Protein AF-A0A9P4UCK2-F1 (afdb_monomer)

Organism: NCBI:txid1392251

Radius of gyration: 29.32 Å; Cα contacts (8 Å, |Δi|>4): 766; chains: 1; bounding box: 72×64×96 Å

Foldseek 3Di:
DDPVVVVVVVLVVVVVVDDPVVNQVVVVCPDPLNVDPLVVNLVVLLVVLAQPQFWEQDLAVRFTFRPDPDDDPPDPRHRDCPQLVPDVVSVVSNPLSNQQNGEYEFEWDFNHPFQPDDDLLDRGLQLLLQQLVVLLLVLLVLLVLLCLLVVLADPVLLVVLCVVQVLVSVVVVVLSVLNPPPPPVPLCSLVLQPDAQLCVCVLCLLVVSVVVSVSSVSSLVVSCVPPVPSSVVSLCCLAPDPDDRPNNPPQQADDDRQFHNVCSVVSVPDPDPDLLERDDPVVSVVSSVRGDDFDDPVRRCVRRVDDCDPLCVRPHSGDDSCVLQSFWDATRFSLSSVLVSVVPDPPPSLQSRAHYEGEHQAAHHRQVLQSVLSCQVSCVVHVRAAYEYEYACLHYLPQVDCPLLSHPDPPVLVPPQQWLSRLLSSCLSNLVNQQCSVVSRHDPRRAAYEYNPPPPPLLQVSLVLLLVLLLLLVLVVVLVVVVPDDPPDPPCVVVSVPSSHSPLASPSRDPCSSVSSVCQLVVNGSYHYPPYDDDDRDSPVVNVVCNPPDPVRRSVVVCCSGGVPRRSDDSVSSVVSNVVIGHD

Sequence (584 aa):
MSLDSQERVHADAAAQMMQPTQYYQYYQRQSRLFGLPRELRDQIYQHYVSEPNGYVFDSSTEKLKLNTPSSSAAGNDGICQSLRLTCKLAAEETRGLALKENTMVFRTGLSGDVDGDGYRGLTSLAGRLRCVLDYYDLNNLIILSYATELDLLSPKVFRKMRERFPTVGGRFEHMYADISDDREPTVVAWDTELPWAGSLTSWLCHYSLETFSDVARFVLQQLQVENPAGYRVGTVCAFETERLPPFSIIAGSPWRHYFDSGSREEILSIQILEYWSIPQELWLRKMEMHLTSPSTEHEMRLYSGRVIDPLNRWHSNDVDFHQHSEHTRWYFSAASMSINFLQKLPQGHLQYVRNMVLHEDRKAVARPACHLRGFIPYCQENTQLRIMRRIGYSENMLPLDWNGIDQPGRESWDKYEMDGHTYLCAFVQWMEEAVDLSNHGMPLPSCQVILGTNDGDITQKAWELVMQVAVVQDAFTQWYKMSGLSLTHLDERRYLKYTRSVFPMPDYLPKDFSRNVHDIAQGRSILKVHEVTNERWDVAEFVKERQSWTLEQWQDDWVHLMFSQESVIDKDLWKGWAEKYHIS

Secondary structure (DSSP, 8-state):
--THHHHHHHHHHHHTTS-HHHHHHHHHTTSTTTTS-HHHHHHHHHHHH--TT-EEEETTTTEEEE---S--TTS--B---TTTTT-HHHHHHTTTHHHHHSEEEEE-B-S-SS--S-BTTB--HHHHHHHHHHHHHHHHHHHHHHHHHTT---HHHHHHHHHH-HHHHHHHHHHHHHHHT-S---THHHHTTS--TTTHHHHTTTTTHHHHHHHHHHHHHHHHHH-HHHHHHHHHHHHH--SPPTT--STT-----SB-GGGHHHHHH-----TTPPPPHHHHHHHHHTBPPPPPHHHHHHHH-S---TT-GGG-S---HHHHHTTB---B-HHHHHHHHHHTSPTT-GGG--EEEEEE-S--SS-GGGGGGGGHHHHHH-TT-EEEEEE-IIIIISSSSSTTTT-TT-GGGGG----HHHHHHHHHHHHHHHHTTTTTT--TTSEEEEE-TT-HHHHHHHHHHHHHHHHHHHHHHHHHHHHT--STT--GGGTTTSTT-S-SSGGGS-TTHHHHHHHHHTT-SSEEETT-------HHHHHHHTTT--HHHHHHHHHHHHH-SPPS--HHHHHHHHHHHB--

pLDDT: mean 76.49, std 17.64, range [30.3, 98.06]

Solvent-accessible surface area (backbone atoms only — not comparable to full-atom values): 32818 Å² total; per-residue (Å²): 137,63,74,68,60,60,56,51,56,56,52,56,59,52,54,77,74,42,58,72,72,55,46,57,53,54,58,54,53,69,37,73,71,62,65,45,58,69,70,60,44,49,52,52,51,49,63,71,50,53,44,98,65,17,28,28,54,36,48,65,78,74,40,57,29,58,47,62,90,82,85,63,104,85,60,85,49,48,78,85,50,69,66,45,71,71,40,70,65,48,34,61,76,52,58,53,43,52,43,46,71,18,43,38,36,30,44,42,31,50,98,34,85,68,43,65,82,58,56,75,71,26,39,41,56,38,42,50,50,40,36,53,51,52,52,51,42,52,48,44,50,47,21,50,41,42,25,54,78,68,69,50,71,50,76,67,50,52,49,54,40,29,73,74,35,62,62,58,30,57,58,54,51,49,60,50,50,67,66,71,66,74,53,77,80,52,67,56,68,50,61,73,73,55,50,54,76,62,25,44,61,64,56,34,50,46,42,51,57,66,60,56,42,47,52,41,53,50,50,49,55,46,32,44,70,77,33,50,67,46,40,50,52,14,47,46,46,47,37,70,46,90,68,73,58,82,88,53,78,58,88,43,46,46,76,74,49,64,42,41,59,88,38,49,70,57,65,72,64,53,73,74,70,59,57,35,60,80,79,55,71,70,59,52,52,56,58,58,71,32,44,49,80,72,75,49,73,66,56,45,40,71,39,52,79,48,86,79,45,90,91,51,71,50,76,42,58,56,79,54,57,43,68,47,41,43,49,40,65,48,19,38,28,9,53,22,55,46,47,55,51,60,72,67,48,58,90,83,47,64,74,26,44,25,38,38,37,26,33,29,69,38,54,42,42,58,60,56,58,54,23,68,61,72,46,30,66,57,35,67,78,22,74,68,26,32,38,40,38,37,31,16,42,75,36,33,44,42,58,69,57,60,74,68,71,41,46,87,82,63,87,56,66,90,70,67,67,48,32,46,48,55,53,49,49,34,49,48,55,44,46,55,40,56,72,45,35,54,83,76,59,35,57,83,84,28,52,37,38,35,36,22,50,94,34,64,70,55,33,40,55,53,46,53,50,54,53,51,50,28,40,48,29,52,25,49,55,52,51,45,65,73,68,70,66,70,88,78,69,80,61,60,83,77,46,64,87,56,66,76,46,77,54,72,46,60,84,46,44,65,94,58,46,43,60,51,53,51,30,29,76,71,67,72,40,57,44,38,69,51,93,58,85,82,77,88,86,57,45,68,61,57,32,64,79,50,66,87,58,53,72,66,56,54,40,53,52,48,50,41,62,29,62,65,46,75,55,79,58,57,74,66,56,59,52,52,47,48,69,71,29,44,61,130

Mean predicted aligned error: 11.32 Å

Structure (mmCIF, N/CA/C/O backbone):
data_AF-A0A9P4UCK2-F1
#
_entry.id   AF-A0A9P4UCK2-F1
#
loop_
_atom_site.group_PDB
_atom_site.id
_atom_site.type_symbol
_atom_site.label_atom_id
_atom_site.label_alt_id
_atom_site.label_comp_id
_atom_site.label_asym_id
_atom_site.label_entity_id
_atom_site.label_seq_id
_atom_site.pdbx_PDB_ins_code
_atom_site.Cartn_x
_atom_site.Cartn_y
_atom_site.Cartn_z
_atom_site.occupancy
_atom_site.B_iso_or_equiv
_atom_site.auth_seq_id
_atom_site.auth_comp_id
_atom_site.auth_asym_id
_atom_site.auth_atom_id
_atom_site.pdbx_PDB_model_num
ATOM 1 N N . MET A 1 1 ? -41.940 -12.453 64.305 1.00 45.59 1 MET A N 1
ATOM 2 C CA . MET A 1 1 ? -40.862 -11.442 64.268 1.00 45.59 1 MET A CA 1
ATOM 3 C C . MET A 1 1 ? -39.660 -12.105 63.630 1.00 45.59 1 MET A C 1
ATOM 5 O O . MET A 1 1 ? -39.176 -13.092 64.159 1.00 45.59 1 MET A O 1
ATOM 9 N N . SER A 1 2 ? -39.365 -11.668 62.408 1.00 41.75 2 SER A N 1
ATOM 10 C CA . SER A 1 2 ? -38.579 -12.365 61.385 1.00 41.75 2 SER A CA 1
ATOM 11 C C . SER A 1 2 ? -37.076 -12.385 61.694 1.00 41.75 2 SER A C 1
ATOM 13 O O . SER A 1 2 ? -36.544 -11.401 62.216 1.00 41.75 2 SER A O 1
ATOM 15 N N . LEU A 1 3 ? -36.412 -13.479 61.298 1.00 38.28 3 LEU A N 1
ATOM 16 C CA . LEU A 1 3 ? -34.953 -13.646 61.191 1.00 38.28 3 LEU A CA 1
ATOM 17 C C . LEU A 1 3 ? -34.261 -12.465 60.465 1.00 38.28 3 LEU A C 1
ATOM 19 O O . LEU A 1 3 ? -33.107 -12.171 60.766 1.00 38.28 3 LEU A O 1
ATOM 23 N N . ASP A 1 4 ? -34.996 -11.700 59.643 1.00 47.59 4 ASP A N 1
ATOM 24 C CA . ASP A 1 4 ? -34.564 -10.428 59.024 1.00 47.59 4 ASP A CA 1
ATOM 25 C C . ASP A 1 4 ? -34.012 -9.395 60.017 1.00 47.59 4 ASP A C 1
ATOM 27 O O . ASP A 1 4 ? -33.175 -8.560 59.674 1.00 47.59 4 ASP A O 1
ATOM 31 N N . SER A 1 5 ? -34.532 -9.388 61.246 1.00 46.50 5 SER A N 1
ATOM 32 C CA . SER A 1 5 ? -34.187 -8.361 62.233 1.00 46.50 5 SER A CA 1
ATOM 33 C C . SER A 1 5 ? -32.821 -8.599 62.879 1.00 46.50 5 SER A C 1
ATOM 35 O O . SER A 1 5 ? -32.134 -7.635 63.205 1.00 46.50 5 SER A O 1
ATOM 37 N N . GLN A 1 6 ? -32.389 -9.858 63.004 1.00 44.91 6 GLN A N 1
ATOM 38 C CA . GLN A 1 6 ? -31.072 -10.203 63.548 1.00 44.91 6 GLN A CA 1
ATOM 39 C C . GLN A 1 6 ? -29.958 -10.112 62.497 1.00 44.91 6 GLN A C 1
ATOM 41 O O . GLN A 1 6 ? -28.860 -9.669 62.833 1.00 44.91 6 GLN A O 1
ATOM 46 N N . GLU A 1 7 ? -30.234 -10.430 61.227 1.00 48.91 7 GLU A N 1
ATOM 47 C CA . GLU A 1 7 ? -29.257 -10.232 60.143 1.00 48.91 7 GLU A CA 1
ATOM 48 C C . GLU A 1 7 ? -28.956 -8.747 59.894 1.00 48.91 7 GLU A C 1
ATOM 50 O O . GLU A 1 7 ? -27.794 -8.384 59.713 1.00 48.91 7 GLU A O 1
ATOM 55 N N . ARG A 1 8 ? -29.963 -7.863 59.980 1.00 48.09 8 ARG A N 1
ATOM 56 C CA . ARG A 1 8 ? -29.755 -6.407 59.844 1.00 48.09 8 ARG A CA 1
ATOM 57 C C . ARG A 1 8 ? -28.875 -5.817 60.946 1.00 48.09 8 ARG A C 1
ATOM 59 O O . ARG A 1 8 ? -28.001 -5.010 60.655 1.00 48.09 8 ARG A O 1
ATOM 66 N N . VAL A 1 9 ? -29.057 -6.252 62.193 1.00 51.62 9 VAL A N 1
ATOM 67 C CA . VAL A 1 9 ? -28.275 -5.742 63.336 1.00 51.62 9 VAL A CA 1
ATOM 68 C C . VAL A 1 9 ? -26.816 -6.214 63.276 1.00 51.62 9 VAL A C 1
ATOM 70 O O . VAL A 1 9 ? -25.908 -5.450 63.601 1.00 51.62 9 VAL A O 1
ATOM 73 N N . HIS A 1 10 ? -26.560 -7.438 62.800 1.00 52.28 10 HIS A N 1
ATOM 74 C CA . HIS A 1 10 ? -25.194 -7.918 62.569 1.00 52.28 10 HIS A CA 1
ATOM 75 C C . HIS A 1 10 ? -24.510 -7.233 61.374 1.00 52.28 10 HIS A C 1
ATOM 77 O O . HIS A 1 10 ? -23.307 -6.964 61.438 1.00 52.28 10 HIS A O 1
ATOM 83 N N . ALA A 1 11 ? -25.259 -6.904 60.316 1.00 50.81 11 ALA A N 1
ATOM 84 C CA . ALA A 1 11 ? -24.740 -6.166 59.165 1.00 50.81 11 ALA A CA 1
ATOM 85 C C . ALA A 1 11 ? -24.345 -4.716 59.518 1.00 50.81 11 ALA A C 1
ATOM 87 O O . ALA A 1 11 ? -23.309 -4.238 59.051 1.00 50.81 11 ALA A O 1
ATOM 88 N N . ASP A 1 12 ? -25.108 -4.045 60.389 1.00 52.12 12 ASP A N 1
ATOM 89 C CA . ASP A 1 12 ? -24.814 -2.678 60.849 1.00 52.12 12 ASP A CA 1
ATOM 90 C C . ASP A 1 12 ? -23.612 -2.604 61.809 1.00 52.12 12 ASP A C 1
ATOM 92 O O . ASP A 1 12 ? -22.851 -1.637 61.779 1.00 52.12 12 ASP A O 1
ATOM 96 N N . ALA A 1 13 ? -23.366 -3.642 62.615 1.00 54.62 13 ALA A N 1
ATOM 97 C CA . ALA A 1 13 ? -22.170 -3.715 63.461 1.00 54.62 13 ALA A CA 1
ATOM 98 C C . ALA A 1 13 ? -20.885 -3.957 62.640 1.00 54.62 13 ALA A C 1
ATOM 100 O O . ALA A 1 13 ? -19.841 -3.366 62.920 1.00 54.62 13 ALA A O 1
ATOM 101 N N . ALA A 1 14 ? -20.961 -4.776 61.583 1.00 53.22 14 ALA A N 1
ATOM 102 C CA . ALA A 1 14 ? -19.852 -4.983 60.646 1.00 53.22 14 ALA A CA 1
ATOM 103 C C . ALA A 1 14 ? -19.564 -3.731 59.789 1.00 53.22 14 ALA A C 1
ATOM 105 O O . ALA A 1 14 ? -18.410 -3.473 59.438 1.00 53.22 14 ALA A O 1
ATOM 106 N N . ALA A 1 15 ? -20.593 -2.918 59.511 1.00 52.19 15 ALA A N 1
ATOM 107 C CA . ALA A 1 15 ? -20.489 -1.644 58.796 1.00 52.19 15 ALA A CA 1
ATOM 108 C C . ALA A 1 15 ? -19.553 -0.635 59.469 1.00 52.19 15 ALA A C 1
ATOM 110 O O . ALA A 1 15 ? -18.849 0.108 58.789 1.00 52.19 15 ALA A O 1
ATOM 111 N N . GLN A 1 16 ? -19.538 -0.619 60.804 1.00 54.91 16 GLN A N 1
ATOM 112 C CA . GLN A 1 16 ? -18.758 0.332 61.599 1.00 54.91 16 GLN A CA 1
ATOM 113 C C . GLN A 1 16 ? -17.271 -0.043 61.722 1.00 54.91 16 GLN A C 1
ATOM 115 O O . GLN A 1 16 ? -16.468 0.794 62.127 1.00 54.91 16 GLN A O 1
ATOM 120 N N . MET A 1 17 ? -16.890 -1.276 61.361 1.00 56.53 17 MET A N 1
ATOM 121 C CA . MET A 1 17 ? -15.510 -1.782 61.460 1.00 56.53 17 MET A CA 1
ATOM 122 C C . MET A 1 17 ? -14.795 -1.933 60.110 1.00 56.53 17 MET A C 1
ATOM 124 O O . MET A 1 17 ? -13.578 -2.116 60.080 1.00 56.53 17 MET A O 1
ATOM 128 N N . MET A 1 18 ? -15.517 -1.863 58.990 1.00 56.72 18 MET A N 1
ATOM 129 C CA . MET A 1 18 ? -14.945 -1.984 57.649 1.00 56.72 18 MET A CA 1
ATOM 130 C C . MET A 1 18 ? -14.560 -0.621 57.071 1.00 56.72 18 MET A C 1
ATOM 132 O O . MET A 1 18 ? -15.309 0.350 57.162 1.00 56.72 18 MET A O 1
ATOM 136 N N . GLN A 1 19 ? -13.410 -0.559 56.394 1.00 62.03 19 GLN A N 1
ATOM 137 C CA . GLN A 1 19 ? -13.078 0.589 55.546 1.00 62.03 19 GLN A CA 1
ATOM 138 C C . GLN A 1 19 ? -14.201 0.777 54.504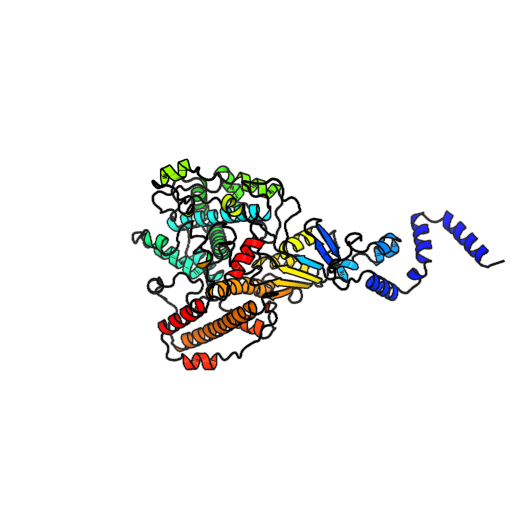 1.00 62.03 19 GLN A C 1
ATOM 140 O O . GLN A 1 19 ? -14.696 -0.227 53.982 1.00 62.03 19 GLN A O 1
ATOM 145 N N . PRO A 1 20 ? -14.592 2.012 54.130 1.00 58.75 20 PRO A N 1
ATOM 146 C CA . PRO A 1 20 ? -15.715 2.257 53.215 1.00 58.75 20 PRO A CA 1
ATOM 147 C C . PRO A 1 20 ? -15.654 1.416 51.930 1.00 58.75 20 PRO A C 1
ATOM 149 O O . PRO A 1 20 ? -16.660 0.896 51.456 1.00 58.75 20 PRO A O 1
ATOM 152 N N . THR A 1 21 ? -14.453 1.191 51.396 1.00 57.12 21 THR A N 1
ATOM 153 C CA . THR A 1 21 ? -14.210 0.353 50.214 1.00 57.12 21 THR A CA 1
ATOM 154 C C . THR A 1 21 ? -14.578 -1.121 50.426 1.00 57.12 21 THR A C 1
ATOM 156 O O . THR A 1 21 ? -15.129 -1.743 49.521 1.00 57.12 21 THR A O 1
ATOM 159 N N . GLN A 1 22 ? -14.308 -1.669 51.614 1.00 58.25 22 GLN A N 1
ATOM 160 C CA . GLN A 1 22 ? -14.639 -3.049 51.991 1.00 58.25 22 GLN A CA 1
ATOM 161 C C . GLN A 1 22 ? -16.148 -3.214 52.212 1.00 58.25 22 GLN A C 1
ATOM 163 O O . GLN A 1 22 ? -16.724 -4.225 51.812 1.00 58.25 22 GLN A O 1
ATOM 168 N N . TYR A 1 23 ? -16.800 -2.182 52.753 1.00 62.88 23 TYR A N 1
ATOM 169 C CA . TYR A 1 23 ? -18.246 -2.149 52.958 1.00 62.88 23 TYR A CA 1
ATOM 170 C C . TYR A 1 23 ? -19.029 -2.225 51.635 1.00 62.88 23 TYR A C 1
ATOM 172 O O . TYR A 1 23 ? -19.899 -3.080 51.468 1.00 62.88 23 TYR A O 1
ATOM 180 N N . TYR A 1 24 ? -18.669 -1.407 50.638 1.00 61.09 24 TYR A N 1
ATOM 181 C CA . TYR A 1 24 ? -19.313 -1.450 49.316 1.00 61.09 24 TYR A CA 1
ATOM 182 C C . TYR A 1 24 ? -19.075 -2.774 48.570 1.00 61.09 24 TYR A C 1
ATOM 184 O O . TYR A 1 24 ? -19.962 -3.250 47.862 1.00 61.09 24 TYR A O 1
ATOM 192 N N . GLN A 1 25 ? -17.899 -3.389 48.729 1.00 61.78 25 GLN A N 1
ATOM 193 C CA . GLN A 1 25 ? -17.594 -4.693 48.127 1.00 61.78 25 GLN A CA 1
ATOM 194 C C . GLN A 1 25 ? -18.408 -5.833 48.756 1.00 61.78 25 GLN A C 1
ATOM 196 O O . GLN A 1 25 ? -18.831 -6.743 48.041 1.00 61.78 25 GLN A O 1
ATOM 201 N N . TYR A 1 26 ? -18.659 -5.777 50.067 1.00 65.44 26 TYR A N 1
ATOM 202 C CA . TYR A 1 26 ? -19.471 -6.766 50.777 1.00 65.44 26 TYR A CA 1
ATOM 203 C C . TYR A 1 26 ? -20.920 -6.791 50.265 1.00 65.44 26 TYR A C 1
ATOM 205 O O . TYR A 1 26 ? -21.414 -7.850 49.884 1.00 65.44 26 TYR A O 1
ATOM 213 N N . TYR A 1 27 ? -21.569 -5.627 50.148 1.00 63.50 27 TYR A N 1
ATOM 214 C CA . TYR A 1 27 ? -22.945 -5.540 49.638 1.00 63.50 27 TYR A CA 1
ATOM 215 C C . TYR A 1 27 ? -23.071 -5.888 48.154 1.00 63.50 27 TYR A C 1
ATOM 217 O O . TYR A 1 27 ? -24.049 -6.517 47.756 1.00 63.50 27 TYR A O 1
ATOM 225 N N . GLN A 1 28 ? -22.074 -5.546 47.329 1.00 63.88 28 GLN A N 1
ATOM 226 C CA . GLN A 1 28 ? -22.062 -5.977 45.927 1.00 63.88 28 GLN A CA 1
ATOM 227 C C . GLN A 1 28 ? -22.120 -7.505 45.833 1.00 63.88 28 GLN A C 1
ATOM 229 O O . GLN A 1 28 ? -22.943 -8.035 45.096 1.00 63.88 28 GLN A O 1
ATOM 234 N N . ARG A 1 29 ? -21.349 -8.231 46.650 1.00 65.00 29 ARG A N 1
ATOM 235 C CA . ARG A 1 29 ? -21.340 -9.705 46.650 1.00 65.00 29 ARG A CA 1
ATOM 236 C C . ARG A 1 29 ? -22.652 -10.359 47.099 1.00 65.00 29 ARG A C 1
ATOM 238 O O . ARG A 1 29 ? -22.824 -11.546 46.853 1.00 65.00 29 ARG A O 1
ATOM 245 N N . GLN A 1 30 ? -23.576 -9.614 47.707 1.00 69.69 30 GLN A N 1
ATOM 246 C CA . GLN A 1 30 ? -24.900 -10.122 48.087 1.00 69.69 30 GLN A CA 1
ATOM 247 C C . GLN A 1 30 ? -25.938 -10.065 46.949 1.00 69.69 30 GLN A C 1
ATOM 249 O O . GLN A 1 30 ? -27.046 -10.581 47.100 1.00 69.69 30 GLN A O 1
ATOM 254 N N . SER A 1 31 ? -25.613 -9.469 45.794 1.00 75.94 31 SER A N 1
ATOM 255 C CA . SER A 1 31 ? -26.492 -9.537 44.619 1.00 75.94 31 SER A CA 1
ATOM 256 C C . SER A 1 31 ? -26.664 -10.981 44.149 1.00 75.94 31 SER A C 1
ATOM 258 O O . SER A 1 31 ? -25.692 -11.729 44.042 1.00 75.94 31 SER A O 1
ATOM 260 N N . ARG A 1 32 ? -27.886 -11.346 43.743 1.00 82.50 32 ARG A N 1
ATOM 261 C CA . ARG A 1 32 ? -28.173 -12.666 43.155 1.00 82.50 32 ARG A CA 1
ATOM 262 C C . ARG A 1 32 ? -27.325 -12.960 41.916 1.00 82.50 32 ARG A C 1
ATOM 264 O O . ARG A 1 32 ? -26.978 -14.112 41.700 1.00 82.50 32 ARG A O 1
ATOM 271 N N . LEU A 1 33 ? -26.956 -11.929 41.148 1.00 84.25 33 LEU A N 1
ATOM 272 C CA . LEU A 1 33 ? -26.054 -12.072 40.003 1.00 84.25 33 LEU A CA 1
ATOM 273 C C . LEU A 1 33 ? -24.665 -12.550 40.447 1.00 84.25 33 LEU A C 1
ATOM 275 O O . LEU A 1 33 ? -24.123 -13.478 39.862 1.00 84.25 33 LEU A O 1
ATOM 279 N N . PHE A 1 34 ? -24.111 -11.958 41.509 1.00 86.88 34 PHE A N 1
ATOM 280 C CA . PHE A 1 34 ? -22.783 -12.302 42.030 1.00 86.88 34 PHE A CA 1
ATOM 281 C C . PHE A 1 34 ? -22.770 -13.572 42.893 1.00 86.88 34 PHE A C 1
ATOM 283 O O . PHE A 1 34 ? -21.696 -14.105 43.161 1.00 86.88 34 PHE A O 1
ATOM 290 N N . GLY A 1 35 ? -23.947 -14.092 43.256 1.00 84.69 35 GLY A N 1
ATOM 291 C CA . GLY A 1 35 ? -24.115 -15.431 43.822 1.00 84.69 35 GLY A CA 1
ATOM 292 C C . GLY A 1 35 ? -24.038 -16.570 42.794 1.00 84.69 35 GLY A C 1
ATOM 293 O O . GLY A 1 35 ? -23.874 -17.722 43.188 1.00 84.69 35 GLY A O 1
ATOM 294 N N . LEU A 1 36 ? -24.139 -16.280 41.489 1.00 89.69 36 LEU A N 1
ATOM 295 C CA . LEU A 1 36 ? -23.933 -17.282 40.435 1.00 89.69 36 LEU A CA 1
ATOM 296 C C . LEU A 1 36 ? -22.447 -17.665 40.329 1.00 89.69 36 LEU A C 1
ATOM 298 O O . LEU A 1 36 ? -21.602 -16.810 40.582 1.00 89.69 36 LEU A O 1
ATOM 302 N N . PRO A 1 37 ? -22.095 -18.885 39.887 1.00 92.75 37 PRO A N 1
ATOM 303 C CA . PRO A 1 37 ? -20.732 -19.231 39.478 1.00 92.75 37 PRO A CA 1
ATOM 304 C C . PRO A 1 37 ? -20.176 -18.281 38.408 1.00 92.75 37 PRO A C 1
ATOM 306 O O . PRO A 1 37 ? -20.936 -17.708 37.620 1.00 92.75 37 PRO A O 1
ATOM 309 N N . ARG A 1 38 ? -18.847 -18.109 38.371 1.00 91.19 38 ARG A N 1
ATOM 310 C CA . ARG A 1 38 ? -18.183 -17.157 37.462 1.00 91.19 38 ARG A CA 1
ATOM 311 C C . ARG A 1 38 ? -18.504 -17.457 35.999 1.00 91.19 38 ARG A C 1
ATOM 313 O O . ARG A 1 38 ? -18.755 -16.533 35.238 1.00 91.19 38 ARG A O 1
ATOM 320 N N . GLU A 1 39 ? -18.578 -18.731 35.649 1.00 93.12 39 GLU A N 1
ATOM 321 C CA . GLU A 1 39 ? -18.842 -19.229 34.304 1.00 93.12 39 GLU A CA 1
ATOM 322 C C . GLU A 1 39 ? -20.219 -18.784 33.797 1.00 93.12 39 GLU A C 1
ATOM 324 O O . GLU A 1 39 ? -20.353 -18.357 32.653 1.00 93.12 39 GLU A O 1
ATOM 329 N N . LEU A 1 40 ? -21.244 -18.823 34.658 1.00 93.00 40 LEU A N 1
ATOM 330 C CA . LEU A 1 40 ? -22.585 -18.350 34.302 1.00 93.00 40 LEU A CA 1
ATOM 331 C C . LEU A 1 40 ? -22.631 -16.827 34.194 1.00 93.00 40 LEU A C 1
ATOM 333 O O . LEU A 1 40 ? -23.310 -16.300 33.316 1.00 93.00 40 LEU A O 1
ATOM 337 N N . ARG A 1 41 ? -21.894 -16.109 35.052 1.00 92.62 41 ARG A N 1
ATOM 338 C CA . ARG A 1 41 ? -21.774 -14.649 34.926 1.00 92.62 41 ARG A CA 1
ATOM 339 C C . ARG A 1 41 ? -21.094 -14.264 33.621 1.00 92.62 41 ARG A C 1
ATOM 341 O O . ARG A 1 41 ? -21.590 -13.374 32.946 1.00 92.62 41 ARG A O 1
ATOM 348 N N . ASP A 1 42 ? -20.029 -14.963 33.238 1.00 92.00 42 ASP A N 1
ATOM 349 C CA . ASP A 1 42 ? -19.341 -14.738 31.967 1.00 92.00 42 ASP A CA 1
ATOM 350 C C . ASP A 1 42 ? -20.269 -14.969 30.776 1.00 92.00 42 ASP A C 1
ATOM 352 O O . ASP A 1 42 ? -20.321 -14.114 29.899 1.00 92.00 42 ASP A O 1
ATOM 356 N N . GLN A 1 43 ? -21.083 -16.030 30.779 1.00 92.25 43 GLN A N 1
ATOM 357 C CA . GLN A 1 43 ? -22.094 -16.243 29.734 1.00 92.25 43 GLN A CA 1
ATOM 358 C C . GLN A 1 43 ? -23.130 -15.110 29.678 1.00 92.25 43 GLN A C 1
ATOM 360 O O . GLN A 1 43 ? -23.490 -14.653 28.594 1.00 92.25 43 GLN A O 1
ATOM 365 N N . ILE A 1 44 ? -23.589 -14.619 30.836 1.00 91.00 44 ILE A N 1
ATOM 366 C CA . ILE A 1 44 ? -24.510 -13.475 30.910 1.00 91.00 44 ILE A CA 1
ATOM 367 C C . ILE A 1 44 ? -23.843 -12.214 30.353 1.00 91.00 44 ILE A C 1
ATOM 369 O O . ILE A 1 44 ? -24.446 -11.499 29.555 1.00 91.00 44 ILE A O 1
ATOM 373 N N . TYR A 1 45 ? -22.602 -11.935 30.753 1.00 91.38 45 TYR A N 1
ATOM 374 C CA . TYR A 1 45 ? -21.863 -10.768 30.283 1.00 91.38 45 TYR A CA 1
ATOM 375 C C . TYR A 1 45 ? -21.586 -10.844 28.788 1.00 91.38 45 TYR A C 1
ATOM 377 O O . TYR A 1 45 ? -21.766 -9.842 28.103 1.00 91.38 45 TYR A O 1
ATOM 385 N N . GLN A 1 46 ? -21.201 -12.016 28.280 1.00 90.69 46 GLN A N 1
ATOM 386 C CA . GLN A 1 46 ? -21.000 -12.260 26.855 1.00 90.69 46 GLN A CA 1
ATOM 387 C C . GLN A 1 46 ? -22.283 -11.990 26.086 1.00 90.69 46 GLN A C 1
ATOM 389 O O . GLN A 1 46 ? -22.261 -11.192 25.156 1.00 90.69 46 GLN A O 1
ATOM 394 N N . HIS A 1 47 ? -23.410 -12.564 26.513 1.00 88.62 47 HIS A N 1
ATOM 395 C CA . HIS A 1 47 ? -24.703 -12.305 25.884 1.00 88.62 47 HIS A CA 1
ATOM 396 C C . HIS A 1 47 ? -25.068 -10.814 25.896 1.00 88.62 47 HIS A C 1
ATOM 398 O O . HIS A 1 47 ? -25.597 -10.308 24.915 1.00 88.62 47 HIS A O 1
ATOM 404 N N . TYR A 1 48 ? -24.748 -10.102 26.980 1.00 86.62 48 TYR A N 1
ATOM 405 C CA . TYR A 1 48 ? -25.049 -8.679 27.121 1.00 86.62 48 TYR A CA 1
ATOM 406 C C . TYR A 1 48 ? -24.207 -7.775 26.211 1.00 86.62 48 TYR A C 1
ATOM 408 O O . TYR A 1 48 ? -24.706 -6.755 25.745 1.00 86.62 48 TYR A O 1
ATOM 416 N N . VAL A 1 49 ? -22.925 -8.097 26.006 1.00 87.38 49 VAL A N 1
ATOM 417 C CA . VAL A 1 49 ? -22.021 -7.263 25.192 1.00 87.38 49 VAL A CA 1
ATOM 418 C C . VAL A 1 49 ? -21.926 -7.710 23.738 1.00 87.38 49 VAL A C 1
ATOM 420 O O . VAL A 1 49 ? -21.278 -7.019 22.958 1.00 87.38 49 VAL A O 1
ATOM 423 N N . SER A 1 50 ? -22.483 -8.869 23.384 1.00 88.69 50 SER A N 1
ATOM 424 C CA . SER A 1 50 ? -22.427 -9.403 22.023 1.00 88.69 50 SER A CA 1
ATOM 425 C C . SER A 1 50 ? -23.370 -8.636 21.108 1.00 88.69 50 SER A C 1
ATOM 427 O O . SER A 1 50 ? -24.580 -8.621 21.312 1.00 88.69 50 SER A O 1
ATOM 429 N N . GLU A 1 51 ? -22.803 -8.067 20.056 1.00 89.81 51 GLU A N 1
ATOM 430 C CA . GLU A 1 51 ? -23.490 -7.319 19.018 1.00 89.81 51 GLU A CA 1
ATOM 431 C C . GLU A 1 51 ? -23.417 -8.123 17.713 1.00 89.81 51 GLU A C 1
ATOM 433 O O . GLU A 1 51 ? -22.316 -8.354 17.206 1.00 89.81 51 GLU A O 1
ATOM 438 N N . PRO A 1 52 ? -24.555 -8.544 17.124 1.00 86.38 52 PRO A N 1
ATOM 439 C CA . PRO A 1 52 ? -24.565 -9.433 15.957 1.00 86.38 52 PRO A CA 1
ATOM 440 C C . PRO A 1 52 ? -23.729 -8.939 14.769 1.00 86.38 52 PRO A C 1
ATOM 442 O O . PRO A 1 52 ? -23.104 -9.736 14.075 1.00 86.38 52 PRO A O 1
ATOM 445 N N . ASN A 1 53 ? -23.689 -7.622 14.561 1.00 86.75 53 ASN A N 1
ATOM 446 C CA . ASN A 1 53 ? -22.951 -6.986 13.467 1.00 86.75 53 ASN A CA 1
ATOM 447 C C . ASN A 1 53 ? -21.615 -6.370 13.919 1.00 86.75 53 ASN A C 1
ATOM 449 O O . ASN A 1 53 ? -20.894 -5.785 13.103 1.00 86.75 53 ASN A O 1
ATOM 453 N N . GLY A 1 54 ? -21.299 -6.470 15.212 1.00 91.06 54 GLY A N 1
ATOM 454 C CA . GLY A 1 54 ? -20.134 -5.853 15.829 1.00 91.06 54 GLY A CA 1
ATOM 455 C C . GLY A 1 54 ? -20.159 -4.322 15.822 1.00 91.06 54 GLY A C 1
ATOM 456 O O . GLY A 1 54 ? -21.214 -3.680 15.839 1.00 91.06 54 GLY A O 1
ATOM 457 N N . TYR A 1 55 ? -18.963 -3.738 15.799 1.00 92.62 55 TYR A N 1
ATOM 458 C CA . TYR A 1 55 ? -18.749 -2.294 15.825 1.00 92.62 55 TYR A CA 1
ATOM 459 C C . TYR A 1 55 ? -18.106 -1.803 14.532 1.00 92.62 55 TYR A C 1
ATOM 461 O O . TYR A 1 55 ? -17.272 -2.489 13.951 1.00 92.62 55 TYR A O 1
ATOM 469 N N . VAL A 1 56 ? -18.437 -0.586 14.118 1.00 92.50 56 VAL A N 1
ATOM 470 C CA . VAL A 1 56 ? -17.759 0.158 13.057 1.00 92.50 56 VAL A CA 1
ATOM 471 C C . VAL A 1 56 ? -16.975 1.315 13.668 1.00 92.50 56 VAL A C 1
ATOM 473 O O . VAL A 1 56 ? -17.473 2.023 14.544 1.00 92.50 56 VAL A O 1
ATOM 476 N N . PHE A 1 57 ? -15.733 1.496 13.235 1.00 91.81 57 PHE A N 1
ATOM 477 C CA . PHE A 1 57 ? -14.938 2.656 13.607 1.00 91.81 57 PHE A CA 1
ATOM 478 C C . PHE A 1 57 ? -15.376 3.872 12.798 1.00 91.81 57 PHE A C 1
ATOM 480 O O . PHE A 1 57 ? -15.388 3.846 11.568 1.00 91.81 57 PHE A O 1
ATOM 487 N N . ASP A 1 58 ? -15.730 4.933 13.509 1.00 88.25 58 ASP A N 1
ATOM 488 C CA . ASP A 1 58 ? -16.054 6.222 12.931 1.00 88.25 58 ASP A CA 1
ATOM 489 C C . ASP A 1 58 ? -14.836 7.144 13.012 1.00 88.25 58 ASP A C 1
ATOM 491 O O . ASP A 1 58 ? -14.422 7.553 14.100 1.00 88.25 58 ASP A O 1
ATOM 495 N N . SER A 1 59 ? -14.279 7.471 11.847 1.00 82.00 59 SER A N 1
ATOM 496 C CA . SER A 1 59 ? -13.088 8.308 11.721 1.00 82.00 59 SER A CA 1
ATOM 497 C C . SER A 1 59 ? -13.311 9.754 12.160 1.00 82.00 59 SER A C 1
ATOM 499 O O . SER A 1 59 ? -12.369 10.380 12.630 1.00 82.00 59 SER A O 1
ATOM 501 N N . SER A 1 60 ? -14.541 10.270 12.059 1.00 79.25 60 SER A N 1
ATOM 502 C CA . SER A 1 60 ? -14.879 11.644 12.461 1.00 79.25 60 SER A CA 1
ATOM 503 C C . SER A 1 60 ? -14.802 11.835 13.976 1.00 79.25 60 SER A C 1
ATOM 505 O O . SER A 1 60 ? -14.225 12.794 14.485 1.00 79.25 60 SER A O 1
ATOM 507 N N . THR A 1 61 ? -15.355 10.872 14.717 1.00 83.56 61 THR A N 1
ATOM 508 C CA . THR A 1 61 ? -15.447 10.918 16.182 1.00 83.56 61 THR A CA 1
ATOM 509 C C . THR A 1 61 ? -14.339 10.144 16.893 1.00 83.56 61 THR A C 1
ATOM 511 O O . THR A 1 61 ? -14.289 10.165 18.126 1.00 83.56 61 THR A O 1
ATOM 514 N N . GLU A 1 62 ? -13.487 9.447 16.136 1.00 85.31 62 GLU A N 1
ATOM 515 C CA . GLU A 1 62 ? -12.476 8.489 16.599 1.00 85.31 62 GLU A CA 1
ATOM 516 C C . GLU A 1 62 ? -13.032 7.430 17.571 1.00 85.31 62 GLU A C 1
ATOM 518 O O . GLU A 1 62 ? -12.373 7.017 18.532 1.00 85.31 62 GLU A O 1
ATOM 523 N N . LYS A 1 63 ? -14.279 6.995 17.358 1.00 86.94 63 LYS A N 1
ATOM 524 C CA . LYS A 1 63 ? -14.996 6.088 18.268 1.00 86.94 63 LYS A CA 1
ATOM 525 C C . LYS A 1 63 ? -15.594 4.897 17.539 1.00 86.94 63 LYS A C 1
ATOM 527 O O . LYS A 1 63 ? -15.980 4.970 16.379 1.00 86.94 63 LYS A O 1
ATOM 532 N N . LEU A 1 64 ? -15.721 3.795 18.272 1.00 88.81 64 LEU A N 1
ATOM 533 C CA . LEU A 1 64 ? -16.480 2.628 17.837 1.00 88.81 64 LEU A CA 1
ATOM 534 C C . LEU A 1 64 ? -17.976 2.875 18.048 1.00 88.81 64 LEU A C 1
ATOM 536 O O . LEU A 1 64 ? -18.404 3.197 19.162 1.00 88.81 64 LEU A O 1
ATOM 540 N N . LYS A 1 65 ? -18.748 2.691 16.979 1.00 89.62 65 LYS A N 1
ATOM 541 C CA . LYS A 1 65 ? -20.210 2.754 16.956 1.00 89.62 65 LYS A CA 1
ATOM 542 C C . LYS A 1 65 ? -20.796 1.392 16.601 1.00 89.62 65 LYS A C 1
ATOM 544 O O . LYS A 1 65 ? -20.133 0.584 15.959 1.00 89.62 65 LYS A O 1
ATOM 549 N N . LEU A 1 66 ? -22.026 1.115 17.014 1.00 87.25 66 LEU A N 1
ATOM 550 C CA . LEU A 1 66 ? -22.751 -0.093 16.637 1.00 87.25 66 LEU A CA 1
ATOM 551 C C . LEU A 1 66 ? -22.911 -0.149 15.118 1.00 87.25 66 LEU A C 1
ATOM 553 O O . LEU A 1 66 ? -23.353 0.812 14.490 1.00 87.25 66 LEU A O 1
ATOM 557 N N . ASN A 1 67 ? -22.580 -1.294 14.528 1.00 83.75 67 ASN A N 1
ATOM 558 C CA . ASN A 1 67 ? -22.729 -1.519 13.095 1.00 83.75 67 ASN A CA 1
ATOM 559 C C . ASN A 1 67 ? -24.185 -1.907 12.768 1.00 83.75 67 ASN A C 1
ATOM 561 O O . ASN A 1 67 ? -24.487 -3.047 12.412 1.00 83.75 67 ASN A O 1
ATOM 565 N N . THR A 1 68 ? -25.126 -0.984 12.973 1.00 74.25 68 THR A N 1
ATOM 566 C CA . THR A 1 68 ? -26.546 -1.219 12.673 1.00 74.25 68 THR A CA 1
ATOM 567 C C . THR A 1 68 ? -26.915 -0.665 11.296 1.00 74.25 68 THR A C 1
ATOM 569 O O . THR A 1 68 ? -26.460 0.419 10.926 1.00 74.25 68 THR A O 1
ATOM 572 N N . PRO A 1 69 ? -27.758 -1.368 10.520 1.00 58.22 69 PRO A N 1
ATOM 573 C CA . PRO A 1 69 ? -28.386 -0.795 9.336 1.00 58.22 69 PRO A CA 1
ATOM 574 C C . PRO A 1 69 ? -29.397 0.276 9.779 1.00 58.22 69 PRO A C 1
ATOM 576 O O . PRO A 1 69 ? -30.557 -0.014 10.039 1.00 58.22 69 PRO A O 1
ATOM 579 N N . SER A 1 70 ? -28.897 1.501 9.959 1.00 49.03 70 SER A N 1
ATOM 580 C CA . SER A 1 70 ? -29.600 2.785 10.103 1.00 49.03 70 SER A CA 1
ATOM 581 C C . SER A 1 70 ? -31.111 2.731 10.401 1.00 49.03 70 SER A C 1
ATOM 583 O O . SER A 1 70 ? -31.921 2.794 9.478 1.00 49.03 70 SER A O 1
ATOM 585 N N . SER A 1 71 ? -31.494 2.753 11.685 1.00 37.28 71 SER A N 1
ATOM 586 C CA . SER A 1 71 ? -32.779 3.321 12.133 1.00 37.28 71 SER A CA 1
ATOM 587 C C . SER A 1 71 ? -32.828 3.620 13.644 1.00 37.28 71 SER A C 1
ATOM 589 O O . SER A 1 71 ? -33.748 3.183 14.329 1.00 37.28 71 SER A O 1
ATOM 591 N N . SER A 1 72 ? -31.877 4.376 14.200 1.00 41.16 72 SER A N 1
ATOM 592 C CA . SER A 1 72 ? -32.122 5.097 15.466 1.00 41.16 72 SER A CA 1
ATOM 593 C C . SER A 1 72 ? -31.115 6.222 15.689 1.00 41.16 72 SER A C 1
ATOM 595 O O . SER A 1 72 ? -30.242 6.126 16.541 1.00 41.16 72 SER A O 1
ATOM 597 N N . ALA A 1 73 ? -31.288 7.341 14.983 1.00 39.97 73 ALA A N 1
ATOM 598 C CA . ALA A 1 73 ? -30.513 8.577 15.165 1.00 39.97 73 ALA A CA 1
ATOM 599 C C . ALA A 1 73 ? -30.732 9.282 16.534 1.00 39.97 73 ALA A C 1
ATOM 601 O O . ALA A 1 73 ? -30.558 10.491 16.653 1.00 39.97 73 ALA A O 1
ATOM 602 N N . ALA A 1 74 ? -31.148 8.549 17.570 1.00 37.91 74 ALA A N 1
ATOM 603 C CA . ALA A 1 74 ? -31.425 9.065 18.911 1.00 37.91 74 ALA A CA 1
ATOM 604 C C . ALA A 1 74 ? -30.962 8.120 20.043 1.00 37.91 74 ALA A C 1
ATOM 606 O O . ALA A 1 74 ? -31.255 8.380 21.210 1.00 37.91 74 ALA A O 1
ATOM 607 N N . GLY A 1 75 ? -30.262 7.024 19.720 1.00 52.44 75 GLY A N 1
ATOM 608 C CA . GLY A 1 75 ? -29.720 6.065 20.687 1.00 52.44 75 GLY A CA 1
ATOM 609 C C . GLY A 1 75 ? -28.235 6.293 20.983 1.00 52.44 75 GLY A C 1
ATOM 610 O O . GLY A 1 75 ? -27.510 6.895 20.198 1.00 52.44 75 GLY A O 1
ATOM 611 N N . ASN A 1 76 ? -27.763 5.824 22.141 1.00 57.06 76 ASN A N 1
ATOM 612 C CA . ASN A 1 76 ? -26.332 5.772 22.439 1.00 57.06 76 ASN A CA 1
ATOM 613 C C . ASN A 1 76 ? -25.699 4.624 21.636 1.00 57.06 76 ASN A C 1
ATOM 615 O O . ASN A 1 76 ? -25.620 3.504 22.132 1.00 57.06 76 ASN A O 1
ATOM 619 N N . ASP A 1 77 ? -25.256 4.914 20.412 1.00 69.88 77 ASP A N 1
ATOM 620 C CA . ASP A 1 77 ? -24.686 3.929 19.479 1.00 69.88 77 ASP A CA 1
ATOM 621 C C . ASP A 1 77 ? -23.261 3.476 19.854 1.00 69.88 77 ASP A C 1
ATOM 623 O O . ASP A 1 77 ? -22.592 2.822 19.063 1.00 69.88 77 ASP A O 1
ATOM 627 N N . GLY A 1 78 ? -22.741 3.846 21.027 1.00 72.00 78 GLY A N 1
ATOM 628 C CA . GLY A 1 78 ? -21.419 3.423 21.494 1.00 72.00 78 GLY A CA 1
ATOM 629 C C . GLY A 1 78 ? -21.412 2.027 22.128 1.00 72.00 78 GLY A C 1
ATOM 630 O O . GLY A 1 78 ? -22.446 1.397 22.329 1.00 72.00 78 GLY A O 1
ATOM 631 N N . ILE A 1 79 ? -20.224 1.556 22.526 1.00 75.44 79 ILE A N 1
ATOM 632 C CA . ILE A 1 79 ? -20.085 0.316 23.311 1.00 75.44 79 ILE A CA 1
ATOM 633 C C . ILE A 1 79 ? -20.961 0.401 24.567 1.00 75.44 79 ILE A C 1
ATOM 635 O O . ILE A 1 79 ? -20.746 1.282 25.407 1.00 75.44 79 ILE A O 1
ATOM 639 N N . CYS A 1 80 ? -21.890 -0.545 24.728 1.00 70.44 80 CYS A N 1
ATOM 640 C CA . CYS A 1 80 ? -22.835 -0.580 25.838 1.00 70.44 80 CYS A CA 1
ATOM 641 C C . CYS A 1 80 ? -22.113 -0.616 27.200 1.00 70.44 80 CYS A C 1
ATOM 643 O O . CYS A 1 80 ? -21.508 -1.615 27.589 1.00 70.44 80 CYS A O 1
ATOM 645 N N . GLN A 1 81 ? -22.171 0.494 27.947 1.00 76.56 81 GLN A N 1
ATOM 646 C CA . GLN A 1 81 ? -21.537 0.613 29.267 1.00 76.56 81 GLN A CA 1
ATOM 647 C C . GLN A 1 81 ? -22.496 0.325 30.428 1.00 76.56 81 GLN A C 1
ATOM 649 O O . GLN A 1 81 ? -22.058 0.353 31.576 1.00 76.56 81 GLN A O 1
ATOM 654 N N . SER A 1 82 ? -23.788 0.073 30.185 1.00 76.56 82 SER A N 1
ATOM 655 C CA . SER A 1 82 ? -24.804 0.125 31.250 1.00 76.56 82 SER A CA 1
ATOM 656 C C . SER A 1 82 ? -24.498 -0.842 32.391 1.00 76.56 82 SER A C 1
ATOM 658 O O . SER A 1 82 ? -24.536 -0.437 33.547 1.00 76.56 82 SER A O 1
ATOM 660 N N . LEU A 1 83 ? -24.089 -2.079 32.082 1.00 78.00 83 LEU A N 1
ATOM 661 C CA . LEU A 1 83 ? -23.708 -3.063 33.097 1.00 78.00 83 LEU A CA 1
ATOM 662 C C . LEU A 1 83 ? -22.413 -2.672 33.832 1.00 78.00 83 LEU A C 1
ATOM 664 O O . LEU A 1 83 ? -22.336 -2.769 35.057 1.00 78.00 83 LEU A O 1
ATOM 668 N N . ARG A 1 84 ? -21.427 -2.142 33.104 1.00 80.12 84 ARG A N 1
ATOM 669 C CA . ARG A 1 84 ? -20.159 -1.649 33.662 1.00 80.12 84 ARG A CA 1
ATOM 670 C C . ARG A 1 84 ? -20.350 -0.435 34.580 1.00 80.12 84 ARG A C 1
ATOM 672 O O . ARG A 1 84 ? -19.574 -0.249 35.510 1.00 80.12 84 ARG A O 1
ATOM 679 N N . LEU A 1 85 ? -21.386 0.371 34.360 1.00 82.56 85 LEU A N 1
ATOM 680 C CA . LEU A 1 85 ? -21.709 1.523 35.204 1.00 82.56 85 LEU A CA 1
ATOM 681 C C . LEU A 1 85 ? -22.508 1.151 36.465 1.00 82.56 85 LEU A C 1
ATOM 683 O O . LEU A 1 85 ? -22.645 1.992 37.349 1.00 82.56 85 LEU A O 1
ATOM 687 N N . THR A 1 86 ? -22.998 -0.090 36.593 1.00 82.69 86 THR A N 1
ATOM 688 C CA . THR A 1 86 ? -23.781 -0.501 37.775 1.00 82.69 86 THR A CA 1
ATOM 689 C C . THR A 1 86 ? -22.937 -0.638 39.041 1.00 82.69 86 THR A C 1
ATOM 691 O O . THR A 1 86 ? -23.358 -0.205 40.113 1.00 82.69 86 THR A O 1
ATOM 694 N N . CYS A 1 87 ? -21.755 -1.260 38.956 1.00 84.38 87 CYS A N 1
ATOM 695 C CA . CYS A 1 87 ? -20.879 -1.480 40.104 1.00 84.38 87 CYS A CA 1
ATOM 696 C C . CYS A 1 87 ? -19.438 -1.826 39.694 1.00 84.38 87 CYS A C 1
ATOM 698 O O . CYS A 1 87 ? -19.175 -2.254 38.571 1.00 84.38 87 CYS A O 1
ATOM 700 N N . LYS A 1 88 ? -18.498 -1.678 40.641 1.00 84.75 88 LYS A N 1
ATOM 701 C CA . LYS A 1 88 ? -17.062 -1.929 40.419 1.00 84.75 88 LYS A CA 1
ATOM 702 C C . LYS A 1 88 ? -16.771 -3.372 40.024 1.00 84.75 88 LYS A C 1
ATOM 704 O O . LYS A 1 88 ? -15.982 -3.587 39.115 1.00 84.75 88 LYS A O 1
ATOM 709 N N . LEU A 1 89 ? -17.428 -4.335 40.677 1.00 86.94 89 LEU A N 1
ATOM 710 C CA . LEU A 1 89 ? -17.222 -5.744 40.369 1.00 86.94 89 LEU A CA 1
ATOM 711 C C . LEU A 1 89 ? -17.627 -6.038 38.920 1.00 86.94 89 LEU A C 1
ATOM 713 O O . LEU A 1 89 ? -16.779 -6.469 38.155 1.00 86.94 89 LEU A O 1
ATOM 717 N N . ALA A 1 90 ? -18.848 -5.692 38.494 1.00 86.69 90 ALA A N 1
ATOM 718 C CA . ALA A 1 90 ? -19.252 -5.842 37.090 1.00 86.69 90 ALA A CA 1
ATOM 719 C C . ALA A 1 90 ? -18.274 -5.138 36.133 1.00 86.69 90 ALA A C 1
ATOM 721 O O . ALA A 1 90 ? -17.856 -5.733 35.148 1.00 86.69 90 ALA A O 1
ATOM 722 N N . ALA A 1 91 ? -17.839 -3.913 36.453 1.00 86.50 91 ALA A N 1
ATOM 723 C CA . ALA A 1 91 ? -16.878 -3.173 35.635 1.00 86.50 91 ALA A CA 1
ATOM 724 C C . ALA A 1 91 ? -15.528 -3.887 35.453 1.00 86.50 91 ALA A C 1
ATOM 726 O O . ALA A 1 91 ? -14.917 -3.802 34.386 1.00 86.50 91 ALA A O 1
ATOM 727 N N . GLU A 1 92 ? -15.041 -4.551 36.500 1.00 88.31 92 GLU A N 1
ATOM 728 C CA . GLU A 1 92 ? -13.832 -5.371 36.461 1.00 88.31 92 GLU A CA 1
ATOM 729 C C . GLU A 1 92 ? -14.075 -6.670 35.693 1.00 88.31 92 GLU A C 1
ATOM 731 O O . GLU A 1 92 ? -13.274 -7.028 34.831 1.00 88.31 92 GLU A O 1
ATOM 736 N N . GLU A 1 93 ? -15.196 -7.343 35.962 1.00 91.12 93 GLU A N 1
ATOM 737 C CA . GLU A 1 93 ? -15.538 -8.627 35.357 1.00 91.12 93 GLU A CA 1
ATOM 738 C C . GLU A 1 93 ? -15.816 -8.533 33.850 1.00 91.12 93 GLU A C 1
ATOM 740 O O . GLU A 1 93 ? -15.511 -9.490 33.140 1.00 91.12 93 GLU A O 1
ATOM 745 N N . THR A 1 94 ? -16.331 -7.398 33.360 1.00 89.88 94 THR A N 1
ATOM 746 C CA . THR A 1 94 ? -16.617 -7.150 31.934 1.00 89.88 94 THR A CA 1
ATOM 747 C C . THR A 1 94 ? -15.529 -6.357 31.212 1.00 89.88 94 THR A C 1
ATOM 749 O O . THR A 1 94 ? -15.735 -5.904 30.080 1.00 89.88 94 THR A O 1
ATOM 752 N N . ARG A 1 95 ? -14.377 -6.113 31.848 1.00 89.19 95 ARG A N 1
ATOM 753 C CA . ARG A 1 95 ? -13.300 -5.307 31.258 1.00 89.19 95 ARG A CA 1
ATOM 754 C C . ARG A 1 95 ? -12.822 -5.929 29.945 1.00 89.19 95 ARG A C 1
ATOM 756 O O . ARG A 1 95 ? -12.414 -7.082 29.909 1.00 89.19 95 ARG A O 1
ATOM 763 N N . GLY A 1 96 ? -12.873 -5.148 28.867 1.00 88.75 96 GLY A N 1
ATOM 764 C CA . GLY A 1 96 ? -12.424 -5.579 27.541 1.00 88.75 96 GLY A CA 1
ATOM 765 C C . GLY A 1 96 ? -13.325 -6.602 26.842 1.00 88.75 96 GLY A C 1
ATOM 766 O O . GLY A 1 96 ? -13.088 -6.897 25.675 1.00 88.75 96 GLY A O 1
ATOM 767 N N . LEU A 1 97 ? -14.383 -7.101 27.494 1.00 91.25 97 LEU A N 1
ATOM 768 C CA . LEU A 1 97 ? -15.230 -8.160 26.940 1.00 91.25 97 LEU A CA 1
ATOM 769 C C . LEU A 1 97 ? -15.890 -7.739 25.619 1.00 91.25 97 LEU A C 1
ATOM 771 O O . LEU A 1 97 ? -15.913 -8.517 24.676 1.00 91.25 97 LEU A O 1
ATOM 775 N N . ALA A 1 98 ? -16.311 -6.476 25.503 1.00 89.88 98 ALA A N 1
ATOM 776 C CA . ALA A 1 98 ? -16.879 -5.950 24.263 1.00 89.88 98 ALA A CA 1
ATOM 777 C C . ALA A 1 98 ? -15.908 -6.023 23.069 1.00 89.88 98 ALA A C 1
ATOM 779 O O . ALA A 1 98 ? -16.344 -6.309 21.964 1.00 89.88 98 ALA A O 1
ATOM 780 N N . LEU A 1 99 ? -14.602 -5.812 23.274 1.00 92.31 99 LEU A N 1
ATOM 781 C CA . LEU A 1 99 ? -13.597 -5.918 22.201 1.00 92.31 99 LEU A CA 1
ATOM 782 C C . LEU A 1 99 ? -13.236 -7.377 21.881 1.00 92.31 99 LEU A C 1
ATOM 784 O O . LEU A 1 99 ? -12.754 -7.673 20.788 1.00 92.31 99 LEU A O 1
ATOM 788 N N . LYS A 1 100 ? -13.442 -8.269 22.856 1.00 94.00 100 LYS A N 1
ATOM 789 C CA . LYS A 1 100 ? -13.131 -9.695 22.758 1.00 94.00 100 LYS A CA 1
ATOM 790 C C . LYS A 1 100 ? -14.202 -10.469 22.007 1.00 94.00 100 LYS A C 1
ATOM 792 O O . LYS A 1 100 ? -13.859 -11.330 21.205 1.00 94.00 100 LYS A O 1
ATOM 797 N N . GLU A 1 101 ? -15.466 -10.168 22.280 1.00 93.19 101 GLU A N 1
ATOM 798 C CA . GLU A 1 101 ? -16.602 -10.890 21.701 1.00 93.19 101 GLU A CA 1
ATOM 799 C C . GLU A 1 101 ? -17.011 -10.334 20.330 1.00 93.19 101 GLU A C 1
ATOM 801 O O . GLU A 1 101 ? -17.530 -11.071 19.497 1.00 93.19 101 GLU A O 1
ATOM 806 N N . ASN A 1 102 ? -16.744 -9.052 20.057 1.00 94.00 102 ASN A N 1
ATOM 807 C CA . ASN A 1 102 ? -17.240 -8.395 18.851 1.00 94.00 102 ASN A CA 1
ATOM 808 C C . ASN A 1 102 ? -16.172 -8.199 17.783 1.00 94.00 102 ASN A C 1
ATOM 810 O O . ASN A 1 102 ? -15.002 -7.935 18.059 1.00 94.00 102 ASN A O 1
ATOM 814 N N . THR A 1 103 ? -16.626 -8.252 16.535 1.00 95.75 103 THR A N 1
ATOM 815 C CA . THR A 1 103 ? -15.826 -7.843 15.383 1.00 95.75 103 THR A CA 1
ATOM 816 C C . THR A 1 103 ? -15.810 -6.324 15.277 1.00 95.75 103 THR A C 1
ATOM 818 O O . THR A 1 103 ? -16.851 -5.679 15.402 1.00 95.75 103 THR A O 1
ATOM 821 N N . MET A 1 104 ? -14.635 -5.752 15.029 1.00 95.94 104 MET A N 1
ATOM 822 C CA . MET A 1 104 ? -14.487 -4.332 14.721 1.00 95.94 104 MET A CA 1
ATOM 823 C C . MET A 1 104 ? -14.239 -4.146 13.230 1.00 95.94 104 MET A C 1
ATOM 825 O O . MET A 1 104 ? -13.367 -4.791 12.653 1.00 95.94 104 MET A O 1
ATOM 829 N N . VAL A 1 105 ? -14.998 -3.252 12.618 1.00 96.56 105 VAL A N 1
ATOM 830 C CA . VAL A 1 105 ? -14.967 -2.961 11.192 1.00 96.56 105 VAL A CA 1
ATOM 831 C C . VAL A 1 105 ? -14.357 -1.585 10.980 1.00 96.56 105 VAL A C 1
ATOM 833 O O . VAL A 1 105 ? -14.820 -0.598 11.548 1.00 96.56 105 VAL A O 1
ATOM 836 N N . PHE A 1 106 ? -13.343 -1.517 10.131 1.00 96.25 106 PHE A N 1
ATOM 837 C CA . PHE A 1 106 ? -12.680 -0.287 9.727 1.00 96.25 106 PHE A CA 1
ATOM 838 C C . PHE A 1 106 ? -12.852 -0.101 8.228 1.00 96.25 106 PHE A C 1
ATOM 840 O O . PHE A 1 106 ? -12.854 -1.069 7.466 1.00 96.25 106 PHE A O 1
ATOM 847 N N . ARG A 1 107 ? -13.004 1.152 7.820 1.00 93.88 107 ARG A N 1
ATOM 848 C CA . ARG A 1 107 ? -13.100 1.574 6.424 1.00 93.88 107 ARG A CA 1
ATOM 849 C C . ARG A 1 107 ? -12.007 2.578 6.125 1.00 93.88 107 ARG A C 1
ATOM 851 O O . ARG A 1 107 ? -11.384 3.110 7.050 1.00 93.88 107 ARG A O 1
ATOM 858 N N . THR A 1 108 ? -11.786 2.828 4.845 1.00 92.75 108 THR A N 1
ATOM 859 C CA . THR A 1 108 ? -10.946 3.950 4.435 1.00 92.75 108 THR A CA 1
ATOM 860 C C . THR A 1 108 ? -11.551 5.247 4.955 1.00 92.75 108 THR A C 1
ATOM 862 O O . THR A 1 108 ? -12.774 5.411 5.010 1.00 92.75 108 THR A O 1
ATOM 865 N N . GLY A 1 109 ? -10.697 6.146 5.428 1.00 87.25 109 GLY A N 1
ATOM 866 C CA . GLY A 1 109 ?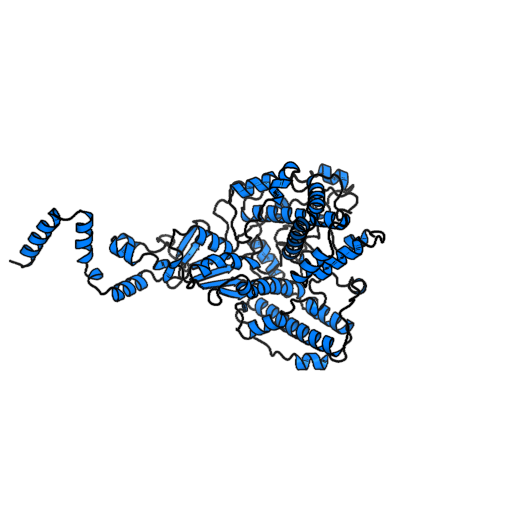 -11.141 7.261 6.253 1.00 87.25 109 GLY A CA 1
ATOM 867 C C . GLY A 1 109 ? -10.349 8.529 6.010 1.00 87.25 109 GLY A C 1
ATOM 868 O O . GLY A 1 109 ? -9.197 8.497 5.578 1.00 87.25 109 GLY A O 1
ATOM 869 N N . LEU A 1 110 ? -10.996 9.650 6.312 1.00 78.38 110 LEU A N 1
ATOM 870 C CA . LEU A 1 110 ? -10.324 10.925 6.542 1.00 78.38 110 LEU A CA 1
ATOM 871 C C . LEU A 1 110 ? -9.726 10.904 7.954 1.00 78.38 110 LEU A C 1
ATOM 873 O O . LEU A 1 110 ? -10.254 10.224 8.837 1.00 78.38 110 LEU A O 1
ATOM 877 N N . SER A 1 111 ? -8.651 11.649 8.192 1.00 59.03 111 SER A N 1
ATOM 878 C CA . SER A 1 111 ? -8.040 11.756 9.527 1.00 59.03 111 SER A CA 1
ATOM 879 C C . SER A 1 111 ? -8.850 12.591 10.533 1.00 59.03 111 SER A C 1
ATOM 881 O O . SER A 1 111 ? -8.435 12.697 11.684 1.00 59.03 111 SER A O 1
ATOM 883 N N . GLY A 1 112 ? -10.007 13.137 10.146 1.00 55.97 112 GLY A N 1
ATOM 884 C CA . GLY A 1 112 ? -10.966 13.817 11.021 1.00 55.97 112 GLY A CA 1
ATOM 885 C C . GLY A 1 112 ? -12.010 14.614 10.226 1.00 55.97 112 GLY A C 1
ATOM 886 O O . GLY A 1 112 ? -11.974 14.631 8.999 1.00 55.97 112 GLY A O 1
ATOM 887 N N . ASP A 1 113 ? -12.936 15.287 10.923 1.00 48.28 113 ASP A N 1
ATOM 888 C CA . ASP A 1 113 ? -13.947 16.181 10.312 1.00 48.28 113 ASP A CA 1
ATOM 889 C C . ASP A 1 113 ? -13.368 17.529 9.834 1.00 48.28 113 ASP A C 1
ATOM 891 O O . ASP A 1 113 ? -14.006 18.251 9.069 1.00 48.28 113 ASP A O 1
ATOM 895 N N . VAL A 1 114 ? -12.166 17.888 10.300 1.00 51.75 114 VAL A N 1
ATOM 896 C CA . VAL A 1 114 ? -11.469 19.143 9.988 1.00 51.75 114 VAL A CA 1
ATOM 897 C C . VAL A 1 114 ? -9.985 18.810 9.839 1.00 51.75 114 VAL A C 1
ATOM 899 O O . VAL A 1 114 ? -9.273 18.713 10.835 1.00 51.75 114 VAL A O 1
ATOM 902 N N . ASP A 1 115 ? -9.516 18.576 8.615 1.00 56.94 115 ASP A N 1
ATOM 903 C CA . ASP A 1 115 ? -8.136 18.144 8.317 1.00 56.94 115 ASP A CA 1
ATOM 904 C C . ASP A 1 115 ? -7.071 19.278 8.495 1.00 56.94 115 ASP A C 1
ATOM 906 O O . ASP A 1 115 ? -6.129 19.430 7.723 1.00 56.94 115 ASP A O 1
ATOM 910 N N . GLY A 1 116 ? -7.157 20.068 9.570 1.00 59.75 116 GLY A N 1
ATOM 911 C CA . GLY A 1 116 ? -6.168 21.101 9.909 1.00 59.75 116 GLY A CA 1
ATOM 912 C C . GLY A 1 116 ? -6.224 22.353 9.021 1.00 59.75 116 GLY A C 1
ATOM 913 O O . GLY A 1 116 ? -7.167 22.553 8.254 1.00 59.75 116 GLY A O 1
ATOM 914 N N . ASP A 1 117 ? -5.232 23.244 9.161 1.00 66.38 117 ASP A N 1
ATOM 915 C CA . ASP A 1 117 ? -5.110 24.388 8.245 1.00 66.38 117 ASP A CA 1
ATOM 916 C C . ASP A 1 117 ? -4.670 23.871 6.875 1.00 66.38 117 ASP A C 1
ATOM 918 O O . ASP A 1 117 ? -3.753 23.054 6.777 1.00 66.38 117 ASP A O 1
ATOM 922 N N . GLY A 1 118 ? -5.301 24.367 5.813 1.00 78.38 118 GLY A N 1
ATOM 923 C CA . GLY A 1 118 ? -4.906 23.992 4.463 1.00 78.38 118 GLY A CA 1
ATOM 924 C C . GLY A 1 118 ? -3.505 24.493 4.105 1.00 78.38 118 GLY A C 1
ATOM 925 O O . GLY A 1 118 ? -3.090 25.575 4.525 1.00 78.38 118 GLY A O 1
ATOM 926 N N . TYR A 1 119 ? -2.799 23.732 3.273 1.00 84.31 119 TYR A N 1
ATOM 927 C CA . TYR A 1 119 ? -1.528 24.129 2.674 1.00 84.31 119 TYR A CA 1
ATOM 928 C C . TYR A 1 119 ? -1.664 24.111 1.150 1.00 84.31 119 TYR A C 1
ATOM 930 O O . TYR A 1 119 ? -2.001 23.089 0.558 1.00 84.31 119 TYR A O 1
ATOM 938 N N . ARG A 1 120 ? -1.445 25.274 0.518 1.00 84.50 120 ARG A N 1
ATOM 939 C CA . ARG A 1 120 ? -1.556 25.471 -0.943 1.00 84.50 120 ARG A CA 1
ATOM 940 C C . ARG A 1 120 ? -2.841 24.879 -1.553 1.00 84.50 120 ARG A C 1
ATOM 942 O O . ARG A 1 120 ? -2.788 24.137 -2.521 1.00 84.50 120 ARG A O 1
ATOM 949 N N . GLY A 1 121 ? -3.993 25.191 -0.957 1.00 79.50 121 GLY A N 1
ATOM 950 C CA . GLY A 1 121 ? -5.309 24.751 -1.448 1.00 79.50 121 GLY A CA 1
ATOM 951 C C . GLY A 1 121 ? -5.747 23.366 -0.963 1.00 79.50 121 GLY A C 1
ATOM 952 O O . GLY A 1 121 ? -6.944 23.096 -0.916 1.00 79.50 121 GLY A O 1
ATOM 953 N N . LEU A 1 122 ? -4.822 22.524 -0.493 1.00 83.88 122 LEU A N 1
ATOM 954 C CA . LEU A 1 122 ? -5.155 21.230 0.093 1.00 83.88 122 LEU A CA 1
ATOM 955 C C . LEU A 1 122 ? -5.478 21.353 1.576 1.00 83.88 122 LEU A C 1
ATOM 957 O O . LEU A 1 122 ? -4.617 21.704 2.380 1.00 83.88 122 LEU A O 1
ATOM 961 N N . THR A 1 123 ? -6.701 20.990 1.948 1.00 80.12 123 THR A N 1
ATOM 962 C CA . THR A 1 123 ? -7.099 20.876 3.353 1.00 80.12 123 THR A CA 1
ATOM 963 C C . THR A 1 123 ? -6.930 19.476 3.900 1.00 80.12 123 THR A C 1
ATOM 965 O O . THR A 1 123 ? -6.840 19.362 5.102 1.00 80.12 123 THR A O 1
ATOM 968 N N . SER A 1 124 ? -6.857 18.420 3.082 1.00 85.06 124 SER A N 1
ATOM 969 C CA . SER A 1 124 ? -6.753 17.059 3.616 1.00 85.06 124 SER A CA 1
ATOM 970 C C . SER A 1 124 ? -5.336 16.689 4.054 1.00 85.06 124 SER A C 1
ATOM 972 O O . SER A 1 124 ? -4.399 16.816 3.266 1.00 85.06 124 SER A O 1
ATOM 974 N N . LEU A 1 125 ? -5.183 16.124 5.257 1.00 89.44 125 LEU A N 1
ATOM 975 C CA . LEU A 1 125 ? -3.905 15.598 5.754 1.00 89.44 125 LEU A CA 1
ATOM 976 C C . LEU A 1 125 ? -3.366 14.486 4.842 1.00 89.44 125 LEU A C 1
ATOM 978 O O . LEU A 1 125 ? -2.167 14.428 4.583 1.00 89.44 125 LEU A O 1
ATOM 982 N N . ALA A 1 126 ? -4.247 13.619 4.329 1.00 89.62 126 ALA A N 1
ATOM 983 C CA . ALA A 1 126 ? -3.869 12.554 3.404 1.00 89.62 126 ALA A CA 1
ATOM 984 C C . ALA A 1 126 ? -3.334 13.129 2.084 1.00 89.62 126 ALA A C 1
ATOM 986 O O . ALA A 1 126 ? -2.298 12.681 1.597 1.00 89.62 126 ALA A O 1
ATOM 987 N N . GLY A 1 127 ? -4.001 14.150 1.535 1.00 88.06 127 GLY A N 1
ATOM 988 C CA . GLY A 1 127 ? -3.576 14.813 0.298 1.00 88.06 127 GLY A CA 1
ATOM 989 C C . GLY A 1 127 ? -2.255 15.555 0.465 1.00 88.06 127 GLY A C 1
ATOM 990 O O . GLY A 1 127 ? -1.336 15.387 -0.330 1.00 88.06 127 GLY A O 1
ATOM 991 N N . ARG A 1 128 ? -2.113 16.299 1.563 1.00 90.12 128 ARG A N 1
ATOM 992 C CA . ARG A 1 128 ? -0.864 16.979 1.929 1.00 90.12 128 ARG A CA 1
ATOM 993 C C . ARG A 1 128 ? 0.291 15.986 2.104 1.00 90.12 128 ARG A C 1
ATOM 995 O O . ARG A 1 128 ? 1.368 16.184 1.543 1.00 90.12 128 ARG A O 1
ATOM 1002 N N . LEU A 1 129 ? 0.055 14.867 2.800 1.00 90.25 129 LEU A N 1
ATOM 1003 C CA . LEU A 1 129 ? 1.034 13.783 2.923 1.00 90.25 129 LEU A CA 1
ATOM 1004 C C . LEU A 1 129 ? 1.411 13.210 1.556 1.00 90.25 129 LEU A C 1
ATOM 1006 O O . LEU A 1 129 ? 2.595 13.010 1.294 1.00 90.25 129 LEU A O 1
ATOM 1010 N N . ARG A 1 130 ? 0.427 12.957 0.686 1.00 86.94 130 ARG A N 1
ATOM 1011 C CA . ARG A 1 130 ? 0.673 12.462 -0.670 1.00 86.94 130 ARG A CA 1
ATOM 1012 C C . ARG A 1 130 ? 1.621 13.388 -1.427 1.00 86.94 130 ARG A C 1
ATOM 1014 O O . ARG A 1 130 ? 2.620 12.903 -1.946 1.00 86.94 130 ARG A O 1
ATOM 1021 N N . CYS A 1 131 ? 1.359 14.695 -1.433 1.00 86.56 131 CYS A N 1
ATOM 1022 C CA . CYS A 1 131 ? 2.215 15.657 -2.125 1.00 86.56 131 CYS A CA 1
ATOM 1023 C C . CYS A 1 131 ? 3.641 15.672 -1.565 1.00 86.56 131 CYS A C 1
ATOM 1025 O O . CYS A 1 131 ? 4.597 15.674 -2.337 1.00 86.56 131 CYS A O 1
ATOM 1027 N N . VAL A 1 132 ? 3.804 15.654 -0.237 1.00 89.38 132 VAL A N 1
ATOM 1028 C CA . VAL A 1 132 ? 5.134 15.600 0.395 1.00 89.38 132 VAL A CA 1
ATOM 1029 C C . VAL A 1 132 ? 5.889 14.330 -0.009 1.00 89.38 132 VAL A C 1
ATOM 1031 O O . VAL A 1 132 ? 7.071 14.414 -0.341 1.00 89.38 132 VAL A O 1
ATOM 1034 N N . LEU A 1 133 ? 5.221 13.172 -0.021 1.00 86.06 133 LEU A N 1
ATOM 1035 C CA . LEU A 1 133 ? 5.827 11.909 -0.454 1.00 86.06 133 LEU A CA 1
ATOM 1036 C C . LEU A 1 133 ? 6.211 11.934 -1.939 1.00 86.06 133 LEU A C 1
ATOM 1038 O O . LEU A 1 133 ? 7.300 11.479 -2.277 1.00 86.06 133 LEU A O 1
ATOM 1042 N N . ASP A 1 134 ? 5.376 12.511 -2.805 1.00 81.31 134 ASP A N 1
ATOM 1043 C CA . ASP A 1 134 ? 5.674 12.629 -4.237 1.00 81.31 134 ASP A CA 1
ATOM 1044 C C . ASP A 1 134 ? 6.878 13.550 -4.496 1.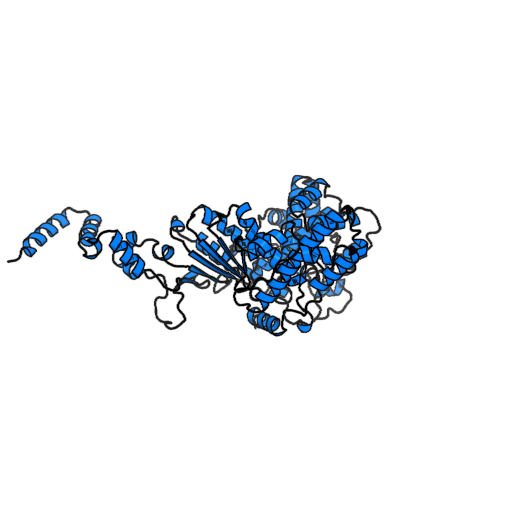00 81.31 134 ASP A C 1
ATOM 1046 O O . ASP A 1 134 ? 7.778 13.195 -5.260 1.00 81.31 134 ASP A O 1
ATOM 1050 N N . TYR A 1 135 ? 6.965 14.696 -3.809 1.00 85.25 135 TYR A N 1
ATOM 1051 C CA . TYR A 1 135 ? 8.152 15.559 -3.871 1.00 85.25 135 TYR A CA 1
ATOM 1052 C C . TYR A 1 135 ? 9.407 14.856 -3.350 1.00 85.25 135 TYR A C 1
ATOM 1054 O O . TYR A 1 135 ? 10.479 14.975 -3.946 1.00 85.25 135 TYR A O 1
ATOM 1062 N N . TYR A 1 136 ? 9.284 14.120 -2.245 1.00 86.81 136 TYR A N 1
ATOM 1063 C CA . TYR A 1 136 ? 10.390 13.369 -1.658 1.00 86.81 136 TYR A CA 1
ATOM 1064 C C . TYR A 1 136 ? 10.904 12.280 -2.608 1.00 86.81 136 TYR A C 1
ATOM 1066 O O . TYR A 1 136 ? 12.113 12.138 -2.808 1.00 86.81 136 TYR A O 1
ATOM 1074 N N . ASP A 1 137 ? 9.995 11.542 -3.238 1.00 80.25 137 ASP A N 1
ATOM 1075 C CA . ASP A 1 137 ? 10.336 10.500 -4.197 1.00 80.25 137 ASP A CA 1
ATOM 1076 C C . ASP A 1 137 ? 10.978 11.079 -5.455 1.00 80.25 137 ASP A C 1
ATOM 1078 O O . ASP A 1 137 ? 12.053 10.614 -5.839 1.00 80.25 137 ASP A O 1
ATOM 1082 N N . LEU A 1 138 ? 10.422 12.155 -6.025 1.00 79.06 138 LEU A N 1
ATOM 1083 C CA . LEU A 1 138 ? 11.064 12.865 -7.134 1.00 79.06 138 LEU A CA 1
ATOM 1084 C C . LEU A 1 138 ? 12.473 13.343 -6.774 1.00 79.06 138 LEU A C 1
ATOM 1086 O O . LEU A 1 138 ? 13.395 13.207 -7.578 1.00 79.06 138 LEU A O 1
ATOM 1090 N N . ASN A 1 139 ? 12.669 13.869 -5.567 1.00 84.56 139 ASN A N 1
ATOM 1091 C CA . ASN A 1 139 ? 13.984 14.311 -5.121 1.00 84.56 139 ASN A CA 1
ATOM 1092 C C . ASN A 1 139 ? 14.988 13.149 -5.037 1.00 84.56 139 ASN A C 1
ATOM 1094 O O . ASN A 1 139 ? 16.136 13.299 -5.453 1.00 84.56 139 ASN A O 1
ATOM 1098 N N . ASN A 1 140 ? 14.565 11.966 -4.585 1.00 85.00 140 ASN A N 1
ATOM 1099 C CA . ASN A 1 140 ? 15.416 10.771 -4.614 1.00 85.00 140 ASN A CA 1
ATOM 1100 C C . ASN A 1 140 ? 15.773 10.345 -6.038 1.00 85.00 140 ASN A C 1
ATOM 1102 O O . ASN A 1 140 ? 16.914 9.955 -6.288 1.00 85.00 140 ASN A O 1
ATOM 1106 N N . LEU A 1 141 ? 14.837 10.456 -6.981 1.00 77.75 141 LEU A N 1
ATOM 1107 C CA . LEU A 1 141 ? 15.132 10.193 -8.389 1.00 77.75 141 LEU A CA 1
ATOM 1108 C C . LEU A 1 141 ? 16.152 11.194 -8.943 1.00 77.75 141 LEU A C 1
ATOM 1110 O O . LEU A 1 141 ? 17.087 10.782 -9.630 1.00 77.75 141 LEU A O 1
ATOM 1114 N N . ILE A 1 142 ? 16.047 12.478 -8.579 1.00 79.31 142 ILE A N 1
ATOM 1115 C CA . ILE A 1 142 ? 17.053 13.497 -8.923 1.00 79.31 142 ILE A CA 1
ATOM 1116 C C . ILE A 1 142 ? 18.429 13.101 -8.375 1.00 79.31 142 ILE A C 1
ATOM 1118 O O . ILE A 1 142 ? 19.387 13.043 -9.147 1.00 79.31 142 ILE A O 1
ATOM 1122 N N . ILE A 1 143 ? 18.541 12.772 -7.083 1.00 85.44 143 ILE A N 1
ATOM 1123 C CA . ILE A 1 143 ? 19.818 12.354 -6.474 1.00 85.44 143 ILE A CA 1
ATOM 1124 C C . ILE A 1 143 ? 20.395 11.142 -7.217 1.00 85.44 143 ILE A C 1
ATOM 1126 O O . ILE A 1 143 ? 21.583 11.117 -7.542 1.00 85.44 143 ILE A O 1
ATOM 1130 N N . LEU A 1 144 ? 19.556 10.145 -7.504 1.00 81.06 144 LEU A N 1
ATOM 1131 C CA . LEU A 1 144 ? 19.957 8.924 -8.197 1.00 81.06 144 LEU A CA 1
ATOM 1132 C C . LEU A 1 144 ? 20.459 9.193 -9.617 1.00 81.06 144 LEU A C 1
ATOM 1134 O O . LEU A 1 144 ? 21.411 8.556 -10.067 1.00 81.06 144 LEU A O 1
ATOM 1138 N N . SER A 1 145 ? 19.856 10.150 -10.316 1.00 75.75 145 SER A N 1
ATOM 1139 C CA . SER A 1 145 ? 20.302 10.517 -11.658 1.00 75.75 145 SER A CA 1
ATOM 1140 C C . SER A 1 145 ? 21.658 11.204 -11.664 1.00 75.75 145 SER A C 1
ATOM 1142 O O . SER A 1 145 ? 22.496 10.853 -12.486 1.00 75.75 145 SER A O 1
ATOM 1144 N N . TYR A 1 146 ? 21.931 12.086 -10.699 1.00 80.69 146 TYR A N 1
ATOM 1145 C CA . TYR A 1 146 ? 23.266 12.654 -10.531 1.00 80.69 146 TYR A CA 1
ATOM 1146 C C . TYR A 1 146 ? 24.278 11.585 -10.137 1.00 80.69 146 TYR A C 1
ATOM 1148 O O . TYR A 1 146 ? 25.391 11.575 -10.650 1.00 80.69 146 TYR A O 1
ATOM 1156 N N . ALA A 1 147 ? 23.891 10.651 -9.263 1.00 82.62 147 ALA A N 1
ATOM 1157 C CA . ALA A 1 147 ? 24.730 9.506 -8.931 1.00 82.62 147 ALA A CA 1
ATOM 1158 C C . ALA A 1 147 ? 25.054 8.643 -10.158 1.00 82.62 147 ALA A C 1
ATOM 1160 O O . ALA A 1 147 ? 26.142 8.081 -10.238 1.00 82.62 147 ALA A O 1
ATOM 1161 N N . THR A 1 148 ? 24.125 8.562 -11.105 1.00 76.50 148 THR A N 1
ATOM 1162 C CA . THR A 1 148 ? 24.300 7.820 -12.350 1.00 76.50 148 THR A CA 1
ATOM 1163 C C . THR A 1 148 ? 25.202 8.559 -13.336 1.00 76.50 148 THR A C 1
ATOM 1165 O O . THR A 1 148 ? 26.205 8.008 -13.771 1.00 76.50 148 THR A O 1
ATOM 1168 N N . GLU A 1 149 ? 24.897 9.821 -13.642 1.00 75.19 149 GLU A N 1
ATOM 1169 C CA . GLU A 1 149 ? 25.667 10.651 -14.581 1.00 75.19 149 GLU A CA 1
ATOM 1170 C C . GLU A 1 149 ? 27.118 10.866 -14.132 1.00 75.19 149 GLU A C 1
ATOM 1172 O O . GLU A 1 149 ? 28.025 10.951 -14.954 1.00 75.19 149 GLU A O 1
ATOM 1177 N N . LEU A 1 150 ? 27.349 10.955 -12.821 1.00 79.31 150 LEU A N 1
ATOM 1178 C CA . LEU A 1 150 ? 28.680 11.144 -12.245 1.00 79.31 150 LEU A CA 1
ATOM 1179 C C . LEU A 1 150 ? 29.419 9.817 -11.982 1.00 79.31 150 LEU A C 1
ATOM 1181 O O . LEU A 1 150 ? 30.434 9.837 -11.284 1.00 79.31 150 LEU A O 1
ATOM 1185 N N . ASP A 1 151 ? 28.907 8.688 -12.490 1.00 79.94 151 ASP A N 1
ATOM 1186 C CA . ASP A 1 151 ? 29.483 7.340 -12.344 1.00 79.94 151 ASP A CA 1
ATOM 1187 C C . ASP A 1 151 ? 29.796 6.978 -10.873 1.00 79.94 151 ASP A C 1
ATOM 1189 O O . ASP A 1 151 ? 30.849 6.450 -10.515 1.00 79.94 151 ASP A O 1
ATOM 1193 N N . LEU A 1 152 ? 28.877 7.322 -9.961 1.00 83.31 152 LEU A N 1
ATOM 1194 C CA . LEU A 1 152 ? 29.053 7.131 -8.515 1.00 83.31 152 LEU A CA 1
ATOM 1195 C C . LEU A 1 152 ? 28.570 5.755 -8.028 1.00 83.31 152 LEU A C 1
ATOM 1197 O O . LEU A 1 152 ? 28.850 5.385 -6.879 1.00 83.31 152 LEU A O 1
ATOM 1201 N N . LEU A 1 153 ? 27.844 5.005 -8.864 1.00 84.25 153 LEU A N 1
ATOM 1202 C CA . LEU A 1 153 ? 27.278 3.696 -8.539 1.00 84.25 153 LEU A CA 1
ATOM 1203 C C . LEU A 1 153 ? 28.273 2.574 -8.866 1.00 84.25 153 LEU A C 1
ATOM 1205 O O . LEU A 1 153 ? 28.751 2.433 -9.982 1.00 84.25 153 LEU A O 1
ATOM 1209 N N . SER A 1 154 ? 28.565 1.711 -7.891 1.00 85.50 154 SER A N 1
ATOM 1210 C CA . SER A 1 154 ? 29.474 0.579 -8.118 1.00 85.50 154 SER A CA 1
ATOM 1211 C C . SER A 1 154 ? 28.733 -0.675 -8.607 1.00 85.50 154 SER A C 1
ATOM 1213 O O . SER A 1 154 ? 27.585 -0.901 -8.209 1.00 85.50 154 SER A O 1
ATOM 1215 N N . PRO A 1 155 ? 29.406 -1.607 -9.314 1.00 83.38 155 PRO A N 1
ATOM 1216 C CA . PRO A 1 155 ? 28.842 -2.921 -9.663 1.00 83.38 155 PRO A CA 1
ATOM 1217 C C . PRO A 1 155 ? 28.294 -3.714 -8.463 1.00 83.38 155 PRO A C 1
ATOM 1219 O O . PRO A 1 155 ? 27.422 -4.572 -8.599 1.00 83.38 155 PRO A O 1
ATOM 1222 N N . LYS A 1 156 ? 28.801 -3.443 -7.254 1.00 87.38 156 LYS A N 1
ATOM 1223 C CA . LYS A 1 156 ? 28.315 -4.057 -6.012 1.00 87.38 156 LYS A CA 1
ATOM 1224 C C . LYS A 1 156 ? 26.923 -3.548 -5.627 1.00 87.38 156 LYS A C 1
ATOM 1226 O O . LYS A 1 156 ? 26.122 -4.341 -5.137 1.00 87.38 156 LYS A O 1
ATOM 1231 N N . VAL A 1 157 ? 26.634 -2.264 -5.855 1.00 86.38 157 VAL A N 1
ATOM 1232 C CA . VAL A 1 157 ? 25.304 -1.675 -5.631 1.00 86.38 157 VAL A CA 1
ATOM 1233 C C . VAL A 1 157 ? 24.292 -2.309 -6.585 1.00 86.38 157 VAL A C 1
ATOM 1235 O O . VAL A 1 157 ? 23.259 -2.789 -6.121 1.00 86.38 157 VAL A O 1
ATOM 1238 N N . PHE A 1 158 ? 24.632 -2.434 -7.873 1.00 81.00 158 PHE A N 1
ATOM 1239 C CA . PHE A 1 158 ? 23.781 -3.104 -8.866 1.00 81.00 158 PHE A CA 1
ATOM 1240 C C . PHE A 1 158 ? 23.493 -4.561 -8.514 1.00 81.00 158 PHE A C 1
ATOM 1242 O O . PHE A 1 158 ? 22.344 -4.997 -8.558 1.00 81.00 158 PHE A O 1
ATOM 1249 N N . ARG A 1 159 ? 24.506 -5.307 -8.059 1.00 82.75 159 ARG A N 1
ATOM 1250 C CA . ARG A 1 159 ? 24.313 -6.694 -7.616 1.00 82.75 159 ARG A CA 1
ATOM 1251 C C . ARG A 1 159 ? 23.317 -6.799 -6.462 1.00 82.75 159 ARG A C 1
ATOM 1253 O O . ARG A 1 159 ? 22.377 -7.580 -6.550 1.00 82.75 159 ARG A O 1
ATOM 1260 N N . LYS A 1 160 ? 23.488 -5.984 -5.414 1.00 87.69 160 LYS A N 1
ATOM 1261 C CA . LYS A 1 160 ? 22.567 -5.949 -4.266 1.00 87.69 160 LYS A CA 1
ATOM 1262 C C . LYS A 1 160 ? 21.153 -5.542 -4.679 1.00 87.69 160 LYS A C 1
ATOM 1264 O O . LYS A 1 160 ? 20.179 -6.080 -4.163 1.00 87.69 160 LYS A O 1
ATOM 1269 N N . MET A 1 161 ? 21.036 -4.599 -5.612 1.00 83.25 161 MET A N 1
ATOM 1270 C CA . MET A 1 161 ? 19.750 -4.189 -6.170 1.00 83.25 161 MET A CA 1
ATOM 1271 C C . MET A 1 161 ? 19.090 -5.344 -6.921 1.00 83.25 161 MET A C 1
ATOM 1273 O O . MET A 1 161 ? 17.920 -5.604 -6.684 1.00 83.25 161 MET A O 1
ATOM 1277 N N . ARG A 1 162 ? 19.825 -6.083 -7.757 1.00 75.56 162 ARG A N 1
ATOM 1278 C CA . ARG A 1 162 ? 19.307 -7.255 -8.481 1.00 75.56 162 ARG A CA 1
ATOM 1279 C C . ARG A 1 162 ? 18.906 -8.393 -7.540 1.00 75.56 162 A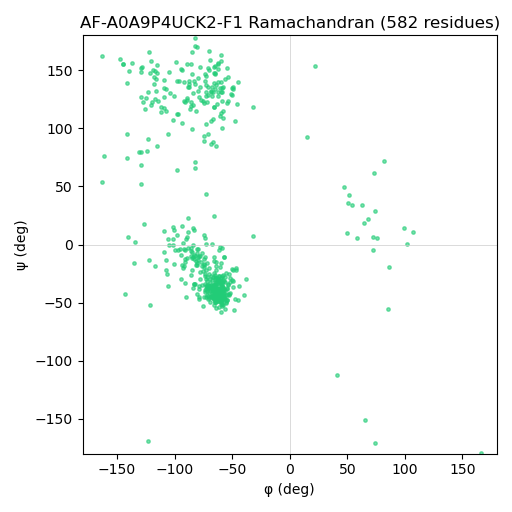RG A C 1
ATOM 1281 O O . ARG A 1 162 ? 17.925 -9.079 -7.791 1.00 75.56 162 ARG A O 1
ATOM 1288 N N . GLU A 1 163 ? 19.642 -8.584 -6.448 1.00 77.62 163 GLU A N 1
ATOM 1289 C CA . GLU A 1 163 ? 19.286 -9.549 -5.402 1.00 77.62 163 GLU A CA 1
ATOM 1290 C C . GLU A 1 163 ? 17.975 -9.168 -4.699 1.00 77.62 163 GLU A C 1
ATOM 1292 O O . GLU A 1 163 ? 17.166 -10.045 -4.398 1.00 77.62 163 GLU A O 1
ATOM 1297 N N . ARG A 1 164 ? 17.748 -7.870 -4.448 1.00 78.19 164 ARG A N 1
ATOM 1298 C CA . ARG A 1 164 ? 16.552 -7.377 -3.749 1.00 78.19 164 ARG A CA 1
ATOM 1299 C C . ARG A 1 164 ? 15.337 -7.196 -4.663 1.00 78.19 164 ARG A C 1
ATOM 1301 O O . ARG A 1 164 ? 14.223 -7.469 -4.232 1.00 78.19 164 ARG A O 1
ATOM 1308 N N . PHE A 1 165 ? 15.557 -6.740 -5.890 1.00 73.56 165 PHE A N 1
ATOM 1309 C CA . PHE A 1 165 ? 14.545 -6.405 -6.891 1.00 73.56 165 PHE A CA 1
ATOM 1310 C C . PHE A 1 165 ? 14.876 -7.112 -8.213 1.00 73.56 165 PHE A C 1
ATOM 1312 O O . PHE A 1 165 ? 15.258 -6.456 -9.183 1.00 73.56 165 PHE A O 1
ATOM 1319 N N . PRO A 1 166 ? 14.769 -8.449 -8.284 1.00 63.84 166 PRO A N 1
ATOM 1320 C CA . PRO A 1 166 ? 15.203 -9.216 -9.453 1.00 63.84 166 PRO A CA 1
ATOM 1321 C C . PRO A 1 166 ? 14.489 -8.811 -10.750 1.00 63.84 166 PRO A C 1
ATOM 1323 O O . PRO A 1 166 ? 15.114 -8.814 -11.806 1.00 63.84 166 PRO A O 1
ATOM 1326 N N . THR A 1 167 ? 13.222 -8.396 -10.666 1.00 59.31 167 THR A N 1
ATOM 1327 C CA . THR A 1 167 ? 12.417 -7.959 -11.816 1.00 59.31 167 THR A CA 1
ATOM 1328 C C . THR A 1 167 ? 12.809 -6.572 -12.339 1.00 59.31 167 THR A C 1
ATOM 1330 O O . THR A 1 167 ? 12.941 -6.377 -13.543 1.00 59.31 167 THR A O 1
ATOM 1333 N N . VAL A 1 168 ? 13.009 -5.594 -11.449 1.00 62.12 168 VAL A N 1
ATOM 1334 C CA . VAL A 1 168 ? 13.231 -4.184 -11.838 1.00 62.12 168 VAL A CA 1
ATOM 1335 C C . VAL A 1 168 ? 14.720 -3.842 -11.934 1.00 62.12 168 VAL A C 1
ATOM 1337 O O . VAL A 1 168 ? 15.127 -3.021 -12.754 1.00 62.12 168 VAL A O 1
ATOM 1340 N N . GLY A 1 169 ? 15.561 -4.511 -11.143 1.00 63.12 169 GLY A N 1
ATOM 1341 C CA . GLY A 1 169 ? 16.991 -4.238 -11.063 1.00 63.12 169 GLY A CA 1
ATOM 1342 C C . GLY A 1 169 ? 17.748 -4.508 -12.366 1.00 63.12 169 GLY A C 1
ATOM 1343 O O . GLY A 1 169 ? 18.684 -3.779 -12.676 1.00 63.12 169 GLY A O 1
ATOM 1344 N N . GLY A 1 170 ? 17.329 -5.503 -13.157 1.00 59.34 170 GLY A N 1
ATOM 1345 C CA . GLY A 1 170 ? 17.938 -5.783 -14.463 1.00 59.34 170 GLY A CA 1
ATOM 1346 C C . GLY A 1 170 ? 17.787 -4.622 -15.450 1.00 59.34 170 GLY A C 1
ATOM 1347 O O . GLY A 1 170 ? 18.774 -4.197 -16.045 1.00 59.34 170 GLY A O 1
ATOM 1348 N N . ARG A 1 171 ? 16.579 -4.050 -15.548 1.00 59.09 171 ARG A N 1
ATOM 1349 C CA . ARG A 1 171 ? 16.316 -2.884 -16.407 1.00 59.09 171 ARG A CA 1
ATOM 1350 C C . ARG A 1 171 ? 17.038 -1.633 -15.919 1.00 59.09 171 ARG A C 1
ATOM 1352 O O . ARG A 1 171 ? 17.574 -0.879 -16.720 1.00 59.09 171 ARG A O 1
ATOM 1359 N N . PHE A 1 172 ? 17.092 -1.427 -14.602 1.00 63.84 172 PHE A N 1
ATOM 1360 C CA . PHE A 1 172 ? 17.807 -0.287 -14.028 1.00 63.84 172 PHE A CA 1
ATOM 1361 C C . PHE A 1 172 ? 19.309 -0.310 -14.355 1.00 63.84 172 PHE A C 1
ATOM 1363 O O . PHE A 1 172 ? 19.893 0.716 -14.691 1.00 63.84 172 PHE A O 1
ATOM 1370 N N . GLU A 1 173 ? 19.939 -1.483 -14.297 1.00 60.81 173 GLU A N 1
ATOM 1371 C CA . GLU A 1 173 ? 21.352 -1.652 -14.657 1.00 60.81 173 GLU A CA 1
ATOM 1372 C C . GLU A 1 173 ? 21.608 -1.473 -16.160 1.00 60.81 173 GLU A C 1
ATOM 1374 O O . GLU A 1 173 ? 22.649 -0.941 -16.535 1.00 60.81 173 GLU A O 1
ATOM 1379 N N . HIS A 1 174 ? 20.658 -1.862 -17.016 1.00 56.88 174 HIS A N 1
ATOM 1380 C CA . HIS A 1 174 ? 20.739 -1.589 -18.451 1.00 56.88 174 HIS A CA 1
ATOM 1381 C C . HIS A 1 174 ? 20.682 -0.085 -18.743 1.00 56.88 174 HIS A C 1
ATOM 1383 O O . HIS A 1 174 ? 21.577 0.433 -19.411 1.00 56.88 174 HIS A O 1
ATOM 1389 N N . MET A 1 175 ? 19.703 0.624 -18.161 1.00 56.78 175 MET A N 1
ATOM 1390 C CA . MET A 1 175 ? 19.617 2.087 -18.260 1.00 56.78 175 MET A CA 1
ATOM 1391 C C . MET A 1 175 ? 20.938 2.743 -17.838 1.00 56.78 175 MET A C 1
ATOM 1393 O O . MET A 1 175 ? 21.429 3.628 -18.529 1.00 56.78 175 MET A O 1
ATOM 1397 N N . TYR A 1 176 ? 21.557 2.266 -16.750 1.00 60.31 176 TYR A N 1
ATOM 1398 C CA . TYR A 1 176 ? 22.877 2.729 -16.309 1.00 60.31 176 TYR A CA 1
ATOM 1399 C C . TYR A 1 176 ? 23.992 2.469 -17.332 1.00 60.31 176 TYR A C 1
ATOM 1401 O O . TYR A 1 176 ? 24.784 3.365 -17.627 1.00 60.31 176 TYR A O 1
ATOM 1409 N N . ALA A 1 177 ? 24.067 1.248 -17.869 1.00 59.88 177 ALA A N 1
ATOM 1410 C CA . ALA A 1 177 ? 25.112 0.852 -18.808 1.00 59.88 177 ALA A CA 1
ATOM 1411 C C . ALA A 1 177 ? 25.095 1.713 -20.080 1.00 59.88 177 ALA A C 1
ATOM 1413 O O . ALA A 1 177 ? 26.157 2.165 -20.511 1.00 59.88 177 ALA A O 1
ATOM 1414 N N . ASP A 1 178 ? 23.908 2.011 -20.620 1.00 53.81 178 ASP A N 1
ATOM 1415 C CA . ASP A 1 178 ? 23.745 2.872 -21.799 1.00 53.81 178 ASP A CA 1
ATOM 1416 C C . ASP A 1 178 ? 24.240 4.313 -21.567 1.00 53.81 178 ASP A C 1
ATOM 1418 O O . ASP A 1 178 ? 24.704 4.959 -22.506 1.00 53.81 178 ASP A O 1
ATOM 1422 N N . ILE A 1 179 ? 24.197 4.809 -20.326 1.00 54.19 179 ILE A N 1
ATOM 1423 C CA . ILE A 1 179 ? 24.685 6.149 -19.951 1.00 54.19 179 ILE A CA 1
ATOM 1424 C C . ILE A 1 179 ? 26.209 6.169 -19.815 1.00 54.19 179 ILE A C 1
ATOM 1426 O O . ILE A 1 179 ? 26.852 7.146 -20.189 1.00 54.19 179 ILE A O 1
ATOM 1430 N N . SER A 1 180 ? 26.785 5.095 -19.270 1.00 52.59 180 SER A N 1
ATOM 1431 C CA . SER A 1 180 ? 28.222 5.004 -18.980 1.00 52.59 180 SER A CA 1
ATOM 1432 C C . SER A 1 180 ? 29.110 4.794 -20.216 1.00 52.59 180 SER A C 1
ATOM 1434 O O . SER A 1 180 ? 30.308 5.055 -20.153 1.00 52.59 180 SER A O 1
ATOM 1436 N N . ASP A 1 181 ? 28.552 4.324 -21.338 1.00 52.25 181 ASP A N 1
ATOM 1437 C CA . ASP A 1 181 ? 29.322 3.824 -22.493 1.00 52.25 181 ASP A CA 1
ATOM 1438 C C . ASP A 1 181 ? 29.805 4.926 -23.469 1.00 52.25 181 ASP A C 1
ATOM 1440 O O . ASP A 1 181 ? 30.200 4.602 -24.588 1.00 52.25 181 ASP A O 1
ATOM 1444 N N . ASP A 1 182 ? 29.764 6.216 -23.086 1.00 44.50 182 ASP A N 1
ATOM 1445 C CA . ASP A 1 182 ? 30.293 7.399 -23.817 1.00 44.50 182 ASP A CA 1
ATOM 1446 C C . ASP A 1 182 ? 29.874 7.524 -25.303 1.00 44.50 182 ASP A C 1
ATOM 1448 O O . ASP A 1 182 ? 30.363 8.375 -26.055 1.00 44.50 182 ASP A O 1
ATOM 1452 N N . ARG A 1 183 ? 28.928 6.696 -25.761 1.00 43.12 183 ARG A N 1
ATOM 1453 C CA . ARG A 1 183 ? 28.150 6.967 -26.968 1.00 43.12 183 ARG A CA 1
ATOM 1454 C C . ARG A 1 183 ? 27.482 8.289 -26.678 1.00 43.12 183 ARG A C 1
ATOM 1456 O O . ARG A 1 183 ? 26.942 8.414 -25.581 1.00 43.12 183 ARG A O 1
ATOM 1463 N N . GLU A 1 184 ? 27.559 9.250 -27.613 1.00 39.72 184 GLU A N 1
ATOM 1464 C CA . GLU A 1 184 ? 26.801 10.504 -27.519 1.00 39.72 184 GLU A CA 1
ATOM 1465 C C . GLU A 1 184 ? 25.502 10.171 -26.799 1.00 39.72 184 GLU A C 1
ATOM 1467 O O . GLU A 1 184 ? 24.817 9.266 -27.298 1.00 39.72 184 GLU A O 1
ATOM 1472 N N . PRO A 1 185 ? 25.221 10.752 -25.614 1.00 39.62 185 PRO A N 1
ATOM 1473 C CA . PRO A 1 185 ? 23.952 10.538 -24.957 1.00 39.62 185 PRO A CA 1
ATOM 1474 C C . PRO A 1 185 ? 22.966 11.151 -25.929 1.00 39.62 185 PRO A C 1
ATOM 1476 O O . PRO A 1 185 ? 22.685 12.348 -25.894 1.00 39.62 185 PRO A O 1
ATOM 1479 N N . THR A 1 186 ? 22.548 10.366 -26.923 1.00 38.41 186 THR A N 1
ATOM 1480 C CA . THR A 1 186 ? 21.552 10.779 -27.872 1.00 38.41 186 THR A CA 1
ATOM 1481 C C . THR A 1 186 ? 20.415 11.031 -26.936 1.00 38.41 186 THR A C 1
ATOM 1483 O O . THR A 1 186 ? 19.985 10.117 -26.244 1.00 38.41 186 THR A O 1
ATOM 1486 N N . VAL A 1 187 ? 20.035 12.291 -26.839 1.00 37.34 187 VAL A N 1
ATOM 1487 C CA . VAL A 1 187 ? 18.948 12.831 -26.032 1.00 37.34 187 VAL A CA 1
ATOM 1488 C C . VAL A 1 187 ? 17.740 11.864 -26.041 1.00 37.34 187 VAL A C 1
ATOM 1490 O O . VAL A 1 187 ? 17.121 11.636 -25.014 1.00 37.34 187 VAL A O 1
ATOM 1493 N N . VAL A 1 188 ? 17.587 11.122 -27.146 1.00 34.38 188 VAL A N 1
ATOM 1494 C CA . VAL A 1 188 ? 16.849 9.868 -27.389 1.00 34.38 188 VAL A CA 1
ATOM 1495 C C . VAL A 1 188 ? 16.889 8.767 -26.299 1.00 34.38 188 VAL A C 1
ATOM 1497 O O . VAL A 1 188 ? 15.837 8.207 -26.047 1.00 34.38 188 VAL A O 1
ATOM 1500 N N . ALA A 1 189 ? 17.994 8.398 -25.642 1.00 37.34 189 ALA A N 1
ATOM 1501 C CA . ALA A 1 189 ? 18.028 7.273 -24.687 1.00 37.34 189 ALA A CA 1
ATOM 1502 C C . ALA A 1 189 ? 17.192 7.551 -23.426 1.00 37.34 189 ALA A C 1
ATOM 1504 O O . ALA A 1 189 ? 16.503 6.669 -22.930 1.00 37.34 189 ALA A O 1
ATOM 1505 N N . TRP A 1 190 ? 17.160 8.808 -22.975 1.00 37.19 190 TRP A N 1
ATOM 1506 C CA . TRP A 1 190 ? 16.234 9.248 -21.931 1.00 37.19 190 TRP A CA 1
ATOM 1507 C C . TRP A 1 190 ? 14.912 9.774 -22.521 1.00 37.19 190 TRP A C 1
ATOM 1509 O O . TRP A 1 190 ? 13.861 9.528 -21.941 1.00 37.19 190 TRP A O 1
ATOM 1519 N N . ASP A 1 191 ? 14.917 10.397 -23.709 1.00 33.38 191 ASP A N 1
ATOM 1520 C CA . ASP A 1 191 ? 13.701 10.907 -24.375 1.00 33.38 191 ASP A CA 1
ATOM 1521 C C . ASP A 1 191 ? 12.756 9.822 -24.909 1.00 33.38 191 ASP A C 1
ATOM 1523 O O . ASP A 1 191 ? 11.563 10.082 -25.077 1.00 33.38 191 ASP A O 1
ATOM 1527 N N . THR A 1 192 ? 13.260 8.623 -25.214 1.00 36.50 192 THR A N 1
ATOM 1528 C CA . THR A 1 192 ? 12.449 7.503 -25.721 1.00 36.50 192 THR A CA 1
ATOM 1529 C C . THR A 1 192 ? 12.104 6.464 -24.657 1.00 36.50 192 THR A C 1
ATOM 1531 O O . THR A 1 192 ? 11.131 5.740 -24.863 1.00 36.50 192 THR A O 1
ATOM 1534 N N . GLU A 1 193 ? 12.800 6.439 -23.511 1.00 38.31 193 GLU A N 1
ATOM 1535 C CA . GLU A 1 193 ? 12.550 5.465 -22.430 1.00 38.31 193 GLU A CA 1
ATOM 1536 C C . GLU A 1 193 ? 12.079 6.065 -21.092 1.00 38.31 193 GLU A C 1
ATOM 1538 O O . GLU A 1 193 ? 11.447 5.359 -20.308 1.00 38.31 193 GLU A O 1
ATOM 1543 N N . LEU A 1 194 ? 12.274 7.364 -20.834 1.00 40.03 194 LEU A N 1
ATOM 1544 C CA . LEU A 1 194 ? 11.724 8.061 -19.662 1.00 40.03 194 LEU A CA 1
ATOM 1545 C C . LEU A 1 194 ? 11.037 9.373 -20.070 1.00 40.03 194 LEU A C 1
ATOM 1547 O O . LEU A 1 194 ? 11.591 10.460 -19.904 1.00 40.03 194 LEU A O 1
ATOM 1551 N N . PRO A 1 195 ? 9.798 9.320 -20.586 1.00 30.30 195 PRO A N 1
ATOM 1552 C CA . PRO A 1 195 ? 9.087 10.535 -20.948 1.00 30.30 195 PRO A CA 1
ATOM 1553 C C . PRO A 1 195 ? 8.721 11.352 -19.700 1.00 30.30 195 PRO A C 1
ATOM 1555 O O . PRO A 1 195 ? 7.823 10.973 -18.957 1.00 30.30 195 PRO A O 1
ATOM 1558 N N . TRP A 1 196 ? 9.444 12.457 -19.502 1.00 36.28 196 TRP A N 1
ATOM 1559 C CA . TRP A 1 196 ? 9.131 13.799 -18.963 1.00 36.28 196 TRP A CA 1
ATOM 1560 C C . TRP A 1 196 ? 7.918 14.026 -18.056 1.00 36.28 196 TRP A C 1
ATOM 1562 O O . TRP A 1 196 ? 6.900 13.385 -18.185 1.00 36.28 196 TRP A O 1
ATOM 1572 N N . ALA A 1 197 ? 7.975 15.042 -17.194 1.00 32.94 197 ALA A N 1
ATOM 1573 C CA . ALA A 1 197 ? 7.062 15.361 -16.083 1.00 32.94 197 ALA A CA 1
ATOM 1574 C C . ALA A 1 197 ? 5.527 15.338 -16.316 1.00 32.94 197 ALA A C 1
ATOM 1576 O O . ALA A 1 197 ? 4.791 15.155 -15.350 1.00 32.94 197 ALA A O 1
ATOM 1577 N N . GLY A 1 198 ? 5.018 15.437 -17.551 1.00 31.88 198 GLY A N 1
ATOM 1578 C CA . GLY A 1 198 ? 3.600 15.161 -17.865 1.00 31.88 198 GLY A CA 1
ATOM 1579 C C . GLY A 1 198 ? 3.255 13.684 -18.102 1.00 31.88 198 GLY A C 1
ATOM 1580 O O . GLY A 1 198 ? 2.090 13.303 -18.190 1.00 31.88 198 GLY A O 1
ATOM 1581 N N . SER A 1 199 ? 4.291 12.864 -18.216 1.00 35.25 199 SER A N 1
ATOM 1582 C CA . SER A 1 199 ? 4.315 11.434 -18.491 1.00 35.25 199 SER A CA 1
ATOM 1583 C C . SER A 1 199 ? 5.260 10.639 -17.582 1.00 35.25 199 SER A C 1
ATOM 1585 O O . SER A 1 199 ? 5.267 9.419 -17.701 1.00 35.25 199 SER A O 1
ATOM 1587 N N . LEU A 1 200 ? 5.939 11.250 -16.600 1.00 37.38 200 LEU A N 1
ATOM 1588 C CA . LEU A 1 200 ? 6.420 10.510 -15.427 1.00 37.38 200 LEU A CA 1
ATOM 1589 C C . LEU A 1 200 ? 5.218 9.788 -14.818 1.00 37.38 200 LEU A C 1
ATOM 1591 O O . LEU A 1 200 ? 5.274 8.589 -14.621 1.00 37.38 200 LEU A O 1
ATOM 1595 N N . THR A 1 201 ? 4.068 10.457 -14.723 1.00 35.81 201 THR A N 1
ATOM 1596 C CA . THR A 1 201 ? 2.785 9.831 -14.383 1.00 35.81 201 THR A CA 1
ATOM 1597 C C . THR A 1 201 ? 2.273 8.835 -15.425 1.00 35.81 201 THR A C 1
ATOM 1599 O O . THR A 1 201 ? 1.539 7.955 -15.025 1.00 35.81 201 THR A O 1
ATOM 1602 N N . SER A 1 202 ? 2.633 8.929 -16.717 1.00 33.19 202 SER A N 1
ATOM 1603 C CA . SER A 1 202 ? 2.154 8.069 -17.827 1.00 33.19 202 SER A CA 1
ATOM 1604 C C . SER A 1 202 ? 3.045 6.859 -18.150 1.00 33.19 202 SER A C 1
ATOM 1606 O O . SER A 1 202 ? 2.573 5.945 -18.819 1.00 33.19 202 SER A O 1
ATOM 1608 N N . TRP A 1 203 ? 4.305 6.837 -17.716 1.00 34.41 203 TRP A N 1
ATOM 1609 C CA . TRP A 1 203 ? 5.221 5.689 -17.805 1.00 34.41 203 TRP A CA 1
ATOM 1610 C C . TRP A 1 203 ? 5.415 5.028 -16.437 1.00 34.41 203 TRP A C 1
ATOM 1612 O O . TRP A 1 203 ? 5.377 3.801 -16.345 1.00 34.41 203 TRP A O 1
ATOM 1622 N N . LEU A 1 204 ? 5.437 5.821 -15.357 1.00 37.62 204 LEU A N 1
ATOM 1623 C CA . LEU A 1 204 ? 5.124 5.340 -14.003 1.00 37.62 204 LEU A CA 1
ATOM 1624 C C . LEU A 1 204 ? 3.608 5.096 -13.825 1.00 37.62 204 LEU A C 1
ATOM 1626 O O . LEU A 1 204 ? 3.162 4.764 -12.741 1.00 37.62 204 LEU A O 1
ATOM 1630 N N . CYS A 1 205 ? 2.792 5.224 -14.882 1.00 34.06 205 CYS A N 1
ATOM 1631 C CA . CYS A 1 205 ? 1.461 4.599 -14.914 1.00 34.06 205 CYS A CA 1
ATOM 1632 C C . CYS A 1 205 ? 1.571 3.079 -14.926 1.00 34.06 205 CYS A C 1
ATOM 1634 O O . CYS A 1 205 ? 0.668 2.399 -14.453 1.00 34.06 205 CYS A O 1
ATOM 1636 N N . HIS A 1 206 ? 2.601 2.548 -15.590 1.00 37.72 206 HIS A N 1
ATOM 1637 C CA . HIS A 1 206 ? 2.718 1.116 -15.825 1.00 37.72 206 HIS A CA 1
ATOM 1638 C C . HIS A 1 206 ? 3.492 0.469 -14.682 1.00 37.72 206 HIS A C 1
ATOM 1640 O O . HIS A 1 206 ? 3.020 -0.512 -14.114 1.00 37.72 206 HIS A O 1
ATOM 1646 N N . TYR A 1 207 ? 4.608 1.074 -14.269 1.00 44.81 207 TYR A N 1
ATOM 1647 C CA . TYR A 1 207 ? 5.257 0.781 -12.992 1.00 44.81 207 TYR A CA 1
ATOM 1648 C C . TYR A 1 207 ? 4.629 1.643 -11.915 1.00 44.81 207 TYR A C 1
ATOM 1650 O O . TYR A 1 207 ? 4.839 2.843 -11.985 1.00 44.81 207 TYR A O 1
ATOM 1658 N N . SER A 1 208 ? 3.972 1.077 -10.895 1.00 46.66 208 SER A N 1
ATOM 1659 C CA . SER A 1 208 ? 3.574 1.875 -9.723 1.00 46.66 208 SER A CA 1
ATOM 1660 C C . SER A 1 208 ? 4.773 2.739 -9.308 1.00 46.66 208 SER A C 1
ATOM 1662 O O . SER A 1 208 ? 5.843 2.168 -9.039 1.00 46.66 208 SER A O 1
ATOM 1664 N N . LEU A 1 209 ? 4.628 4.068 -9.295 1.00 49.66 209 LEU A N 1
ATOM 1665 C CA . LEU A 1 209 ? 5.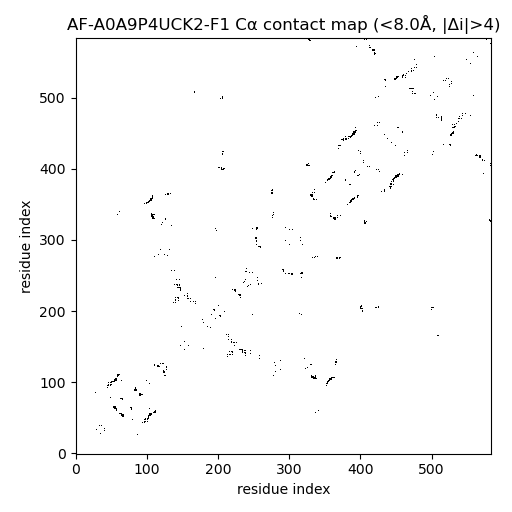689 5.036 -8.950 1.00 49.66 209 LEU A CA 1
ATOM 1666 C C . LEU A 1 209 ? 6.474 4.582 -7.702 1.00 49.66 209 LEU A C 1
ATOM 1668 O O . LEU A 1 209 ? 7.697 4.627 -7.626 1.00 49.66 209 LEU A O 1
ATOM 1672 N N . GLU A 1 210 ? 5.726 3.977 -6.792 1.00 56.81 210 GLU A N 1
ATOM 1673 C CA . GLU A 1 210 ? 6.118 3.241 -5.601 1.00 56.81 210 GLU A CA 1
ATOM 1674 C C . GLU A 1 210 ? 7.275 2.230 -5.742 1.00 56.81 210 GLU A C 1
ATOM 1676 O O . GLU A 1 210 ? 8.184 2.226 -4.912 1.00 56.81 210 GLU A O 1
ATOM 1681 N N . THR A 1 211 ? 7.262 1.370 -6.763 1.00 63.41 211 THR A N 1
ATOM 1682 C CA . THR A 1 211 ? 8.276 0.316 -6.955 1.00 63.41 211 THR A CA 1
ATOM 1683 C C . THR A 1 211 ? 9.603 0.919 -7.408 1.00 63.41 211 THR A C 1
ATOM 1685 O O . THR A 1 211 ? 10.670 0.511 -6.948 1.00 63.41 211 THR A O 1
ATOM 1688 N N . PHE A 1 212 ? 9.557 1.935 -8.272 1.00 66.69 212 PHE A N 1
ATOM 1689 C CA . PHE A 1 212 ? 10.762 2.636 -8.706 1.00 66.69 212 PHE A CA 1
ATOM 1690 C C . PHE A 1 212 ? 11.338 3.508 -7.586 1.00 66.69 212 PHE A C 1
ATOM 1692 O O . PHE A 1 212 ? 12.548 3.496 -7.360 1.00 66.69 212 PHE A O 1
ATOM 1699 N N . SER A 1 213 ? 10.479 4.177 -6.811 1.00 72.56 213 SER A N 1
ATOM 1700 C CA . SER A 1 213 ? 10.888 4.891 -5.600 1.00 72.56 213 SER A CA 1
ATOM 1701 C C . SER A 1 213 ? 11.575 3.968 -4.589 1.00 72.56 213 SER A C 1
ATOM 1703 O O . SER A 1 213 ? 12.548 4.371 -3.954 1.00 72.56 213 SER A O 1
ATOM 1705 N N . ASP A 1 214 ? 11.134 2.716 -4.443 1.00 75.81 214 ASP A N 1
ATOM 1706 C CA . ASP A 1 214 ? 11.802 1.740 -3.572 1.00 75.81 214 ASP A CA 1
ATOM 1707 C C . ASP A 1 214 ? 13.188 1.355 -4.057 1.00 75.81 214 ASP A C 1
ATOM 1709 O O . ASP A 1 214 ? 14.129 1.330 -3.259 1.00 75.81 214 ASP A O 1
ATOM 1713 N N . VAL A 1 215 ? 13.321 1.090 -5.356 1.00 76.56 215 VAL A N 1
ATOM 1714 C CA . VAL A 1 215 ? 14.621 0.824 -5.973 1.00 76.56 215 VAL A CA 1
ATOM 1715 C C . VAL A 1 215 ? 15.535 2.025 -5.768 1.00 76.56 215 VAL A C 1
ATOM 1717 O O . VAL A 1 215 ? 16.651 1.855 -5.282 1.00 76.56 215 VAL A O 1
ATOM 1720 N N . ALA A 1 216 ? 15.054 3.237 -6.042 1.00 80.00 216 ALA A N 1
ATOM 1721 C CA . ALA A 1 216 ? 15.829 4.456 -5.878 1.00 80.00 216 ALA A CA 1
ATOM 1722 C C . ALA A 1 216 ? 16.295 4.647 -4.435 1.00 80.00 216 ALA A C 1
ATOM 1724 O O . ALA A 1 216 ? 17.491 4.795 -4.186 1.00 80.00 216 ALA A O 1
ATOM 1725 N N . ARG A 1 217 ? 15.381 4.561 -3.464 1.00 85.25 217 ARG A N 1
ATOM 1726 C CA . ARG A 1 217 ? 15.725 4.685 -2.042 1.00 85.25 217 ARG A CA 1
ATOM 1727 C C . ARG A 1 217 ? 16.703 3.601 -1.601 1.00 85.25 217 ARG A C 1
ATOM 1729 O O . ARG A 1 217 ? 17.673 3.908 -0.911 1.00 85.25 217 ARG A O 1
ATOM 1736 N N . PHE A 1 218 ? 16.506 2.354 -2.025 1.00 87.50 218 PHE A N 1
ATOM 1737 C CA . PHE A 1 218 ? 17.434 1.266 -1.721 1.00 87.50 218 PHE A CA 1
ATOM 1738 C C . PHE A 1 218 ? 18.823 1.513 -2.320 1.00 87.50 218 PHE A C 1
ATOM 1740 O O . PHE A 1 218 ? 19.827 1.366 -1.623 1.00 87.50 218 PHE A O 1
ATOM 1747 N N . VAL A 1 219 ? 18.899 1.910 -3.591 1.00 87.19 219 VAL A N 1
ATOM 1748 C CA . VAL A 1 219 ? 20.163 2.210 -4.275 1.00 87.19 219 VAL A CA 1
ATOM 1749 C C . VAL A 1 219 ? 20.880 3.366 -3.586 1.00 87.19 219 VAL A C 1
ATOM 1751 O O . VAL A 1 219 ? 22.075 3.256 -3.321 1.00 87.19 219 VAL A O 1
ATOM 1754 N N . LEU A 1 220 ? 20.162 4.425 -3.210 1.00 89.50 220 LEU A N 1
ATOM 1755 C CA . LEU A 1 220 ? 20.713 5.554 -2.462 1.00 89.50 220 LEU A CA 1
ATOM 1756 C C . LEU A 1 220 ? 21.222 5.148 -1.074 1.00 89.50 220 LEU A C 1
ATOM 1758 O O . LEU A 1 220 ? 22.314 5.562 -0.689 1.00 89.50 220 LEU A O 1
ATOM 1762 N N . GLN A 1 221 ? 20.504 4.283 -0.352 1.00 91.12 221 GLN A N 1
ATOM 1763 C CA . GLN A 1 221 ? 20.982 3.716 0.916 1.00 91.12 221 GLN A CA 1
ATOM 1764 C C . GLN A 1 221 ? 22.264 2.896 0.720 1.00 91.12 221 GLN A C 1
ATOM 1766 O O . GLN A 1 221 ? 23.211 3.022 1.497 1.00 91.12 221 GLN A O 1
ATOM 1771 N N . GLN A 1 222 ? 22.334 2.071 -0.331 1.00 92.31 222 GLN A N 1
ATOM 1772 C CA . GLN A 1 222 ? 23.556 1.329 -0.644 1.00 92.31 222 GLN A CA 1
ATOM 1773 C C . GLN A 1 222 ? 24.698 2.267 -1.051 1.00 92.31 222 GLN A C 1
ATOM 1775 O O . GLN A 1 222 ? 25.832 2.054 -0.625 1.00 92.31 222 GLN A O 1
ATOM 1780 N N . LEU A 1 223 ? 24.415 3.323 -1.815 1.00 90.75 223 LEU A N 1
ATOM 1781 C CA . LEU A 1 223 ? 25.393 4.338 -2.194 1.00 90.75 223 LEU A CA 1
ATOM 1782 C C . LEU A 1 223 ? 25.931 5.079 -0.965 1.00 90.75 223 LEU A C 1
ATOM 1784 O O . LEU A 1 223 ? 27.140 5.252 -0.845 1.00 90.75 223 LEU A O 1
ATOM 1788 N N . GLN A 1 224 ? 25.064 5.451 -0.022 1.00 92.75 224 GLN A N 1
ATOM 1789 C CA . GLN A 1 224 ? 25.453 6.100 1.230 1.00 92.75 224 GLN A CA 1
ATOM 1790 C C . GLN A 1 224 ? 26.429 5.244 2.048 1.00 92.75 224 GLN A C 1
ATOM 1792 O O . GLN A 1 224 ? 27.339 5.790 2.668 1.00 92.75 224 GLN A O 1
ATOM 1797 N N . VAL A 1 225 ? 26.262 3.918 2.037 1.00 93.06 225 VAL A N 1
ATOM 1798 C CA . VAL A 1 225 ? 27.141 2.976 2.748 1.00 93.06 225 VAL A CA 1
ATOM 1799 C C . VAL A 1 225 ? 28.447 2.722 1.990 1.00 93.06 225 VAL A C 1
ATOM 1801 O O . VAL A 1 225 ? 29.517 2.737 2.593 1.00 93.06 225 VAL A O 1
ATOM 1804 N N . GLU A 1 226 ? 28.378 2.461 0.684 1.00 92.56 226 GLU A N 1
ATOM 1805 C CA . GLU A 1 226 ? 29.534 2.030 -0.120 1.00 92.56 226 GLU A CA 1
ATOM 1806 C C . GLU A 1 226 ? 30.407 3.207 -0.587 1.00 92.56 226 GLU A C 1
ATOM 1808 O O . GLU A 1 226 ? 31.626 3.073 -0.675 1.00 92.56 226 GLU A O 1
ATOM 1813 N N . ASN A 1 227 ? 29.802 4.363 -0.876 1.00 92.56 227 ASN A N 1
ATOM 1814 C CA . ASN A 1 227 ? 30.483 5.584 -1.307 1.00 92.56 227 ASN A CA 1
ATOM 1815 C C . ASN A 1 227 ? 29.833 6.836 -0.673 1.00 92.56 227 ASN A C 1
ATOM 1817 O O . ASN A 1 227 ? 29.158 7.614 -1.356 1.00 92.56 227 ASN A O 1
ATOM 1821 N N . PRO A 1 228 ? 30.071 7.091 0.630 1.00 93.69 228 PRO A N 1
ATOM 1822 C CA . PRO A 1 228 ? 29.481 8.233 1.331 1.00 93.69 228 PRO A CA 1
ATOM 1823 C C . PRO A 1 228 ? 29.857 9.591 0.719 1.00 93.69 228 PRO A C 1
ATOM 1825 O O . PRO A 1 228 ? 29.111 10.560 0.841 1.00 93.69 228 PRO A O 1
ATOM 1828 N N . ALA A 1 229 ? 31.032 9.689 0.087 1.00 93.06 229 ALA A N 1
ATOM 1829 C CA . ALA A 1 229 ? 31.465 10.906 -0.592 1.00 93.06 229 ALA A CA 1
ATOM 1830 C C . ALA A 1 229 ? 30.651 11.149 -1.869 1.00 93.06 229 ALA A C 1
ATOM 1832 O O . ALA A 1 229 ? 30.140 12.251 -2.042 1.00 93.06 229 ALA A O 1
ATOM 1833 N N . GLY A 1 230 ? 30.468 10.121 -2.703 1.00 89.75 230 GLY A N 1
ATOM 1834 C CA . GLY A 1 230 ? 29.604 10.179 -3.882 1.00 89.75 230 GLY A CA 1
ATOM 1835 C C . GLY A 1 230 ? 28.151 10.474 -3.519 1.00 89.75 230 GLY A C 1
ATOM 1836 O O . GLY A 1 230 ? 27.548 11.364 -4.108 1.00 89.75 230 GLY A O 1
ATOM 1837 N N . TYR A 1 231 ? 27.621 9.826 -2.477 1.00 92.00 231 TYR A N 1
ATOM 1838 C CA . TYR A 1 231 ? 26.285 10.139 -1.962 1.00 92.00 231 TYR A CA 1
ATOM 1839 C C . TYR A 1 231 ? 26.134 11.629 -1.625 1.00 92.00 231 TYR A C 1
ATOM 1841 O O . TYR A 1 231 ? 25.188 12.265 -2.077 1.00 92.00 231 TYR A O 1
ATOM 1849 N N . ARG A 1 232 ? 27.107 12.213 -0.906 1.00 91.75 232 ARG A N 1
ATOM 1850 C CA . ARG A 1 232 ? 27.114 13.655 -0.602 1.00 91.75 232 ARG A CA 1
ATOM 1851 C C . ARG A 1 232 ? 27.171 14.532 -1.849 1.00 91.75 232 ARG A C 1
ATOM 1853 O O . ARG A 1 232 ? 26.539 15.578 -1.868 1.00 91.75 232 ARG A O 1
ATOM 1860 N N . VAL A 1 233 ? 27.925 14.140 -2.875 1.00 90.88 233 VAL A N 1
ATOM 1861 C CA . VAL A 1 233 ? 27.972 14.892 -4.139 1.00 90.88 233 VAL A CA 1
ATOM 1862 C C . VAL A 1 233 ? 26.602 14.876 -4.816 1.00 90.88 233 VAL A C 1
ATOM 1864 O O . VAL A 1 233 ? 26.086 15.938 -5.152 1.00 90.88 233 VAL A O 1
ATOM 1867 N N . GLY A 1 234 ? 25.977 13.701 -4.946 1.00 88.19 234 GLY A N 1
ATOM 1868 C CA . GLY A 1 234 ? 24.645 13.576 -5.544 1.00 88.19 234 GLY A CA 1
ATOM 1869 C C . GLY A 1 234 ? 23.578 14.380 -4.796 1.00 88.19 234 GLY A C 1
ATOM 1870 O O . GLY A 1 234 ? 22.732 15.017 -5.423 1.00 88.19 234 GLY A O 1
ATOM 1871 N N . THR A 1 235 ? 23.637 14.415 -3.460 1.00 92.31 235 THR A N 1
ATOM 1872 C CA . THR A 1 235 ? 22.690 15.201 -2.657 1.00 92.31 235 THR A CA 1
ATOM 1873 C C . THR A 1 235 ? 22.952 16.702 -2.733 1.00 92.31 235 THR A C 1
ATOM 1875 O O . THR A 1 235 ? 21.999 17.461 -2.855 1.00 92.31 235 THR A O 1
ATOM 1878 N N . VAL A 1 236 ? 24.208 17.160 -2.743 1.00 92.00 236 VAL A N 1
ATOM 1879 C CA . VAL A 1 236 ? 24.528 18.576 -3.015 1.00 92.00 236 VAL A CA 1
ATOM 1880 C C . VAL A 1 236 ? 23.976 18.985 -4.380 1.00 92.00 236 VAL A C 1
ATOM 1882 O O . VAL A 1 236 ? 23.335 20.025 -4.495 1.00 92.00 236 VAL A O 1
ATOM 1885 N N . CYS A 1 237 ? 24.149 18.150 -5.407 1.00 88.25 237 CYS A N 1
ATOM 1886 C CA . CYS A 1 237 ? 23.579 18.425 -6.719 1.00 88.25 237 CYS A CA 1
ATOM 1887 C C . CYS A 1 237 ? 22.048 18.552 -6.659 1.00 88.25 237 CYS A C 1
ATOM 1889 O O . CYS A 1 237 ? 21.495 19.524 -7.152 1.00 88.25 237 CYS A O 1
ATOM 1891 N N . ALA A 1 238 ? 21.341 17.649 -5.986 1.00 87.12 238 ALA A N 1
ATOM 1892 C CA . ALA A 1 238 ? 19.880 17.728 -5.921 1.00 87.12 238 ALA A CA 1
ATOM 1893 C C . ALA A 1 238 ? 19.331 18.979 -5.197 1.00 87.12 238 ALA A C 1
ATOM 1895 O O . ALA A 1 238 ? 18.248 19.442 -5.552 1.00 87.12 238 ALA A O 1
ATOM 1896 N N . PHE A 1 239 ? 20.064 19.544 -4.229 1.00 91.25 239 PHE A N 1
ATOM 1897 C CA . PHE A 1 239 ? 19.578 20.637 -3.367 1.00 91.25 239 PHE A CA 1
ATOM 1898 C C . PHE A 1 239 ? 20.189 22.018 -3.652 1.00 91.25 239 PHE A C 1
ATOM 1900 O O . PHE A 1 239 ? 19.615 23.023 -3.239 1.00 91.25 239 PHE A O 1
ATOM 1907 N N . GLU A 1 240 ? 21.364 22.085 -4.285 1.00 88.44 240 GLU A N 1
ATOM 1908 C CA . GLU A 1 240 ? 22.166 23.320 -4.325 1.00 88.44 240 GLU A CA 1
ATOM 1909 C C . GLU A 1 240 ? 22.745 23.670 -5.701 1.00 88.44 240 GLU A C 1
ATOM 1911 O O . GLU A 1 240 ? 23.221 24.789 -5.884 1.00 88.44 240 GLU A O 1
ATOM 1916 N N . THR A 1 241 ? 22.782 22.743 -6.663 1.00 80.81 241 THR A N 1
ATOM 1917 C CA . THR A 1 241 ? 23.423 23.028 -7.954 1.00 80.81 241 THR A CA 1
ATOM 1918 C C . THR A 1 241 ? 22.507 23.771 -8.924 1.00 80.81 241 THR A C 1
ATOM 1920 O O . THR A 1 241 ? 21.347 23.424 -9.096 1.00 80.81 241 THR A O 1
ATOM 1923 N N . GLU A 1 242 ? 23.071 24.729 -9.660 1.00 73.69 242 GLU A N 1
ATOM 1924 C CA . GLU A 1 242 ? 22.411 25.335 -10.826 1.00 73.69 242 GLU A CA 1
ATOM 1925 C C . GLU A 1 242 ? 22.452 24.420 -12.063 1.00 73.69 242 GLU A C 1
ATOM 1927 O O . GLU A 1 242 ? 21.843 24.723 -13.091 1.00 73.69 242 GLU A O 1
ATOM 1932 N N . ARG A 1 243 ? 23.191 23.300 -11.992 1.00 71.19 243 ARG A N 1
ATOM 1933 C CA . ARG A 1 243 ? 23.189 22.289 -13.048 1.00 71.19 243 ARG A CA 1
ATOM 1934 C C . ARG A 1 243 ? 21.797 21.668 -13.1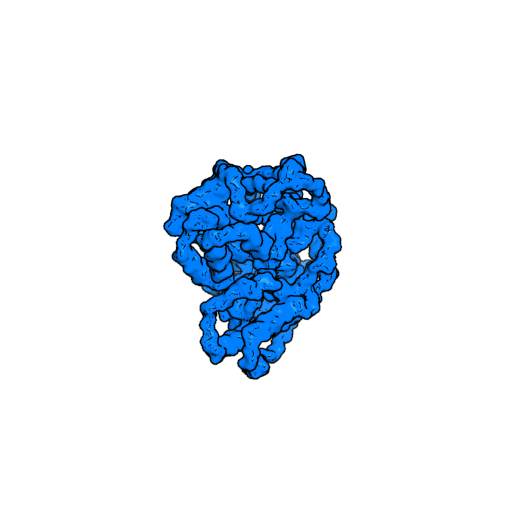32 1.00 71.19 243 ARG A C 1
ATOM 1936 O O . ARG A 1 243 ? 21.186 21.296 -12.141 1.00 71.19 243 ARG A O 1
ATOM 1943 N N . LEU A 1 244 ? 21.324 21.548 -14.358 1.00 68.56 244 LEU A N 1
ATOM 1944 C CA . LEU A 1 244 ? 20.103 20.843 -14.690 1.00 68.56 244 LEU A CA 1
ATOM 1945 C C . LEU A 1 244 ? 20.279 19.332 -14.431 1.00 68.56 244 LEU A C 1
ATOM 1947 O O . LEU A 1 244 ? 21.316 18.789 -14.825 1.00 68.56 244 LEU A O 1
ATOM 1951 N N . PRO A 1 245 ? 19.304 18.635 -13.809 1.00 64.75 245 PRO A N 1
ATOM 1952 C CA . PRO A 1 245 ? 19.368 17.185 -13.661 1.00 64.75 245 PRO A CA 1
ATOM 1953 C C . PRO A 1 245 ? 19.596 16.504 -15.015 1.00 64.75 245 PRO A C 1
ATOM 1955 O O . PRO A 1 245 ? 19.027 16.965 -16.009 1.00 64.75 245 PRO A O 1
ATOM 1958 N N . PRO A 1 246 ? 20.361 15.404 -15.089 1.00 56.72 246 PRO A N 1
ATOM 1959 C CA . PRO A 1 246 ? 20.666 14.731 -16.355 1.00 56.72 246 PRO A CA 1
ATOM 1960 C C . PRO A 1 246 ? 19.427 14.327 -17.171 1.00 56.72 246 PRO A C 1
ATOM 1962 O O . PRO A 1 246 ? 19.488 14.278 -18.392 1.00 56.72 246 PRO A O 1
ATOM 1965 N N . PHE A 1 247 ? 18.273 14.137 -16.527 1.00 52.97 247 PHE A N 1
ATOM 1966 C CA . PHE A 1 247 ? 16.985 13.880 -17.181 1.00 52.97 247 PHE A CA 1
ATOM 1967 C C . PHE A 1 247 ? 16.122 15.135 -17.428 1.00 52.97 247 PHE A C 1
ATOM 1969 O O . PHE A 1 247 ? 14.925 15.000 -17.641 1.00 52.97 247 PHE A O 1
ATOM 1976 N N . SER A 1 248 ? 16.665 16.361 -17.357 1.00 49.62 248 SER A N 1
ATOM 1977 C CA . SER A 1 248 ? 15.900 17.626 -17.500 1.00 49.62 248 SER A CA 1
ATOM 1978 C C . SER A 1 248 ? 16.003 18.328 -18.883 1.00 49.62 248 SER A C 1
ATOM 1980 O O . SER A 1 248 ? 15.399 19.375 -19.097 1.00 49.62 248 SER A O 1
ATOM 1982 N N . ILE A 1 249 ? 16.690 17.690 -19.837 1.00 41.12 249 ILE A N 1
ATOM 1983 C CA . ILE A 1 249 ? 16.778 17.839 -21.317 1.00 41.12 249 ILE A CA 1
ATOM 1984 C C . ILE A 1 249 ? 15.561 18.327 -22.170 1.00 41.12 249 ILE A C 1
ATOM 1986 O O . ILE A 1 249 ? 15.718 18.414 -23.388 1.00 41.12 249 ILE A O 1
ATOM 1990 N N . ILE A 1 250 ? 14.406 18.782 -21.654 1.00 41.62 250 ILE A N 1
ATOM 1991 C CA . ILE A 1 250 ? 13.602 19.709 -22.483 1.00 41.62 250 ILE A CA 1
ATOM 1992 C C . ILE A 1 250 ? 14.333 21.043 -22.432 1.00 41.62 250 ILE A C 1
ATOM 1994 O O . ILE A 1 250 ? 14.125 21.852 -21.525 1.00 41.62 250 ILE A O 1
ATOM 1998 N N . ALA A 1 251 ? 15.201 21.262 -23.418 1.00 39.19 251 ALA A N 1
ATOM 1999 C CA . ALA A 1 251 ? 15.816 22.551 -23.680 1.00 39.19 251 ALA A CA 1
ATOM 2000 C C . ALA A 1 251 ? 14.721 23.638 -23.673 1.00 39.19 251 ALA A C 1
ATOM 2002 O O . ALA A 1 251 ? 13.901 23.707 -24.588 1.00 39.19 251 ALA A O 1
ATOM 2003 N N . GLY A 1 252 ? 14.681 24.449 -22.607 1.00 48.50 252 GLY A N 1
ATOM 2004 C CA . GLY A 1 252 ? 13.698 25.525 -22.427 1.00 48.50 252 GLY A CA 1
ATOM 2005 C C . GLY A 1 252 ? 12.595 25.292 -21.385 1.00 48.50 252 GLY A C 1
ATOM 2006 O O . GLY A 1 252 ? 11.655 26.078 -21.341 1.00 48.50 252 GLY A O 1
ATOM 2007 N N . SER A 1 253 ? 12.664 24.266 -20.534 1.00 51.88 253 SER A N 1
ATOM 2008 C CA . SER A 1 253 ? 11.716 24.134 -19.414 1.00 51.88 253 SER A CA 1
ATOM 2009 C C . SER A 1 253 ? 12.290 24.657 -18.091 1.00 51.88 253 SER A C 1
ATOM 2011 O O . SER A 1 253 ? 13.462 24.410 -17.804 1.00 51.88 253 SER A O 1
ATOM 2013 N N . PRO A 1 254 ? 11.485 25.345 -17.260 1.00 57.88 254 PRO A N 1
ATOM 2014 C CA . PRO A 1 254 ? 11.912 25.770 -15.931 1.00 57.88 254 PRO A CA 1
ATOM 2015 C C . PRO A 1 254 ? 12.080 24.547 -15.022 1.00 57.88 254 PRO A C 1
ATOM 2017 O O . PRO A 1 254 ? 11.198 23.691 -14.958 1.00 57.88 254 PRO A O 1
ATOM 2020 N N . TRP A 1 255 ? 13.207 24.470 -14.320 1.00 70.81 255 TRP A N 1
ATOM 2021 C CA . TRP A 1 255 ? 13.459 23.500 -13.257 1.00 70.81 255 TRP A CA 1
ATOM 2022 C C . TRP A 1 255 ? 13.768 24.245 -11.959 1.00 70.81 255 TRP A C 1
ATOM 2024 O O . TRP A 1 255 ? 14.371 25.319 -11.985 1.00 70.81 255 TRP A O 1
ATOM 2034 N N . ARG A 1 256 ? 13.380 23.649 -10.829 1.00 79.44 256 ARG A N 1
ATOM 2035 C CA . ARG A 1 256 ? 13.723 24.116 -9.484 1.00 79.44 256 ARG A CA 1
ATOM 2036 C C . ARG A 1 256 ? 14.111 22.943 -8.593 1.00 79.44 256 ARG A C 1
ATOM 2038 O O . ARG A 1 256 ? 13.631 21.825 -8.777 1.00 79.44 256 ARG A O 1
ATOM 2045 N N . HIS A 1 257 ? 14.888 23.227 -7.555 1.00 85.88 257 HIS A N 1
ATOM 2046 C CA . HIS A 1 257 ? 15.006 22.326 -6.412 1.00 85.88 257 HIS A CA 1
ATOM 2047 C C . HIS A 1 257 ? 13.643 22.191 -5.738 1.00 85.88 257 HIS A C 1
ATOM 2049 O O . HIS A 1 257 ? 13.014 23.208 -5.460 1.00 85.88 257 HIS A O 1
ATOM 2055 N N . TYR A 1 258 ? 13.176 20.973 -5.455 1.00 86.81 258 TYR A N 1
ATOM 2056 C CA . TYR A 1 258 ? 11.879 20.779 -4.791 1.00 86.81 258 TYR A CA 1
ATOM 2057 C C . TYR A 1 258 ? 11.903 21.136 -3.304 1.00 86.81 258 TYR A C 1
ATOM 2059 O O . TYR A 1 258 ? 10.880 21.555 -2.762 1.00 86.81 258 TYR A O 1
ATOM 2067 N N . PHE A 1 259 ? 13.073 21.028 -2.680 1.00 91.94 259 PHE A N 1
ATOM 2068 C CA . PHE A 1 259 ? 13.317 21.379 -1.289 1.00 91.94 259 PHE A CA 1
ATOM 2069 C C . PHE A 1 259 ? 14.331 22.519 -1.188 1.00 91.94 259 PHE A C 1
ATOM 2071 O O . PHE A 1 259 ? 15.208 22.650 -2.044 1.00 91.94 259 PHE A O 1
ATOM 2078 N N . ASP A 1 260 ? 14.208 23.353 -0.158 1.00 92.44 260 ASP A N 1
ATOM 2079 C CA . ASP A 1 260 ? 15.165 24.426 0.097 1.00 92.44 260 ASP A CA 1
ATOM 2080 C C . ASP A 1 260 ? 16.550 23.856 0.449 1.00 92.44 260 ASP A C 1
ATOM 2082 O O . ASP A 1 260 ? 16.663 22.796 1.070 1.00 92.44 260 ASP A O 1
ATOM 2086 N N . SER A 1 261 ? 17.622 24.555 0.072 1.00 91.31 261 SER A N 1
ATOM 2087 C CA . SER A 1 261 ? 18.993 24.068 0.277 1.00 91.31 261 SER A CA 1
ATOM 2088 C C . SER A 1 261 ? 19.360 23.881 1.755 1.00 91.31 261 SER A C 1
ATOM 2090 O O . SER A 1 261 ? 20.132 22.983 2.095 1.00 91.31 261 SER A O 1
ATOM 2092 N N . GLY A 1 262 ? 18.777 24.680 2.655 1.00 91.25 262 GLY A N 1
ATOM 2093 C CA . GLY A 1 262 ? 18.988 24.584 4.101 1.00 91.25 262 GLY A CA 1
ATOM 2094 C C . GLY A 1 262 ? 18.358 23.339 4.732 1.00 91.25 262 GLY A C 1
ATOM 2095 O O . GLY A 1 262 ? 18.789 22.911 5.803 1.00 91.25 262 GLY A O 1
ATOM 2096 N N . SER A 1 263 ? 17.382 22.729 4.060 1.00 93.25 263 SER A N 1
ATOM 2097 C CA . SER A 1 263 ? 16.665 21.544 4.532 1.00 93.25 263 SER A CA 1
ATOM 2098 C C . SER A 1 263 ? 17.381 20.223 4.263 1.00 93.25 263 SER A C 1
ATOM 2100 O O . SER A 1 263 ? 16.956 19.199 4.789 1.00 93.25 263 SER A O 1
ATOM 2102 N N . ARG A 1 264 ? 18.472 20.214 3.482 1.00 92.69 264 ARG A N 1
ATOM 2103 C CA . ARG A 1 264 ? 19.120 18.988 2.982 1.00 92.69 264 ARG A CA 1
ATOM 2104 C C . ARG A 1 264 ? 19.363 17.937 4.064 1.00 92.69 264 ARG A C 1
ATOM 2106 O O . ARG A 1 264 ? 18.913 16.805 3.929 1.00 92.69 264 ARG A O 1
ATOM 2113 N N . GLU A 1 265 ? 20.071 18.292 5.135 1.00 89.69 265 GLU A N 1
ATOM 2114 C CA . GLU A 1 265 ? 20.379 17.334 6.209 1.00 89.69 265 GLU A CA 1
ATOM 2115 C C . GLU A 1 265 ? 19.108 16.829 6.893 1.00 89.69 265 GLU A C 1
ATOM 2117 O O . GLU A 1 265 ? 19.002 15.644 7.198 1.00 89.69 265 GLU A O 1
ATOM 2122 N N . GLU A 1 266 ? 18.125 17.709 7.086 1.00 90.19 266 GLU A N 1
ATOM 2123 C CA . GLU A 1 266 ? 16.848 17.328 7.665 1.00 90.19 266 GLU A CA 1
ATOM 2124 C C . GLU A 1 266 ? 16.112 16.343 6.749 1.00 90.19 266 GLU A C 1
ATOM 2126 O O . GLU A 1 266 ? 15.841 15.230 7.193 1.00 90.19 266 GLU A O 1
ATOM 2131 N N . ILE A 1 267 ? 15.894 16.686 5.475 1.00 88.94 267 ILE A N 1
ATOM 2132 C CA . ILE A 1 267 ? 15.181 15.849 4.500 1.00 88.94 267 ILE A CA 1
ATOM 2133 C C . ILE A 1 267 ? 15.841 14.476 4.330 1.00 88.94 267 ILE A C 1
ATOM 2135 O O . ILE A 1 267 ? 15.154 13.456 4.290 1.00 88.94 267 ILE A O 1
ATOM 2139 N N . LEU A 1 268 ? 17.174 14.423 4.278 1.00 86.81 268 LEU A N 1
ATOM 2140 C CA . LEU A 1 268 ? 17.914 13.163 4.155 1.00 86.81 268 LEU A CA 1
ATOM 2141 C C . LEU A 1 268 ? 17.920 12.340 5.451 1.00 86.81 268 LEU A C 1
ATOM 2143 O O . LEU A 1 268 ? 18.095 11.123 5.397 1.00 86.81 268 LEU A O 1
ATOM 2147 N N . SER A 1 269 ? 17.756 12.986 6.609 1.00 81.50 269 SER A N 1
ATOM 2148 C CA . SER A 1 269 ? 17.661 12.313 7.911 1.00 81.50 269 SER A CA 1
ATOM 2149 C C . SER A 1 269 ? 16.261 11.793 8.226 1.00 81.50 269 SER A C 1
ATOM 2151 O O . SER A 1 269 ? 16.106 11.016 9.173 1.00 81.50 269 SER A O 1
ATOM 2153 N N . ILE A 1 270 ? 15.246 12.198 7.451 1.00 74.12 270 ILE A N 1
ATOM 2154 C CA . ILE A 1 270 ? 13.883 11.703 7.613 1.00 74.12 270 ILE A CA 1
ATOM 2155 C C . ILE A 1 270 ? 13.903 10.194 7.401 1.00 74.12 270 ILE A C 1
ATOM 2157 O O . ILE A 1 270 ? 14.039 9.686 6.288 1.00 74.12 270 ILE A O 1
ATOM 2161 N N . GLN A 1 271 ? 13.683 9.467 8.489 1.00 67.94 271 GLN A N 1
ATOM 2162 C CA . GLN A 1 271 ? 13.046 8.172 8.370 1.00 67.94 271 GLN A CA 1
ATOM 2163 C C . GLN A 1 271 ? 11.630 8.459 7.902 1.00 67.94 271 GLN A C 1
ATOM 2165 O O . GLN A 1 271 ? 10.839 9.029 8.658 1.00 67.94 271 GLN A O 1
ATOM 2170 N N . ILE A 1 272 ? 11.341 8.146 6.635 1.00 64.50 272 ILE A N 1
ATOM 2171 C CA . ILE A 1 272 ? 9.972 8.240 6.129 1.00 64.50 272 ILE A CA 1
ATOM 2172 C C . ILE A 1 272 ? 9.120 7.472 7.126 1.00 64.50 272 ILE A C 1
ATOM 2174 O O . ILE A 1 272 ? 9.476 6.350 7.506 1.00 64.50 272 ILE A O 1
ATOM 2178 N N . LEU A 1 273 ? 8.048 8.117 7.585 1.00 66.25 273 LEU A N 1
ATOM 2179 C CA . LEU A 1 273 ? 7.049 7.464 8.413 1.00 66.25 273 LEU A CA 1
ATOM 2180 C C . LEU A 1 273 ? 6.738 6.106 7.800 1.00 66.25 273 LEU A C 1
ATOM 2182 O O . LEU A 1 273 ? 6.661 5.971 6.577 1.00 66.25 273 LEU A O 1
ATOM 2186 N N . GLU A 1 274 ? 6.571 5.097 8.645 1.00 81.81 274 GLU A N 1
ATOM 2187 C CA . GLU A 1 274 ? 6.096 3.816 8.150 1.00 81.81 274 GLU A CA 1
ATOM 2188 C C . GLU A 1 274 ? 4.840 4.075 7.309 1.00 81.81 274 GLU A C 1
ATOM 2190 O O . GLU A 1 274 ? 3.951 4.785 7.770 1.00 81.81 274 GLU A O 1
ATOM 2195 N N . TYR A 1 275 ? 4.784 3.559 6.080 1.00 86.31 275 TYR A N 1
ATOM 2196 C CA . TYR A 1 275 ? 3.775 3.918 5.070 1.00 86.31 275 TYR A CA 1
ATOM 2197 C C . TYR A 1 275 ? 2.324 3.883 5.575 1.00 86.31 275 TYR A C 1
ATOM 2199 O O . TYR A 1 275 ? 1.483 4.689 5.190 1.00 86.31 275 TYR A O 1
ATOM 2207 N N . TRP A 1 276 ? 2.047 2.989 6.521 1.00 91.44 276 TRP A N 1
ATOM 2208 C CA . TRP A 1 276 ? 0.746 2.829 7.158 1.00 91.44 276 TRP A CA 1
ATOM 2209 C C . TRP A 1 276 ? 0.420 3.854 8.256 1.00 91.44 276 TRP A C 1
ATOM 2211 O O . TRP A 1 276 ? -0.718 3.877 8.724 1.00 91.44 276 TRP A O 1
ATOM 2221 N N . SER A 1 277 ? 1.370 4.673 8.697 1.00 90.12 277 SER A N 1
ATOM 2222 C CA . SER A 1 277 ? 1.205 5.621 9.800 1.00 90.12 277 SER A CA 1
ATOM 2223 C C . SER A 1 277 ? 0.536 6.916 9.351 1.00 90.12 277 SER A C 1
ATOM 2225 O O . SER A 1 277 ? 0.879 7.493 8.323 1.00 90.12 277 SER A O 1
ATOM 2227 N N . ILE A 1 278 ? -0.386 7.417 10.175 1.00 91.00 278 ILE A N 1
ATOM 2228 C CA . ILE A 1 278 ? -0.973 8.747 9.992 1.00 91.00 278 ILE A CA 1
ATOM 2229 C C . ILE A 1 278 ? -0.023 9.772 10.639 1.00 91.00 278 ILE A C 1
ATOM 2231 O O . ILE A 1 278 ? 0.255 9.652 11.837 1.00 91.00 278 ILE A O 1
ATOM 2235 N N . PRO A 1 279 ? 0.514 10.752 9.886 1.00 88.94 279 PRO A N 1
ATOM 2236 C CA . PRO A 1 279 ? 1.457 11.733 10.413 1.00 88.94 279 PRO A CA 1
ATOM 2237 C C . PRO A 1 279 ? 0.806 12.633 11.464 1.00 88.94 279 PRO A C 1
ATOM 2239 O O . PRO A 1 279 ? -0.388 12.921 11.420 1.00 88.94 279 PRO A O 1
ATOM 2242 N N . GLN A 1 280 ? 1.622 13.166 12.373 1.00 87.62 280 GLN A N 1
ATOM 2243 C CA . GLN A 1 280 ? 1.203 14.310 13.179 1.00 87.62 280 GLN A CA 1
ATOM 2244 C C . GLN A 1 280 ? 1.190 15.578 12.316 1.00 87.62 280 GLN A C 1
ATOM 2246 O O . GLN A 1 280 ? 2.127 15.820 11.556 1.00 87.62 280 GLN A O 1
ATOM 2251 N N . GLU A 1 281 ? 0.188 16.436 12.512 1.00 87.75 281 GLU A N 1
ATOM 2252 C CA . GLU A 1 281 ? 0.042 17.716 11.798 1.00 87.75 281 GLU A CA 1
ATOM 2253 C C . GLU A 1 281 ? 1.310 18.586 11.868 1.00 87.75 281 GLU A C 1
ATOM 2255 O O . GLU A 1 281 ? 1.746 19.153 10.869 1.00 87.75 281 GLU A O 1
ATOM 2260 N N . LEU A 1 282 ? 1.951 18.658 13.042 1.00 89.12 282 LEU A N 1
ATOM 2261 C CA . LEU A 1 282 ? 3.168 19.452 13.232 1.00 89.12 282 LEU A CA 1
ATOM 2262 C C . LEU A 1 282 ? 4.344 18.930 12.396 1.00 89.12 282 LEU A C 1
ATOM 2264 O O . LEU A 1 282 ? 5.129 19.724 11.879 1.00 89.12 282 LEU A O 1
ATOM 2268 N N . TRP A 1 283 ? 4.467 17.607 12.269 1.00 89.25 283 TRP A N 1
ATOM 2269 C CA . TRP A 1 283 ? 5.499 16.998 11.436 1.00 89.25 283 TRP A CA 1
ATOM 2270 C C . TRP A 1 283 ? 5.256 17.341 9.968 1.00 89.25 283 TRP A C 1
ATOM 2272 O O . TRP A 1 283 ? 6.173 17.809 9.299 1.00 89.25 283 TRP A O 1
ATOM 2282 N N . LEU A 1 284 ? 4.013 17.199 9.496 1.00 90.00 284 LEU A N 1
ATOM 2283 C CA . LEU A 1 284 ? 3.679 17.460 8.099 1.00 90.00 284 LEU A CA 1
ATOM 2284 C C . LEU A 1 284 ? 3.931 18.923 7.719 1.00 90.00 284 LEU A C 1
ATOM 2286 O O . LEU A 1 284 ? 4.614 19.179 6.730 1.00 90.00 284 LEU A O 1
ATOM 2290 N N . ARG A 1 285 ? 3.513 19.877 8.564 1.00 90.44 285 ARG A N 1
ATOM 2291 C CA . ARG A 1 285 ? 3.819 21.305 8.361 1.00 90.44 285 ARG A CA 1
ATOM 2292 C C . ARG A 1 285 ? 5.303 21.591 8.264 1.00 90.44 285 ARG A C 1
ATOM 2294 O O . ARG A 1 285 ? 5.714 22.445 7.485 1.00 90.44 285 ARG A O 1
ATOM 2301 N N . LYS A 1 286 ? 6.115 20.903 9.067 1.00 90.62 286 LYS A N 1
ATOM 2302 C CA . LYS A 1 286 ? 7.566 21.065 9.008 1.00 90.62 286 LYS A CA 1
ATOM 2303 C C . LYS A 1 286 ? 8.105 20.668 7.636 1.00 90.62 286 LYS A C 1
ATOM 2305 O O . LYS A 1 286 ? 8.888 21.415 7.063 1.00 90.62 286 LYS A O 1
ATOM 2310 N N . MET A 1 287 ? 7.632 19.551 7.090 1.00 91.06 287 MET A N 1
ATOM 2311 C CA . MET A 1 287 ? 8.031 19.090 5.757 1.00 91.06 287 MET A CA 1
ATOM 2312 C C . MET A 1 287 ? 7.567 20.049 4.660 1.00 91.06 287 MET A C 1
ATOM 2314 O O . MET A 1 287 ? 8.322 20.366 3.747 1.00 91.06 287 MET A O 1
ATOM 2318 N N . GLU A 1 288 ? 6.350 20.571 4.782 1.00 92.44 288 GLU A N 1
ATOM 2319 C CA . GLU A 1 288 ? 5.782 21.539 3.841 1.00 92.44 288 GLU A CA 1
ATOM 2320 C C . GLU A 1 288 ? 6.524 22.879 3.822 1.00 92.44 288 GLU A C 1
ATOM 2322 O O . GLU A 1 288 ? 6.607 23.518 2.773 1.00 92.44 288 GLU A O 1
ATOM 2327 N N . MET A 1 289 ? 7.082 23.313 4.958 1.00 92.12 289 MET A N 1
ATOM 2328 C CA . MET A 1 289 ? 7.912 24.522 5.019 1.00 92.12 289 MET A CA 1
ATOM 2329 C C . MET A 1 289 ? 9.216 24.383 4.230 1.00 92.12 289 MET A C 1
ATOM 2331 O O . MET A 1 289 ? 9.758 25.400 3.805 1.00 92.12 289 MET A O 1
ATOM 2335 N N . HIS A 1 290 ? 9.699 23.155 4.020 1.00 93.50 290 HIS A N 1
ATOM 2336 C CA . HIS A 1 290 ? 10.906 22.903 3.239 1.00 93.50 290 HIS A CA 1
ATOM 2337 C C . HIS A 1 290 ? 10.667 22.888 1.732 1.00 93.50 290 HIS A C 1
ATOM 2339 O O . HIS A 1 290 ? 11.620 22.956 0.960 1.00 93.50 290 HIS A O 1
ATOM 2345 N N . LEU A 1 291 ? 9.410 22.800 1.289 1.00 92.19 291 LEU A N 1
ATOM 2346 C CA . LEU A 1 291 ? 9.083 22.796 -0.131 1.00 92.19 291 LEU A CA 1
ATOM 2347 C C . LEU A 1 291 ? 9.278 24.187 -0.734 1.00 92.19 291 LEU A C 1
ATOM 2349 O O . LEU A 1 291 ? 8.691 25.174 -0.279 1.00 92.19 291 LEU A O 1
ATOM 2353 N N . THR A 1 292 ? 10.037 24.268 -1.825 1.00 90.19 292 THR A N 1
ATOM 2354 C CA . THR A 1 292 ? 10.179 25.531 -2.556 1.00 90.19 292 THR A CA 1
ATOM 2355 C C . THR A 1 292 ? 8.868 25.902 -3.259 1.00 90.19 292 THR A C 1
ATOM 2357 O O . THR A 1 292 ? 7.959 25.081 -3.457 1.00 90.19 292 THR A O 1
ATOM 2360 N N . SER A 1 293 ? 8.713 27.185 -3.582 1.00 86.31 293 SER A N 1
ATOM 2361 C CA . SER A 1 293 ? 7.534 27.655 -4.318 1.00 86.31 293 SER A CA 1
ATOM 2362 C C . SER A 1 293 ? 7.610 27.215 -5.780 1.00 86.31 293 SER A C 1
ATOM 2364 O O . SER A 1 293 ? 8.715 27.180 -6.323 1.00 86.31 293 SER A O 1
ATOM 2366 N N . PRO A 1 294 ? 6.476 26.882 -6.422 1.00 80.69 294 PRO A N 1
ATOM 2367 C CA . PRO A 1 294 ? 6.450 26.620 -7.849 1.00 80.69 294 PRO A CA 1
ATOM 2368 C C . PRO A 1 294 ? 6.782 27.903 -8.606 1.00 80.69 294 PRO A C 1
ATOM 2370 O O . PRO A 1 294 ? 6.514 29.011 -8.132 1.00 80.69 294 PRO A O 1
ATOM 2373 N N . SER A 1 295 ? 7.337 27.736 -9.796 1.00 76.12 295 SER A N 1
ATOM 2374 C CA . SER A 1 295 ? 7.638 28.806 -10.731 1.00 76.12 295 SER A CA 1
ATOM 2375 C C . SER A 1 295 ? 6.353 29.543 -11.077 1.00 76.12 295 SER A C 1
ATOM 2377 O O . SER A 1 295 ? 5.316 28.949 -11.386 1.00 76.12 295 SER A O 1
ATOM 2379 N N . THR A 1 296 ? 6.423 30.865 -11.057 1.00 76.31 296 THR A N 1
ATOM 2380 C CA . THR A 1 296 ? 5.336 31.726 -11.502 1.00 76.31 296 THR A CA 1
ATOM 2381 C C . THR A 1 296 ? 5.046 31.500 -12.983 1.00 76.31 296 THR A C 1
ATOM 2383 O O . THR A 1 296 ? 5.915 31.134 -13.775 1.00 76.31 296 THR A O 1
ATOM 2386 N N . GLU A 1 297 ? 3.819 31.805 -13.405 1.00 70.19 297 GLU A N 1
ATOM 2387 C CA . GLU A 1 297 ? 3.452 31.753 -14.823 1.00 70.19 297 GLU A CA 1
ATOM 2388 C C . GLU A 1 297 ? 4.374 32.627 -15.692 1.00 70.19 297 GLU A C 1
ATOM 2390 O O . GLU A 1 297 ? 4.673 32.291 -16.837 1.00 70.19 297 GLU A O 1
ATOM 2395 N N . HIS A 1 298 ? 4.866 33.738 -15.138 1.00 70.94 298 HIS A N 1
ATOM 2396 C CA . HIS A 1 298 ? 5.826 34.603 -15.809 1.00 70.94 298 HIS A CA 1
ATOM 2397 C C . HIS A 1 298 ? 7.169 33.902 -16.044 1.00 70.94 298 HIS A C 1
ATOM 2399 O O . HIS A 1 298 ? 7.654 33.906 -17.174 1.00 70.94 298 HIS A O 1
ATOM 2405 N N . GLU A 1 299 ? 7.731 33.261 -15.017 1.00 71.38 299 GLU A N 1
ATOM 2406 C CA . GLU A 1 299 ? 8.958 32.464 -15.136 1.00 71.38 299 GLU A CA 1
ATOM 2407 C C . GLU A 1 299 ? 8.758 31.341 -16.159 1.00 71.38 299 GLU A C 1
ATOM 2409 O O . GLU A 1 299 ? 9.524 31.236 -17.115 1.00 71.38 299 GLU A O 1
ATOM 2414 N N . MET A 1 300 ? 7.657 30.591 -16.073 1.00 67.06 300 MET A N 1
ATOM 2415 C CA . MET A 1 300 ? 7.357 29.523 -17.035 1.00 67.06 300 MET A CA 1
ATOM 2416 C C . MET A 1 300 ? 7.252 30.017 -18.491 1.00 67.06 300 MET A C 1
ATOM 2418 O O . MET A 1 300 ? 7.727 29.347 -19.416 1.00 67.06 300 MET A O 1
ATOM 2422 N N . ARG A 1 301 ? 6.668 31.203 -18.721 1.00 64.38 301 ARG A N 1
ATOM 2423 C CA . ARG A 1 301 ? 6.571 31.831 -20.055 1.00 64.38 301 ARG A CA 1
ATOM 2424 C C . ARG A 1 301 ? 7.922 32.321 -20.583 1.00 64.38 301 ARG A C 1
ATOM 2426 O O . ARG A 1 301 ? 8.156 32.233 -21.787 1.00 64.38 301 ARG A O 1
ATOM 2433 N N . LEU A 1 302 ? 8.796 32.831 -19.711 1.00 62.50 302 LEU A N 1
ATOM 2434 C CA . LEU A 1 302 ? 10.142 33.281 -20.089 1.00 62.50 302 LEU A CA 1
ATOM 2435 C C . LEU A 1 302 ? 11.016 32.121 -20.582 1.00 62.50 302 LEU A C 1
ATOM 2437 O O . LEU A 1 302 ? 11.776 32.304 -21.530 1.00 62.50 302 LEU A O 1
ATOM 2441 N N . TYR A 1 303 ? 10.880 30.938 -19.976 1.00 55.22 303 TYR A N 1
ATOM 2442 C CA . TYR A 1 303 ? 11.661 29.755 -20.347 1.00 55.22 303 TYR A CA 1
ATOM 2443 C C . TYR A 1 303 ? 11.132 29.053 -21.607 1.00 55.22 303 TYR A C 1
ATOM 2445 O O . TYR A 1 303 ? 11.914 28.728 -22.500 1.00 55.22 303 TYR A O 1
ATOM 2453 N N . SER A 1 304 ? 9.813 28.858 -21.720 1.00 55.31 304 SER A N 1
ATOM 2454 C CA . SER A 1 304 ? 9.229 27.996 -22.764 1.00 55.31 304 SER A CA 1
ATOM 2455 C C . SER A 1 304 ? 9.083 28.648 -24.146 1.00 55.31 304 SER A C 1
ATOM 2457 O O . SER A 1 304 ? 8.875 27.938 -25.133 1.00 55.31 304 SER A O 1
ATOM 2459 N N . GLY A 1 305 ? 9.135 29.985 -24.249 1.00 51.69 305 GLY A N 1
ATOM 2460 C CA . GLY A 1 305 ? 8.936 30.724 -25.508 1.00 51.69 305 GLY A CA 1
ATOM 2461 C C . GLY A 1 305 ? 7.580 30.479 -26.199 1.00 51.69 305 GLY A C 1
ATOM 2462 O O . GLY A 1 305 ? 7.358 30.959 -27.312 1.00 51.69 305 GLY A O 1
ATOM 2463 N N . ARG A 1 306 ? 6.669 29.730 -25.563 1.00 50.75 306 ARG A N 1
ATOM 2464 C CA . ARG A 1 306 ? 5.347 29.338 -26.063 1.00 50.75 306 ARG A CA 1
ATOM 2465 C C . ARG A 1 306 ? 4.266 29.892 -25.139 1.00 50.75 306 ARG A C 1
ATOM 2467 O O . ARG A 1 306 ? 4.466 30.047 -23.938 1.00 50.75 306 ARG A O 1
ATOM 2474 N N . VAL A 1 307 ? 3.097 30.182 -25.707 1.00 44.97 307 VAL A N 1
ATOM 2475 C CA . VAL A 1 307 ? 1.889 30.445 -24.917 1.00 44.97 307 VAL A CA 1
ATOM 2476 C C . VAL A 1 307 ? 1.535 29.142 -24.203 1.00 44.97 307 VAL A C 1
ATOM 2478 O O . VAL A 1 307 ? 1.313 28.131 -24.867 1.00 44.97 307 VAL A O 1
ATOM 2481 N N . ILE A 1 308 ? 1.535 29.165 -22.869 1.00 49.44 308 ILE A N 1
ATOM 2482 C CA . ILE A 1 308 ? 1.055 28.058 -22.039 1.00 49.44 308 ILE A CA 1
ATOM 2483 C C . ILE A 1 308 ? -0.396 27.810 -22.448 1.00 49.44 308 ILE A C 1
ATOM 2485 O O . ILE A 1 308 ? -1.239 28.695 -22.299 1.00 49.44 308 ILE A O 1
ATOM 2489 N N . ASP A 1 309 ? -0.676 26.640 -23.013 1.00 45.03 309 ASP A N 1
ATOM 2490 C CA . ASP A 1 309 ? -2.050 26.210 -23.226 1.00 45.03 309 ASP A CA 1
ATOM 2491 C C . ASP A 1 309 ? -2.680 26.014 -21.835 1.00 45.03 309 ASP A C 1
ATOM 2493 O O . ASP A 1 309 ? -2.180 25.196 -21.057 1.00 45.03 309 ASP A O 1
ATOM 2497 N N . PRO A 1 310 ? -3.741 26.758 -21.477 1.00 42.25 310 PRO A N 1
ATOM 2498 C CA . PRO A 1 310 ? -4.385 26.615 -20.176 1.00 42.25 310 PRO A CA 1
ATOM 2499 C C . PRO A 1 310 ? -4.950 25.205 -19.934 1.00 42.25 310 PRO A C 1
ATOM 2501 O O . PRO A 1 310 ? -5.137 24.841 -18.773 1.00 42.25 310 PRO A O 1
ATOM 2504 N N . LEU A 1 311 ? -5.167 24.411 -20.992 1.00 40.06 311 LEU A N 1
ATOM 2505 C CA . LEU A 1 311 ? -5.572 23.001 -20.936 1.00 40.06 311 LEU A CA 1
ATOM 2506 C C . LEU A 1 311 ? -4.379 22.027 -20.920 1.00 40.06 311 LEU A C 1
ATOM 2508 O O . LEU A 1 311 ? -4.558 20.847 -20.627 1.00 40.06 311 LEU A O 1
ATOM 2512 N N . ASN A 1 312 ? -3.161 22.499 -21.211 1.00 43.00 312 ASN A N 1
ATOM 2513 C CA . ASN A 1 312 ? -1.962 21.674 -21.364 1.00 43.00 312 ASN A CA 1
ATOM 2514 C C . ASN A 1 312 ? -0.790 22.212 -20.517 1.00 43.00 312 ASN A C 1
ATOM 2516 O O . ASN A 1 312 ? 0.332 22.394 -20.998 1.00 43.00 312 ASN A O 1
ATOM 2520 N N . ARG A 1 313 ? -1.050 22.432 -19.217 1.00 44.47 313 ARG A N 1
ATOM 2521 C CA . ARG A 1 313 ? -0.062 22.834 -18.186 1.00 44.47 313 ARG A CA 1
ATOM 2522 C C . ARG A 1 313 ? 1.089 21.831 -17.980 1.00 44.47 313 ARG A C 1
ATOM 2524 O O . ARG A 1 313 ? 2.003 22.093 -17.218 1.00 44.47 313 ARG A O 1
ATOM 2531 N N . TRP A 1 314 ? 1.074 20.702 -18.682 1.00 43.47 314 TRP A N 1
ATOM 2532 C CA . TRP A 1 314 ? 2.000 19.575 -18.542 1.00 43.47 314 TRP A CA 1
ATOM 2533 C C . TRP A 1 314 ? 3.353 19.746 -19.235 1.00 43.47 314 TRP A C 1
ATOM 2535 O O . TRP A 1 314 ? 4.235 18.906 -19.079 1.00 43.47 314 TRP A O 1
ATOM 2545 N N . HIS A 1 315 ? 3.528 20.808 -20.020 1.00 42.91 315 HIS A N 1
ATOM 2546 C CA . HIS A 1 315 ? 4.809 21.108 -20.660 1.00 42.91 315 HIS A CA 1
ATOM 2547 C C . HIS A 1 315 ? 5.728 21.992 -19.799 1.00 42.91 315 HIS A C 1
ATOM 2549 O O . HIS A 1 315 ? 6.787 22.392 -20.278 1.00 42.91 315 HIS A O 1
ATOM 2555 N N . SER A 1 316 ? 5.362 22.293 -18.545 1.00 48.69 316 SER A N 1
ATOM 2556 C CA . SER A 1 316 ? 6.293 22.864 -17.567 1.00 48.69 316 SER A CA 1
ATOM 2557 C C . SER A 1 316 ? 6.966 21.749 -16.763 1.00 48.69 316 SER A C 1
ATOM 2559 O O . SER A 1 316 ? 6.292 20.968 -16.100 1.00 48.69 316 SER A O 1
ATOM 2561 N N . ASN A 1 317 ? 8.303 21.701 -16.759 1.00 52.22 317 ASN A N 1
ATOM 2562 C CA . ASN A 1 317 ? 9.071 20.823 -15.858 1.00 52.22 317 ASN A CA 1
ATOM 2563 C C . ASN A 1 317 ? 8.960 21.222 -14.369 1.00 52.22 317 ASN A C 1
ATOM 2565 O O . ASN A 1 317 ? 9.541 20.558 -13.510 1.00 52.22 317 ASN A O 1
ATOM 2569 N N . ASP A 1 318 ? 8.202 22.271 -14.046 1.00 65.38 318 ASP A N 1
ATOM 2570 C CA . ASP A 1 318 ? 7.830 22.600 -12.678 1.00 65.38 318 ASP A CA 1
ATOM 2571 C C . ASP A 1 318 ? 6.471 21.982 -12.330 1.00 65.38 318 ASP A C 1
ATOM 2573 O O . ASP A 1 318 ? 5.424 22.439 -12.789 1.00 65.38 318 ASP A O 1
ATOM 2577 N N . VAL A 1 319 ? 6.516 20.900 -11.551 1.00 67.62 319 VAL A N 1
ATOM 2578 C CA . VAL A 1 319 ? 5.340 20.175 -11.065 1.00 67.62 319 VAL A CA 1
ATOM 2579 C C . VAL A 1 319 ? 4.935 20.762 -9.718 1.00 67.62 319 VAL A C 1
ATOM 2581 O O . VAL A 1 319 ? 5.732 20.736 -8.776 1.00 67.62 319 VAL A O 1
ATOM 2584 N N . ASP A 1 320 ? 3.689 21.236 -9.602 1.00 76.94 320 ASP A N 1
ATOM 2585 C CA . ASP A 1 320 ? 3.065 21.491 -8.302 1.00 76.94 320 ASP A CA 1
ATOM 2586 C C . ASP A 1 320 ? 2.011 20.437 -7.963 1.00 76.94 320 ASP A C 1
ATOM 2588 O O . ASP A 1 320 ? 0.839 20.547 -8.327 1.00 76.94 320 ASP A O 1
ATOM 2592 N N . PHE A 1 321 ? 2.429 19.419 -7.206 1.00 78.62 321 PHE A N 1
ATOM 2593 C CA . PHE A 1 321 ? 1.538 18.345 -6.771 1.00 78.62 321 PHE A CA 1
ATOM 2594 C C . PHE A 1 321 ? 0.341 18.836 -5.946 1.00 78.62 321 PHE A C 1
ATOM 2596 O O . PHE A 1 321 ? -0.702 18.184 -5.977 1.00 78.62 321 PHE A O 1
ATOM 2603 N N . HIS A 1 322 ? 0.450 19.975 -5.246 1.00 82.12 322 HIS A N 1
ATOM 2604 C CA . HIS A 1 322 ? -0.669 20.510 -4.461 1.00 82.12 322 HIS A CA 1
ATOM 2605 C C . HIS A 1 322 ? -1.776 21.027 -5.372 1.00 82.12 322 HIS A C 1
ATOM 2607 O O . HIS A 1 322 ? -2.936 20.681 -5.170 1.00 82.12 322 HIS A O 1
ATOM 2613 N N . GLN A 1 323 ? -1.409 21.785 -6.409 1.00 76.44 323 GLN A N 1
ATOM 2614 C CA . GLN A 1 323 ? -2.366 22.306 -7.378 1.00 76.44 323 GLN A CA 1
ATOM 2615 C C . GLN A 1 323 ? -3.085 21.182 -8.134 1.00 76.44 323 GLN A C 1
ATOM 2617 O O . GLN A 1 323 ? -4.283 21.277 -8.365 1.00 76.44 323 GLN A O 1
ATOM 2622 N N . HIS A 1 324 ? -2.388 20.101 -8.496 1.00 72.19 324 HIS A N 1
ATOM 2623 C CA . HIS A 1 324 ? -3.050 18.945 -9.117 1.00 72.19 324 HIS A CA 1
ATOM 2624 C C . HIS A 1 324 ? -4.058 18.303 -8.155 1.00 72.19 324 HIS A C 1
ATOM 2626 O O . HIS A 1 324 ? -5.172 17.958 -8.526 1.00 72.19 324 HIS A O 1
ATOM 2632 N N . SER A 1 325 ? -3.696 18.224 -6.881 1.00 78.75 325 SER A N 1
ATOM 2633 C CA . SER A 1 325 ? -4.452 17.486 -5.876 1.00 78.75 325 SER A CA 1
ATOM 2634 C C . SER A 1 325 ? -5.612 18.269 -5.244 1.00 78.75 325 SER A C 1
ATOM 2636 O O . SER A 1 325 ? -6.414 17.659 -4.533 1.00 78.75 325 SER A O 1
ATOM 2638 N N . GLU A 1 326 ? -5.711 19.590 -5.463 1.00 76.56 326 GLU A N 1
ATOM 2639 C CA . GLU A 1 326 ? -6.593 20.511 -4.717 1.00 76.56 326 GLU A CA 1
ATOM 2640 C C . GLU A 1 326 ? -8.091 20.185 -4.836 1.00 76.56 326 GLU A C 1
ATOM 2642 O O . GLU A 1 326 ? -8.872 20.449 -3.922 1.00 76.56 326 GLU A O 1
ATOM 2647 N N . HIS A 1 327 ? -8.486 19.551 -5.940 1.00 77.31 327 HIS A N 1
ATOM 2648 C CA . HIS A 1 327 ? -9.870 19.183 -6.239 1.00 77.31 327 HIS A CA 1
ATOM 2649 C C . HIS A 1 327 ? -10.179 17.704 -5.984 1.00 77.31 327 HIS A C 1
ATOM 2651 O O . HIS A 1 327 ? -11.214 17.207 -6.430 1.00 77.31 327 HIS A O 1
ATOM 2657 N N . THR A 1 328 ? -9.310 17.008 -5.253 1.00 80.00 328 THR A N 1
ATOM 2658 C CA . THR A 1 328 ? -9.390 15.562 -5.028 1.00 80.00 328 THR A CA 1
ATOM 2659 C C . THR A 1 328 ? -9.563 15.260 -3.543 1.00 80.00 328 THR A C 1
ATOM 2661 O O . THR A 1 328 ? -8.939 15.867 -2.674 1.00 80.00 328 THR A O 1
ATOM 2664 N N . ARG A 1 329 ? -10.430 14.300 -3.226 1.00 85.12 329 ARG A N 1
ATOM 2665 C CA . ARG A 1 329 ? -10.619 13.751 -1.884 1.00 85.12 329 ARG A CA 1
ATOM 2666 C C . ARG A 1 329 ? -9.607 12.643 -1.653 1.00 85.12 329 ARG A C 1
ATOM 2668 O O . ARG A 1 329 ? -9.601 11.636 -2.359 1.00 85.12 329 ARG A O 1
ATOM 2675 N N . TRP A 1 330 ? -8.810 12.814 -0.611 1.00 87.19 330 TRP A N 1
ATOM 2676 C CA . TRP A 1 330 ? -7.723 11.914 -0.257 1.00 87.19 330 TRP A CA 1
ATOM 2677 C C . TRP A 1 330 ? -8.064 11.131 1.003 1.00 87.19 330 TRP A C 1
ATOM 2679 O O . TRP A 1 330 ? -8.651 11.678 1.932 1.00 87.19 330 TRP A O 1
ATOM 2689 N N . TYR A 1 331 ? -7.686 9.854 1.045 1.00 90.62 331 TYR A N 1
ATOM 2690 C CA . TYR A 1 331 ? -8.040 8.956 2.143 1.00 90.62 331 TYR A CA 1
ATOM 2691 C C . TYR A 1 331 ? -6.816 8.235 2.695 1.00 90.62 331 TYR A C 1
ATOM 2693 O O . TYR A 1 331 ? -5.891 7.884 1.959 1.00 90.62 331 TYR A O 1
ATOM 2701 N N . PHE A 1 332 ? -6.851 7.944 3.991 1.00 93.38 332 PHE A N 1
ATOM 2702 C CA . PHE A 1 332 ? -6.012 6.918 4.589 1.00 93.38 332 PHE A CA 1
ATOM 2703 C C . PHE A 1 332 ? -6.680 5.550 4.441 1.00 93.38 332 PHE A C 1
ATOM 2705 O O . PHE A 1 332 ? -7.906 5.418 4.480 1.00 93.38 332 PHE A O 1
ATOM 2712 N N . SER A 1 333 ? -5.854 4.517 4.288 1.00 95.06 333 SER A N 1
ATOM 2713 C CA . SER A 1 333 ? -6.332 3.137 4.178 1.00 95.06 333 SER A CA 1
ATOM 2714 C C . SER A 1 333 ? -7.058 2.691 5.449 1.00 95.06 333 SER A C 1
ATOM 2716 O O . SER A 1 333 ? -6.762 3.179 6.548 1.00 95.06 333 SER A O 1
ATOM 2718 N N . ALA A 1 334 ? -7.936 1.695 5.337 1.00 96.19 334 ALA A N 1
ATOM 2719 C CA . ALA A 1 334 ? -8.567 1.089 6.509 1.00 96.19 334 ALA A CA 1
ATOM 2720 C C . ALA A 1 334 ? -7.523 0.508 7.479 1.00 96.19 334 ALA A C 1
ATOM 2722 O O . ALA A 1 334 ? -7.695 0.580 8.700 1.00 96.19 334 ALA A O 1
ATOM 2723 N N . ALA A 1 335 ? -6.414 -0.016 6.947 1.00 97.12 335 ALA A N 1
ATOM 2724 C CA . ALA A 1 335 ? -5.270 -0.463 7.736 1.00 97.12 335 ALA A CA 1
ATOM 2725 C C . ALA A 1 335 ? -4.644 0.670 8.570 1.00 97.12 335 ALA A C 1
ATOM 2727 O O . ALA A 1 335 ? -4.458 0.504 9.773 1.00 97.12 335 ALA A O 1
ATOM 2728 N N . SER A 1 336 ? -4.397 1.837 7.977 1.00 95.75 336 SER A N 1
ATOM 2729 C CA . SER A 1 336 ? -3.842 3.011 8.668 1.00 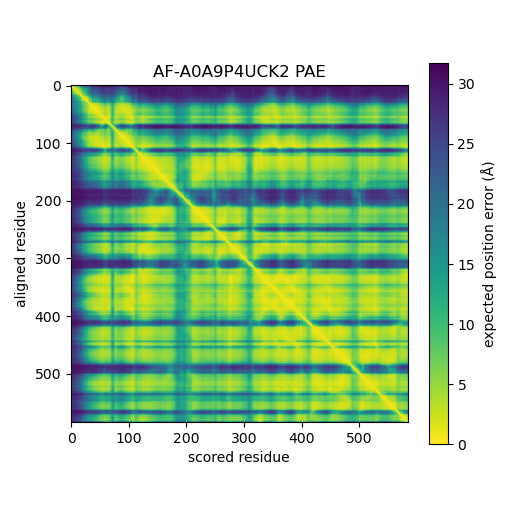95.75 336 SER A CA 1
ATOM 2730 C C . SER A 1 336 ? -4.763 3.511 9.777 1.00 95.75 336 SER A C 1
ATOM 2732 O O . SER A 1 336 ? -4.318 3.733 10.903 1.00 95.75 336 SER A O 1
ATOM 2734 N N . MET A 1 337 ? -6.064 3.624 9.487 1.00 95.06 337 MET A N 1
ATOM 2735 C CA . MET A 1 337 ? -7.068 4.033 10.476 1.00 95.06 337 MET A CA 1
ATOM 2736 C C . MET A 1 337 ? -7.104 3.067 11.665 1.00 95.06 337 MET A C 1
ATOM 2738 O O . MET A 1 337 ? -7.170 3.480 12.823 1.00 95.06 337 MET A O 1
ATOM 2742 N N . SER A 1 338 ? -7.000 1.772 11.377 1.00 96.56 338 SER A N 1
ATOM 2743 C CA . SER A 1 338 ? -6.963 0.712 12.382 1.00 96.56 338 SER A CA 1
ATOM 2744 C C . SER A 1 338 ? -5.700 0.740 13.229 1.00 96.56 338 SER A C 1
ATOM 2746 O O . SER A 1 338 ? -5.782 0.608 14.446 1.00 96.56 338 SER A O 1
ATOM 2748 N N . ILE A 1 339 ? -4.534 0.920 12.610 1.00 96.19 339 ILE A N 1
ATOM 2749 C CA . ILE A 1 339 ? -3.255 1.008 13.320 1.00 96.19 339 ILE A CA 1
ATOM 2750 C C . ILE A 1 339 ? -3.253 2.238 14.230 1.00 96.19 339 ILE A C 1
ATOM 2752 O O . ILE A 1 339 ? -2.925 2.114 15.407 1.00 96.19 339 ILE A O 1
ATOM 2756 N N . ASN A 1 340 ? -3.723 3.389 13.742 1.00 93.56 340 ASN A N 1
ATOM 2757 C CA . ASN A 1 340 ? -3.890 4.594 14.559 1.00 93.56 340 ASN A CA 1
ATOM 2758 C C . ASN A 1 340 ? -4.829 4.352 15.758 1.00 93.56 340 ASN A C 1
ATOM 2760 O O . ASN A 1 340 ? -4.541 4.777 16.877 1.00 93.56 340 ASN A O 1
ATOM 2764 N N . PHE A 1 341 ? -5.923 3.606 15.568 1.00 93.94 341 PHE A N 1
ATOM 2765 C CA . PHE A 1 341 ? -6.786 3.180 16.674 1.00 93.94 341 PHE A CA 1
ATOM 2766 C C . PHE A 1 341 ? -6.045 2.283 17.681 1.00 93.94 341 PHE A C 1
ATOM 2768 O O . PHE A 1 341 ? -6.131 2.521 18.887 1.00 93.94 341 PHE A O 1
ATOM 2775 N N . LEU A 1 342 ? -5.291 1.283 17.210 1.00 95.50 342 LEU A N 1
ATOM 2776 C CA . LEU A 1 342 ? -4.525 0.377 18.074 1.00 95.50 342 LEU A CA 1
ATOM 2777 C C . LEU A 1 342 ? -3.440 1.115 18.873 1.00 95.50 342 LEU A C 1
ATOM 2779 O O . LEU A 1 342 ? -3.259 0.820 20.053 1.00 95.50 342 LEU A O 1
ATOM 2783 N N . GLN A 1 343 ? -2.768 2.102 18.273 1.00 93.38 343 GLN A N 1
ATOM 2784 C CA . GLN A 1 343 ? -1.780 2.960 18.944 1.00 93.38 343 GLN A CA 1
ATOM 2785 C C . GLN A 1 343 ? -2.383 3.767 20.102 1.00 93.38 343 GLN A C 1
ATOM 2787 O O . GLN A 1 343 ? -1.701 4.039 21.089 1.00 93.38 343 GLN A O 1
ATOM 2792 N N . LYS A 1 344 ? -3.665 4.132 19.999 1.00 92.44 344 LYS A N 1
ATOM 2793 C CA . LYS A 1 344 ? -4.395 4.902 21.016 1.00 92.44 344 LYS A CA 1
ATOM 2794 C C . LYS A 1 344 ? -5.052 4.025 22.091 1.00 92.44 344 LYS A C 1
ATOM 2796 O O . LYS A 1 344 ? -5.652 4.561 23.027 1.00 92.44 344 LYS A O 1
ATOM 2801 N N . LEU A 1 345 ? -4.966 2.693 21.995 1.00 92.12 345 LEU A N 1
ATOM 2802 C CA . LEU A 1 345 ? -5.533 1.808 23.014 1.00 92.12 345 LEU A CA 1
ATOM 2803 C C . LEU A 1 345 ? -4.804 1.971 24.358 1.00 92.12 345 LEU A C 1
ATOM 2805 O O . LEU A 1 345 ? -3.574 2.026 24.394 1.00 92.12 345 LEU A O 1
ATOM 2809 N N . PRO A 1 346 ? -5.527 1.974 25.495 1.00 91.19 346 PRO A N 1
ATOM 2810 C CA . PRO A 1 346 ? -4.871 1.997 26.793 1.00 91.19 346 PRO A CA 1
ATOM 2811 C C . PRO A 1 346 ? -4.019 0.741 27.002 1.00 91.19 346 PRO A C 1
ATOM 2813 O O . PRO A 1 346 ? -4.354 -0.347 26.522 1.00 91.19 346 PRO A O 1
ATOM 2816 N N . GLN A 1 347 ? -2.951 0.869 27.790 1.00 89.25 347 GLN A N 1
ATOM 2817 C CA . GLN A 1 347 ? -2.023 -0.230 28.051 1.00 89.25 347 GLN A CA 1
ATOM 2818 C C . GLN A 1 347 ? -2.762 -1.508 28.489 1.00 89.25 347 GLN A C 1
ATOM 2820 O O . GLN A 1 347 ? -3.695 -1.477 29.300 1.00 89.25 347 GLN A O 1
ATOM 2825 N N . GLY A 1 348 ? -2.367 -2.639 27.902 1.00 88.38 348 GLY A N 1
ATOM 2826 C CA . GLY A 1 348 ? -2.963 -3.944 28.176 1.00 88.38 348 GLY A CA 1
ATOM 2827 C C . GLY A 1 348 ? -4.371 -4.146 27.608 1.00 88.38 348 GLY A C 1
ATOM 2828 O O . GLY A 1 348 ? -4.976 -5.170 27.910 1.00 88.38 348 GLY A O 1
ATOM 2829 N N . HIS A 1 349 ? -4.923 -3.224 26.808 1.00 91.94 349 HIS A N 1
ATOM 2830 C CA . HIS A 1 349 ? -6.219 -3.444 26.149 1.00 91.94 349 HIS A CA 1
ATOM 2831 C C . HIS A 1 349 ? -6.103 -4.200 24.827 1.00 91.94 349 HIS A C 1
ATOM 2833 O O . HIS A 1 349 ? -7.068 -4.853 24.427 1.00 91.94 349 HIS A O 1
ATOM 2839 N N . LEU A 1 350 ? -4.926 -4.189 24.192 1.00 95.06 350 LEU A N 1
ATOM 2840 C CA . LEU A 1 350 ? -4.680 -4.943 22.963 1.00 95.06 350 LEU A CA 1
ATOM 2841 C C . LEU A 1 350 ? -5.010 -6.430 23.137 1.00 95.06 350 LEU A C 1
ATOM 2843 O O . LEU A 1 350 ? -5.608 -7.026 22.247 1.00 95.06 350 LEU A O 1
ATOM 2847 N N . GLN A 1 351 ? -4.718 -7.002 24.311 1.00 95.19 351 GLN A N 1
ATOM 2848 C CA . GLN A 1 351 ? -4.997 -8.405 24.631 1.00 95.19 351 GLN A CA 1
ATOM 2849 C C . GLN A 1 351 ? -6.480 -8.783 24.547 1.00 95.19 351 GLN A C 1
ATOM 2851 O O . GLN A 1 351 ? -6.780 -9.975 24.559 1.00 95.19 351 GLN A O 1
ATOM 2856 N N . TYR A 1 352 ? -7.402 -7.816 24.523 1.00 94.94 352 TYR A N 1
ATOM 2857 C CA . TYR A 1 352 ? -8.834 -8.069 24.384 1.00 94.94 352 TYR A CA 1
ATOM 2858 C C . TYR A 1 352 ? -9.296 -8.035 22.937 1.00 94.94 352 TYR A C 1
ATOM 2860 O O . TYR A 1 352 ? -10.348 -8.578 22.650 1.00 94.94 352 TYR A O 1
ATOM 2868 N N . VAL A 1 353 ? -8.537 -7.440 22.021 1.00 96.19 353 VAL A N 1
ATOM 2869 C CA . VAL A 1 353 ? -8.936 -7.359 20.617 1.00 96.19 353 VAL A CA 1
ATOM 2870 C C . VAL A 1 353 ? -8.810 -8.738 19.967 1.00 96.19 353 VAL A C 1
ATOM 2872 O O . VAL A 1 353 ? -7.799 -9.426 20.138 1.00 96.19 353 VAL A O 1
ATOM 2875 N N . ARG A 1 354 ? -9.847 -9.181 19.251 1.00 95.69 354 ARG A N 1
ATOM 2876 C CA . ARG A 1 354 ? -9.861 -10.508 18.611 1.00 95.69 354 ARG A CA 1
ATOM 2877 C C . ARG A 1 354 ? -10.044 -10.447 17.109 1.00 95.69 354 ARG A C 1
ATOM 2879 O O . ARG A 1 354 ? -9.224 -11.016 16.406 1.00 95.69 354 ARG A O 1
ATOM 2886 N N . ASN A 1 355 ? -11.062 -9.744 16.623 1.00 97.25 355 ASN A N 1
ATOM 2887 C CA . ASN A 1 355 ? -11.421 -9.764 15.208 1.00 97.25 355 ASN A CA 1
ATOM 2888 C C . ASN A 1 355 ? -11.501 -8.343 14.652 1.00 97.25 355 ASN A C 1
ATOM 2890 O O . ASN A 1 355 ? -12.272 -7.517 15.146 1.00 97.25 355 ASN A O 1
ATOM 2894 N N . MET A 1 356 ? -10.719 -8.073 13.611 1.00 98.06 356 MET A N 1
ATOM 2895 C CA . MET A 1 356 ? -10.739 -6.818 12.867 1.00 98.06 356 MET A CA 1
ATOM 2896 C C . MET A 1 356 ? -11.003 -7.100 11.392 1.00 98.06 356 MET A C 1
ATOM 2898 O O . MET A 1 356 ? -10.352 -7.952 10.788 1.00 98.06 356 MET A O 1
ATOM 2902 N N . VAL A 1 357 ? -11.950 -6.372 10.810 1.00 97.81 357 VAL A N 1
ATOM 2903 C CA . VAL A 1 357 ? -12.251 -6.406 9.379 1.00 97.81 357 VAL A CA 1
ATOM 2904 C C . VAL A 1 357 ? -11.924 -5.048 8.790 1.00 97.81 357 VAL A C 1
ATOM 2906 O O . VAL A 1 357 ? -12.432 -4.031 9.253 1.00 97.81 357 VAL A O 1
ATOM 2909 N N . LEU A 1 358 ? -11.067 -5.037 7.779 1.00 97.75 358 LEU A N 1
ATOM 2910 C CA . LEU A 1 358 ? -10.608 -3.839 7.092 1.00 97.75 358 LEU A CA 1
ATOM 2911 C C . LEU A 1 358 ? -11.238 -3.824 5.704 1.00 97.75 358 LEU A C 1
ATOM 2913 O O . LEU A 1 358 ? -10.973 -4.728 4.916 1.00 97.75 358 LEU A O 1
ATOM 2917 N N . HIS A 1 359 ? -12.059 -2.826 5.407 1.00 95.75 359 HIS A N 1
ATOM 2918 C CA . HIS A 1 359 ? -12.609 -2.601 4.075 1.00 95.75 359 HIS A CA 1
ATOM 2919 C C . HIS A 1 359 ? -11.842 -1.474 3.393 1.00 95.75 359 HIS A C 1
ATOM 2921 O O . HIS A 1 359 ? -11.994 -0.309 3.751 1.00 95.75 359 HIS A O 1
ATOM 2927 N N . GLU A 1 360 ? -11.018 -1.834 2.415 1.00 94.19 360 GLU A N 1
ATOM 2928 C CA . GLU A 1 360 ? -10.338 -0.894 1.527 1.00 94.19 360 GLU A CA 1
ATOM 2929 C C . GLU A 1 360 ? -11.297 -0.479 0.403 1.00 94.19 360 GLU A C 1
ATOM 2931 O O . GLU A 1 360 ? -11.167 -0.906 -0.740 1.00 94.19 360 GLU A O 1
ATOM 2936 N N . ASP A 1 361 ? -12.303 0.313 0.770 1.00 89.06 361 ASP A N 1
ATOM 2937 C CA . ASP A 1 361 ? -13.436 0.720 -0.070 1.00 89.06 361 ASP A CA 1
ATOM 2938 C C . ASP A 1 361 ? -13.220 2.048 -0.815 1.00 89.06 361 ASP A C 1
ATOM 2940 O O . ASP A 1 361 ? -14.098 2.526 -1.539 1.00 89.06 361 ASP A O 1
ATOM 2944 N N . ARG A 1 362 ? -12.050 2.672 -0.658 1.00 88.81 362 ARG A N 1
ATOM 2945 C CA . ARG A 1 362 ? -11.595 3.841 -1.426 1.00 88.81 362 ARG A CA 1
ATOM 2946 C C . ARG A 1 362 ? -10.098 3.759 -1.655 1.00 88.81 362 ARG A C 1
ATOM 2948 O O . ARG A 1 362 ? -9.381 3.167 -0.855 1.00 88.81 362 ARG A O 1
ATOM 2955 N N . LYS A 1 363 ? -9.599 4.407 -2.697 1.00 87.81 363 LYS A N 1
ATOM 2956 C CA . LYS A 1 363 ? -8.169 4.544 -2.932 1.00 87.81 363 LYS A CA 1
ATOM 2957 C C . LYS A 1 363 ? -7.537 5.359 -1.805 1.00 87.81 363 LYS A C 1
ATOM 2959 O O . LYS A 1 363 ? -8.100 6.358 -1.358 1.00 87.81 363 LYS A O 1
ATOM 2964 N N . ALA A 1 364 ? -6.380 4.904 -1.336 1.00 89.94 364 ALA A N 1
ATOM 2965 C CA . ALA A 1 364 ? -5.680 5.483 -0.200 1.00 89.94 364 ALA A CA 1
ATOM 2966 C C . ALA A 1 364 ? -4.277 5.971 -0.576 1.00 89.94 364 ALA A C 1
ATOM 2968 O O . ALA A 1 364 ? -3.688 5.532 -1.566 1.00 89.94 364 ALA A O 1
ATOM 2969 N N . VAL A 1 365 ? -3.753 6.895 0.224 1.00 88.56 365 VAL A N 1
ATOM 2970 C CA . VAL A 1 365 ? -2.394 7.429 0.075 1.00 88.56 365 VAL A CA 1
ATOM 2971 C C . VAL A 1 365 ? -1.348 6.495 0.681 1.00 88.56 365 VAL A C 1
ATOM 2973 O O . VAL A 1 365 ? -1.676 5.563 1.415 1.00 88.56 365 VAL A O 1
ATOM 2976 N N . ALA A 1 366 ? -0.082 6.802 0.397 1.00 86.25 366 ALA A N 1
ATOM 2977 C CA . ALA A 1 366 ? 1.083 6.217 1.052 1.00 86.25 366 ALA A CA 1
ATOM 2978 C C . ALA A 1 366 ? 1.270 4.700 0.876 1.00 86.25 366 ALA A C 1
ATOM 2980 O O . ALA A 1 366 ? 1.877 4.091 1.736 1.00 86.25 366 ALA A O 1
ATOM 2981 N N . ARG A 1 367 ? 0.899 4.113 -0.271 1.00 83.69 367 ARG A N 1
ATOM 2982 C CA . ARG A 1 367 ? 1.191 2.706 -0.633 1.00 83.69 367 ARG A CA 1
ATOM 2983 C C . ARG A 1 367 ? 0.370 1.649 0.110 1.00 83.69 367 ARG A C 1
ATOM 2985 O O . ARG A 1 367 ? 0.919 0.758 0.768 1.00 83.69 367 ARG A O 1
ATOM 2992 N N . PRO A 1 368 ? -0.965 1.663 -0.040 1.00 89.81 368 PRO A N 1
ATOM 2993 C CA . PRO A 1 368 ? -1.852 0.814 0.746 1.00 89.81 368 PRO A CA 1
ATOM 2994 C C . PRO A 1 368 ? -1.547 -0.688 0.666 1.00 89.81 368 PRO A C 1
ATOM 2996 O O . PRO A 1 368 ? -1.810 -1.392 1.645 1.00 89.81 368 PRO A O 1
ATOM 2999 N N . ALA A 1 369 ? -0.963 -1.198 -0.424 1.00 89.19 369 ALA A N 1
ATOM 3000 C CA . ALA A 1 369 ? -0.628 -2.617 -0.562 1.00 89.19 369 ALA A CA 1
ATOM 3001 C C . ALA A 1 369 ? 0.207 -3.150 0.623 1.00 89.19 369 ALA A C 1
ATOM 3003 O O . ALA A 1 369 ? -0.140 -4.184 1.200 1.00 89.19 369 ALA A O 1
ATOM 3004 N N . CYS A 1 370 ? 1.210 -2.395 1.092 1.00 90.19 370 CYS A N 1
ATOM 3005 C CA . CYS A 1 370 ? 2.131 -2.843 2.144 1.00 90.19 370 CYS A CA 1
ATOM 3006 C C . CYS A 1 370 ? 1.628 -2.602 3.581 1.00 90.19 370 CYS A C 1
ATOM 3008 O O . CYS A 1 370 ? 2.250 -3.051 4.546 1.00 90.19 370 CYS A O 1
ATOM 3010 N N . HIS A 1 371 ? 0.492 -1.920 3.769 1.00 94.56 371 HIS A N 1
ATOM 3011 C CA . HIS A 1 371 ? 0.075 -1.430 5.092 1.00 94.56 371 HIS A CA 1
ATOM 3012 C C . HIS A 1 371 ? -0.225 -2.521 6.124 1.00 94.56 371 HIS A C 1
ATOM 3014 O O . HIS A 1 371 ? -0.203 -2.260 7.327 1.00 94.56 371 HIS A O 1
ATOM 3020 N N . LEU A 1 372 ? -0.464 -3.761 5.686 1.00 95.12 372 LEU A N 1
ATOM 3021 C CA . LEU A 1 372 ? -0.622 -4.888 6.607 1.00 95.12 372 LEU A CA 1
ATOM 3022 C C . LEU A 1 372 ? 0.642 -5.190 7.417 1.00 95.12 372 LEU A C 1
ATOM 3024 O O . LEU A 1 372 ? 0.532 -5.748 8.510 1.00 95.12 372 LEU A O 1
ATOM 3028 N N . ARG A 1 373 ? 1.824 -4.776 6.945 1.00 94.88 373 ARG A N 1
ATOM 3029 C CA . ARG A 1 373 ? 3.075 -4.891 7.707 1.00 94.88 373 ARG A CA 1
ATOM 3030 C C . ARG A 1 373 ? 3.002 -4.148 9.046 1.00 94.88 373 ARG A C 1
ATOM 3032 O O . ARG A 1 373 ? 3.523 -4.646 10.040 1.00 94.88 373 ARG A O 1
ATOM 3039 N N . GLY A 1 374 ? 2.259 -3.043 9.122 1.00 95.75 374 GLY A N 1
ATOM 3040 C CA . GLY A 1 374 ? 2.060 -2.295 10.368 1.00 95.75 374 GLY A CA 1
ATOM 3041 C C . GLY A 1 374 ? 1.310 -3.055 11.463 1.00 95.75 374 GLY A C 1
ATOM 3042 O O . GLY A 1 374 ? 1.365 -2.675 12.629 1.00 95.75 374 GLY A O 1
ATOM 3043 N N . PHE A 1 375 ? 0.651 -4.169 11.130 1.00 97.25 375 PHE A N 1
ATOM 3044 C CA . PHE A 1 375 ? 0.002 -5.030 12.118 1.00 97.25 375 PHE A CA 1
ATOM 3045 C C . PHE A 1 375 ? 0.922 -6.078 12.747 1.00 97.25 375 PHE A C 1
ATOM 3047 O O . PHE A 1 375 ? 0.517 -6.722 13.719 1.00 97.25 375 PHE A O 1
ATOM 3054 N N . ILE A 1 376 ? 2.139 -6.262 12.224 1.00 96.81 376 ILE A N 1
ATOM 3055 C CA . ILE A 1 376 ? 3.063 -7.308 12.681 1.00 96.81 376 ILE A CA 1
ATOM 3056 C C . ILE A 1 376 ? 3.327 -7.212 14.194 1.00 96.81 376 ILE A C 1
ATOM 3058 O O . ILE A 1 376 ? 3.099 -8.219 14.872 1.00 96.81 376 ILE A O 1
ATOM 3062 N N . PRO A 1 377 ? 3.690 -6.044 14.770 1.00 96.12 377 PRO A N 1
ATOM 3063 C CA . PRO A 1 377 ? 3.937 -5.942 16.211 1.00 96.12 377 PRO A CA 1
ATOM 3064 C C . PRO A 1 377 ? 2.704 -6.312 17.049 1.00 96.12 377 PRO A C 1
ATOM 3066 O O . PRO A 1 377 ? 2.807 -7.032 18.041 1.00 96.12 377 PRO A O 1
ATOM 3069 N N . TYR A 1 378 ? 1.513 -5.896 16.611 1.00 97.00 378 TYR A N 1
ATOM 3070 C CA . TYR A 1 378 ? 0.260 -6.154 17.325 1.00 97.00 378 TYR A CA 1
ATOM 3071 C C . TYR A 1 378 ? -0.153 -7.628 17.283 1.00 97.00 378 TYR A C 1
ATOM 3073 O O . TYR A 1 378 ? -0.666 -8.160 18.267 1.00 97.00 378 TYR A O 1
ATOM 3081 N N . CYS A 1 379 ? 0.086 -8.305 16.159 1.00 96.81 379 CYS A N 1
ATOM 3082 C CA . CYS A 1 379 ? -0.185 -9.735 16.022 1.00 96.81 379 CYS A CA 1
ATOM 3083 C C . CYS A 1 379 ? 0.820 -10.593 16.800 1.00 96.81 379 CYS A C 1
ATOM 3085 O O . CYS A 1 379 ? 0.470 -11.684 17.253 1.00 96.81 379 CYS A O 1
ATOM 3087 N N . GLN A 1 380 ? 2.055 -10.110 16.966 1.00 95.69 380 GLN A N 1
ATOM 3088 C CA . GLN A 1 380 ? 3.066 -10.748 17.809 1.00 95.69 380 GLN A CA 1
ATOM 3089 C C . GLN A 1 380 ? 2.735 -10.597 19.300 1.00 95.69 380 GLN A C 1
ATOM 3091 O O . GLN A 1 380 ? 2.809 -11.579 20.037 1.00 95.69 380 GLN A O 1
ATOM 3096 N N . GLU A 1 381 ? 2.314 -9.405 19.741 1.00 95.62 381 GLU A N 1
ATOM 3097 C CA . GLU A 1 381 ? 1.888 -9.163 21.128 1.00 95.62 381 GLU A CA 1
ATOM 3098 C C . GLU A 1 381 ? 0.594 -9.924 21.468 1.00 95.62 381 GLU A C 1
ATOM 3100 O O . GLU A 1 381 ? 0.461 -10.500 22.550 1.00 95.62 381 GLU A O 1
ATOM 3105 N N . ASN A 1 382 ? -0.357 -9.973 20.533 1.00 95.88 382 ASN A N 1
ATOM 3106 C CA . ASN A 1 382 ? -1.628 -10.665 20.696 1.00 95.88 382 ASN A CA 1
ATOM 3107 C C . ASN A 1 382 ? -1.836 -11.714 19.595 1.00 95.88 382 ASN A C 1
ATOM 3109 O O . ASN A 1 382 ? -2.460 -11.465 18.565 1.00 95.88 382 ASN A O 1
ATOM 3113 N N . THR A 1 383 ? -1.402 -12.944 19.866 1.00 94.56 383 THR A N 1
ATOM 3114 C CA . THR A 1 383 ? -1.506 -14.085 18.933 1.00 94.56 383 THR A CA 1
ATOM 3115 C C . THR A 1 383 ? -2.942 -14.534 18.630 1.00 94.56 383 THR A C 1
ATOM 3117 O O . THR A 1 383 ? -3.165 -15.343 17.721 1.00 94.56 383 THR A O 1
ATOM 3120 N N . GLN A 1 384 ? -3.924 -14.021 19.379 1.00 95.56 384 GLN A N 1
ATOM 3121 C CA . GLN A 1 384 ? -5.355 -14.251 19.162 1.00 95.56 384 GLN A CA 1
ATOM 3122 C C . GLN A 1 384 ? -5.997 -13.179 18.272 1.00 95.56 384 GLN A C 1
ATOM 3124 O O . GLN A 1 384 ? -7.182 -13.291 17.963 1.00 95.56 384 GLN A O 1
ATOM 3129 N N . LEU A 1 385 ? -5.247 -12.148 17.873 1.00 96.94 385 LEU A N 1
ATOM 3130 C CA . LEU A 1 385 ? -5.700 -11.153 16.912 1.00 96.94 385 LEU A CA 1
ATOM 3131 C C . LEU A 1 385 ? -5.829 -11.785 15.520 1.00 96.94 385 LEU A C 1
ATOM 3133 O O . LEU A 1 385 ? -4.925 -12.478 15.040 1.00 96.94 385 LEU A O 1
ATOM 3137 N N . ARG A 1 386 ? -6.976 -11.547 14.889 1.00 97.25 386 ARG A N 1
ATOM 3138 C CA . ARG A 1 386 ? -7.334 -11.965 13.538 1.00 97.25 386 ARG A CA 1
ATOM 3139 C C . ARG A 1 386 ? -7.749 -10.742 12.735 1.00 97.25 386 ARG A C 1
ATOM 3141 O O . ARG A 1 386 ? -8.630 -9.989 13.150 1.00 97.25 386 ARG A O 1
ATOM 3148 N N . ILE A 1 387 ? -7.109 -10.562 11.589 1.00 98.00 387 ILE A N 1
ATOM 3149 C CA . ILE A 1 387 ? -7.309 -9.434 10.685 1.00 98.00 387 ILE A CA 1
ATOM 3150 C C . ILE A 1 387 ? -7.772 -9.982 9.342 1.00 98.00 387 ILE A C 1
ATOM 3152 O O . ILE A 1 387 ? -7.074 -10.773 8.714 1.00 98.00 387 ILE A O 1
ATOM 3156 N N . MET A 1 388 ? -8.933 -9.539 8.883 1.00 97.50 388 MET A N 1
ATOM 3157 C CA . MET A 1 388 ? -9.432 -9.824 7.542 1.00 97.50 388 MET A CA 1
ATOM 3158 C C . MET A 1 388 ? -9.444 -8.526 6.742 1.00 97.50 388 MET A C 1
ATOM 3160 O O . MET A 1 388 ? -10.209 -7.617 7.058 1.00 97.50 388 MET A O 1
ATOM 3164 N N . ARG A 1 389 ? -8.616 -8.436 5.703 1.00 97.00 389 ARG A N 1
ATOM 3165 C CA . ARG A 1 389 ? -8.570 -7.286 4.795 1.00 97.00 389 ARG A CA 1
ATOM 3166 C C . ARG A 1 389 ? -9.326 -7.604 3.514 1.00 97.00 389 ARG A C 1
ATOM 3168 O O . ARG A 1 389 ? -9.070 -8.627 2.890 1.00 97.00 389 ARG A O 1
ATOM 3175 N N . ARG A 1 390 ? -10.258 -6.735 3.143 1.00 96.50 390 ARG A N 1
ATOM 3176 C CA . ARG A 1 390 ? -11.116 -6.827 1.960 1.00 96.50 390 ARG A CA 1
ATOM 3177 C C . ARG A 1 390 ? -10.809 -5.651 1.052 1.00 96.50 390 ARG A C 1
ATOM 3179 O O . ARG A 1 390 ? -10.836 -4.517 1.524 1.00 96.50 390 ARG A O 1
ATOM 3186 N N . ILE A 1 391 ? -10.477 -5.936 -0.197 1.00 93.75 391 ILE A N 1
ATOM 3187 C CA . ILE A 1 391 ? -10.017 -4.947 -1.170 1.00 93.75 391 ILE A CA 1
ATOM 3188 C C . ILE A 1 391 ? -10.848 -5.107 -2.439 1.00 93.75 391 ILE A C 1
ATOM 3190 O O . ILE A 1 391 ? -10.927 -6.211 -2.979 1.00 93.75 391 ILE A O 1
ATOM 3194 N N . GLY A 1 392 ? -11.453 -4.017 -2.909 1.00 87.50 392 GLY A N 1
ATOM 3195 C CA . GLY A 1 392 ? -12.118 -3.975 -4.210 1.00 87.50 392 GLY A CA 1
ATOM 3196 C C . GLY A 1 392 ? -11.144 -3.614 -5.337 1.00 87.50 392 GLY A C 1
ATOM 3197 O O . GLY A 1 392 ? -10.284 -2.740 -5.170 1.00 87.50 392 GLY A O 1
ATOM 3198 N N . TYR A 1 393 ? -11.296 -4.258 -6.494 1.00 85.06 393 TYR A N 1
ATOM 3199 C CA . TYR A 1 393 ? -10.587 -3.916 -7.726 1.00 85.06 393 TYR A CA 1
ATOM 3200 C C . TYR A 1 393 ? -10.908 -2.486 -8.142 1.00 85.06 393 TYR A C 1
ATOM 3202 O O . TYR A 1 393 ? -10.000 -1.665 -8.225 1.00 85.06 393 TYR A O 1
ATOM 3210 N N . SER A 1 394 ? -12.187 -2.167 -8.352 1.00 81.06 394 SER A N 1
ATOM 3211 C CA . SER A 1 394 ? -12.604 -0.831 -8.784 1.00 81.06 394 SER A CA 1
ATOM 3212 C C . SER A 1 394 ? -12.550 0.195 -7.655 1.00 81.06 394 SER A C 1
ATOM 3214 O O . SER A 1 394 ? -12.463 1.393 -7.897 1.00 81.06 394 SER A O 1
ATOM 3216 N N . GLU A 1 395 ? -12.614 -0.237 -6.398 1.00 82.19 395 GLU A N 1
ATOM 3217 C CA . GLU A 1 395 ? -12.681 0.688 -5.271 1.00 82.19 395 GLU A CA 1
ATOM 3218 C C . GLU A 1 395 ? -11.308 1.218 -4.847 1.00 82.19 395 GLU A C 1
ATOM 3220 O O . GLU A 1 395 ? -11.224 2.366 -4.393 1.00 82.19 395 GLU A O 1
ATOM 3225 N N . ASN A 1 396 ? -10.258 0.397 -4.971 1.00 86.75 396 ASN A N 1
ATOM 3226 C CA . ASN A 1 396 ? -8.949 0.677 -4.381 1.00 86.75 396 ASN A CA 1
ATOM 3227 C C . ASN A 1 396 ? -7.749 0.247 -5.247 1.00 86.75 396 ASN A C 1
ATOM 3229 O O . ASN A 1 396 ? -6.787 1.015 -5.331 1.00 86.75 396 ASN A O 1
ATOM 3233 N N . MET A 1 397 ? -7.785 -0.936 -5.880 1.00 84.69 397 MET A N 1
ATOM 3234 C CA . MET A 1 397 ? -6.639 -1.429 -6.669 1.00 84.69 397 MET A CA 1
ATOM 3235 C C . MET A 1 397 ? -6.473 -0.697 -8.001 1.00 84.69 397 MET A C 1
ATOM 3237 O O . MET A 1 397 ? -5.347 -0.533 -8.462 1.00 84.69 397 MET A O 1
ATOM 3241 N N . LEU A 1 398 ? -7.585 -0.292 -8.618 1.00 80.75 398 LEU A N 1
ATOM 3242 C CA . LEU A 1 398 ? -7.629 0.376 -9.912 1.00 80.75 398 LEU A CA 1
ATOM 3243 C C . LEU A 1 398 ? -8.177 1.802 -9.769 1.00 80.75 398 LEU A C 1
ATOM 3245 O O . LEU A 1 398 ? -9.090 2.018 -8.966 1.00 80.75 398 LEU A O 1
ATOM 3249 N N . PRO A 1 399 ? -7.635 2.775 -10.529 1.00 75.88 399 PRO A N 1
ATOM 3250 C CA . PRO A 1 399 ? -6.411 2.691 -11.342 1.00 75.88 399 PRO A CA 1
ATOM 3251 C C . PRO A 1 399 ? -5.185 2.348 -10.485 1.00 75.88 399 PRO A C 1
ATOM 3253 O O . PRO A 1 399 ? -5.249 2.503 -9.270 1.00 75.88 399 PRO A O 1
ATOM 3256 N N . LEU A 1 400 ? -4.081 1.897 -11.097 1.00 70.56 400 LEU A N 1
ATOM 3257 C CA . LEU A 1 400 ? -2.828 1.573 -10.388 1.00 70.56 400 LEU A CA 1
ATOM 3258 C C . LEU A 1 400 ? -2.421 2.683 -9.408 1.00 70.56 400 LEU A C 1
ATOM 3260 O O . LEU A 1 400 ? -2.225 2.446 -8.217 1.00 70.56 400 LEU A O 1
ATOM 3264 N N . ASP A 1 401 ? -2.469 3.925 -9.879 1.00 69.12 401 ASP A N 1
ATOM 3265 C CA . ASP A 1 401 ? -2.161 5.125 -9.108 1.00 69.12 401 ASP A CA 1
ATOM 3266 C C . ASP A 1 401 ? -3.336 6.109 -9.117 1.00 69.12 401 ASP A C 1
ATOM 3268 O O . ASP A 1 401 ? -4.471 5.757 -9.438 1.00 69.12 401 ASP A O 1
ATOM 3272 N N . TRP A 1 402 ? -3.097 7.329 -8.645 1.00 73.06 402 TRP A N 1
ATOM 3273 C CA . TRP A 1 402 ? -4.092 8.403 -8.636 1.00 73.06 402 TRP A CA 1
ATOM 3274 C C . TRP A 1 402 ? -4.224 9.102 -9.993 1.00 73.06 402 TRP A C 1
ATOM 3276 O O . TRP A 1 402 ? -5.119 9.924 -10.159 1.00 73.06 402 TRP A O 1
ATOM 3286 N N . ASN A 1 403 ? -3.392 8.729 -10.974 1.00 62.47 403 ASN A N 1
ATOM 3287 C CA . ASN A 1 403 ? -3.396 9.333 -12.300 1.00 62.47 403 ASN A CA 1
ATOM 3288 C C . ASN A 1 403 ? -4.770 9.196 -12.974 1.00 62.47 403 ASN A C 1
ATOM 3290 O O . ASN A 1 403 ? -5.411 8.143 -12.934 1.00 62.47 403 ASN A O 1
ATOM 3294 N N . GLY A 1 404 ? -5.227 10.280 -13.589 1.00 62.34 404 GLY A N 1
ATOM 3295 C CA . GLY A 1 404 ? -6.593 10.419 -14.072 1.00 62.34 404 GLY A CA 1
ATOM 3296 C C . GLY A 1 404 ? -7.519 10.918 -12.967 1.00 62.34 404 GLY A C 1
ATOM 3297 O O . GLY A 1 404 ? -8.119 11.965 -13.149 1.00 62.34 404 GLY A O 1
ATOM 3298 N N . ILE A 1 405 ? -7.591 10.249 -11.810 1.00 70.12 405 ILE A N 1
ATOM 3299 C CA . ILE A 1 405 ? -8.480 10.650 -10.699 1.00 70.12 405 ILE A CA 1
ATOM 3300 C C . ILE A 1 405 ? -8.101 12.021 -10.132 1.00 70.12 405 ILE A C 1
ATOM 3302 O O . ILE A 1 405 ? -8.968 12.841 -9.858 1.00 70.12 405 ILE A O 1
ATOM 3306 N N . ASP A 1 406 ? -6.814 12.290 -9.950 1.00 66.62 406 ASP A N 1
ATOM 3307 C CA . ASP A 1 406 ? -6.339 13.543 -9.369 1.00 66.62 406 ASP A CA 1
ATOM 3308 C C . ASP A 1 406 ? -6.227 14.698 -10.377 1.00 66.62 406 ASP A C 1
ATOM 3310 O O . ASP A 1 406 ? -5.638 15.725 -10.067 1.00 66.62 406 ASP A O 1
ATOM 3314 N N . GLN A 1 407 ? -6.782 14.560 -11.587 1.00 64.25 407 GLN A N 1
ATOM 3315 C CA . GLN A 1 407 ? -6.633 15.536 -12.674 1.00 64.25 407 GLN A CA 1
ATOM 3316 C C . GLN A 1 407 ? -7.988 15.928 -13.281 1.00 64.25 407 GLN A C 1
ATOM 3318 O O . GLN A 1 407 ? -8.363 15.455 -14.360 1.00 64.25 407 GLN A O 1
ATOM 3323 N N . PRO A 1 408 ? -8.743 16.828 -12.624 1.00 51.78 408 PRO A N 1
ATOM 3324 C CA . PRO A 1 408 ? -10.015 17.305 -13.152 1.00 51.78 408 PRO A CA 1
ATOM 3325 C C . PRO A 1 408 ? -9.829 18.000 -14.511 1.00 51.78 408 PRO A C 1
ATOM 3327 O O . PRO A 1 408 ? -8.945 18.838 -14.674 1.00 51.78 408 PRO A O 1
ATOM 3330 N N . GLY A 1 409 ? -10.693 17.692 -15.484 1.00 52.50 409 GLY A N 1
ATOM 3331 C CA . GLY A 1 409 ? -10.771 18.430 -16.754 1.00 52.50 409 GLY A CA 1
ATOM 3332 C C . GLY A 1 409 ? -10.104 17.780 -17.971 1.00 52.50 409 GLY A C 1
ATOM 3333 O O . GLY A 1 409 ? -10.204 18.330 -19.067 1.00 52.50 409 GLY A O 1
ATOM 3334 N N . ARG A 1 410 ? -9.501 16.587 -17.853 1.00 52.22 410 ARG A N 1
ATOM 3335 C CA . ARG A 1 410 ? -9.247 15.758 -19.044 1.00 52.22 410 ARG A CA 1
ATOM 3336 C C . ARG A 1 410 ? -10.579 15.210 -19.550 1.00 52.22 410 ARG A C 1
ATOM 3338 O O . ARG A 1 410 ? -11.001 14.138 -19.151 1.00 52.22 410 ARG A O 1
ATOM 3345 N N . GLU A 1 411 ? -11.200 15.875 -20.517 1.00 45.59 411 GLU A N 1
ATOM 3346 C CA . GLU A 1 411 ? -12.316 15.303 -21.297 1.00 45.59 411 GLU A CA 1
ATOM 3347 C C . GLU A 1 411 ? -11.925 13.995 -22.037 1.00 45.59 411 GLU A C 1
ATOM 3349 O O . GLU A 1 411 ? -12.761 13.348 -22.657 1.00 45.59 411 GLU A O 1
ATOM 3354 N N . SER A 1 412 ? -10.658 13.562 -21.960 1.00 48.59 412 SER A N 1
ATOM 3355 C CA . SER A 1 412 ? -10.129 12.351 -22.585 1.00 48.59 412 SER A CA 1
ATOM 3356 C C . SER A 1 412 ? -10.237 11.077 -21.736 1.00 48.59 412 SER A C 1
ATOM 3358 O O . SER A 1 412 ? -9.458 10.154 -21.982 1.00 48.59 412 SER A O 1
ATOM 3360 N N . TRP A 1 413 ? -11.146 10.992 -20.756 1.00 50.47 413 TRP A N 1
ATOM 3361 C CA . TRP A 1 413 ? -11.450 9.725 -20.058 1.00 50.47 413 TRP A CA 1
ATOM 3362 C C . TRP A 1 413 ? -11.727 8.584 -21.052 1.00 50.47 413 TRP A C 1
ATOM 3364 O O . TRP A 1 413 ? -11.328 7.447 -20.830 1.00 50.47 413 TRP A O 1
ATOM 3374 N N . ASP A 1 414 ? -12.275 8.940 -22.217 1.00 45.16 414 ASP A N 1
ATOM 3375 C CA . ASP A 1 414 ? -12.489 8.092 -23.392 1.00 45.16 414 ASP A CA 1
ATOM 3376 C C . ASP A 1 414 ? -11.229 7.413 -23.969 1.00 45.16 414 ASP A C 1
ATOM 3378 O O . ASP A 1 414 ? -11.361 6.567 -24.849 1.00 45.16 414 ASP A O 1
ATOM 3382 N N . LYS A 1 415 ? -10.014 7.785 -23.538 1.00 48.84 415 LYS A N 1
ATOM 3383 C CA . LYS A 1 415 ? -8.741 7.225 -24.037 1.00 48.84 415 LYS A CA 1
ATOM 3384 C C . LYS A 1 415 ? -8.008 6.330 -23.036 1.00 48.84 415 LYS A C 1
ATOM 3386 O O . LYS A 1 415 ? -6.990 5.752 -23.407 1.00 48.84 415 LYS A O 1
ATOM 3391 N N . TYR A 1 416 ? -8.476 6.237 -21.791 1.00 54.16 416 TYR A N 1
ATOM 3392 C CA . TYR A 1 416 ? -7.856 5.399 -20.761 1.00 54.16 416 TYR A CA 1
ATOM 3393 C C . TYR A 1 416 ? -8.591 4.063 -20.661 1.00 54.16 416 TYR A C 1
ATOM 3395 O O . TYR A 1 416 ? -9.223 3.750 -19.651 1.00 54.16 416 TYR A O 1
ATOM 3403 N N . GLU A 1 417 ? -8.528 3.287 -21.742 1.00 58.00 417 GLU A N 1
ATOM 3404 C CA . GLU A 1 417 ? -8.851 1.865 -21.678 1.00 58.00 417 GLU A CA 1
ATOM 3405 C C . GLU A 1 417 ? -7.832 1.195 -20.750 1.00 58.00 417 GLU A C 1
ATOM 3407 O O . GLU A 1 417 ? -6.624 1.302 -20.969 1.00 58.00 417 GLU A O 1
ATOM 3412 N N . MET A 1 418 ? -8.308 0.557 -19.676 1.00 70.44 418 MET A N 1
ATOM 3413 C CA . MET A 1 418 ? -7.442 -0.292 -18.861 1.00 70.44 418 MET A CA 1
ATOM 3414 C C . MET A 1 418 ? -7.332 -1.654 -19.529 1.00 70.44 418 MET A C 1
ATOM 3416 O O . MET A 1 418 ? -8.316 -2.384 -19.669 1.00 70.44 418 MET A O 1
ATOM 3420 N N . ASP A 1 419 ? -6.114 -1.953 -19.949 1.00 73.69 419 ASP A N 1
ATOM 3421 C CA . ASP A 1 419 ? -5.709 -3.208 -20.558 1.00 73.69 419 ASP A CA 1
ATOM 3422 C C . ASP A 1 419 ? -5.408 -4.280 -19.498 1.00 73.69 419 ASP A C 1
ATOM 3424 O O . ASP A 1 419 ? -5.325 -4.012 -18.293 1.00 73.69 419 ASP A O 1
ATOM 3428 N N . GLY A 1 420 ? -5.217 -5.521 -19.947 1.00 79.12 420 GLY A N 1
ATOM 3429 C CA . GLY A 1 420 ? -4.839 -6.626 -19.068 1.00 79.12 420 GLY A CA 1
ATOM 3430 C C . GLY A 1 420 ? -3.530 -6.362 -18.317 1.00 79.12 420 GLY A C 1
ATOM 3431 O O . GLY A 1 420 ? -3.370 -6.782 -17.168 1.00 79.12 420 GLY A O 1
ATOM 3432 N N . HIS A 1 421 ? -2.619 -5.594 -18.917 1.00 78.56 421 HIS A N 1
ATOM 3433 C CA . HIS A 1 421 ? -1.381 -5.179 -18.271 1.00 78.56 421 HIS A CA 1
ATOM 3434 C C . HIS A 1 421 ? -1.626 -4.412 -16.961 1.00 78.56 421 HIS A C 1
ATOM 3436 O O . HIS A 1 421 ? -1.017 -4.724 -15.935 1.00 78.56 421 HIS A O 1
ATOM 3442 N N . THR A 1 422 ? -2.559 -3.460 -16.971 1.00 77.31 422 THR A N 1
ATOM 3443 C CA . THR A 1 422 ? -2.910 -2.643 -15.802 1.00 77.31 422 THR A CA 1
ATOM 3444 C C . THR A 1 422 ? -3.448 -3.505 -14.654 1.00 77.31 422 THR A C 1
ATOM 3446 O O . THR A 1 422 ? -3.020 -3.357 -13.505 1.00 77.31 422 THR A O 1
ATOM 3449 N N . TYR A 1 423 ? -4.329 -4.461 -14.964 1.00 81.56 423 TYR A N 1
ATOM 3450 C CA . TYR A 1 423 ? -4.855 -5.424 -13.989 1.00 81.56 423 TYR A CA 1
ATOM 3451 C C . TYR A 1 423 ? -3.760 -6.296 -13.387 1.00 81.56 423 TYR A C 1
ATOM 3453 O O . TYR A 1 423 ? -3.716 -6.490 -12.171 1.00 81.56 423 TYR A O 1
ATOM 3461 N N . LEU A 1 424 ? -2.870 -6.809 -14.236 1.00 84.69 424 LEU A N 1
ATOM 3462 C CA . LEU A 1 424 ? -1.781 -7.674 -13.811 1.00 84.69 424 LEU A CA 1
ATOM 3463 C C . LEU A 1 424 ? -0.822 -6.939 -12.871 1.00 84.69 424 LEU A C 1
ATOM 3465 O O . LEU A 1 424 ? -0.484 -7.476 -11.819 1.00 84.69 424 LEU A O 1
ATOM 3469 N N . CYS A 1 425 ? -0.435 -5.703 -13.197 1.00 80.19 425 CYS A N 1
ATOM 3470 C CA . CYS A 1 425 ? 0.392 -4.877 -12.315 1.00 80.19 425 CYS A CA 1
ATOM 3471 C C . CYS A 1 425 ? -0.276 -4.660 -10.951 1.00 80.19 425 CYS A C 1
ATOM 3473 O O . CYS A 1 425 ? 0.374 -4.834 -9.917 1.00 80.19 425 CYS A O 1
ATOM 3475 N N . ALA A 1 426 ? -1.578 -4.352 -10.937 1.00 83.00 426 ALA A N 1
ATOM 3476 C CA . ALA A 1 426 ? -2.303 -4.091 -9.699 1.00 83.00 426 ALA A CA 1
ATOM 3477 C C . ALA A 1 426 ? -2.372 -5.368 -8.856 1.00 83.00 426 ALA A C 1
ATOM 3479 O O . ALA A 1 426 ? -2.077 -5.361 -7.664 1.00 83.00 426 ALA A O 1
ATOM 3480 N N . PHE A 1 427 ? -2.693 -6.498 -9.482 1.00 89.06 427 PHE A N 1
ATOM 3481 C CA . PHE A 1 427 ? -2.725 -7.786 -8.805 1.00 89.06 427 PHE A CA 1
ATOM 3482 C C . PHE A 1 427 ? -1.361 -8.171 -8.220 1.00 89.06 427 PHE A C 1
ATOM 3484 O O . PHE A 1 427 ? -1.290 -8.538 -7.047 1.00 89.06 427 PHE A O 1
ATOM 3491 N N . VAL A 1 428 ? -0.280 -8.061 -9.003 1.00 87.06 428 VAL A N 1
ATOM 3492 C CA . VAL A 1 428 ? 1.078 -8.423 -8.565 1.00 87.06 428 VAL A CA 1
ATOM 3493 C C . VAL A 1 428 ? 1.493 -7.613 -7.336 1.00 87.06 428 VAL A C 1
ATOM 3495 O O . VAL A 1 428 ? 1.933 -8.214 -6.358 1.00 87.06 428 VAL A O 1
ATOM 3498 N N . GLN A 1 429 ? 1.270 -6.293 -7.336 1.00 84.00 429 GLN A N 1
ATOM 3499 C CA . GLN A 1 429 ? 1.619 -5.412 -6.212 1.00 84.00 429 GLN A CA 1
ATOM 3500 C C . GLN A 1 429 ? 0.968 -5.870 -4.896 1.00 84.00 429 GLN A C 1
ATOM 3502 O O . GLN A 1 429 ? 1.622 -5.947 -3.856 1.00 84.00 429 GLN A O 1
ATOM 3507 N N . TRP A 1 430 ? -0.322 -6.204 -4.932 1.00 90.12 430 TRP A N 1
ATOM 3508 C CA . TRP A 1 430 ? -1.055 -6.656 -3.748 1.00 90.12 430 TRP A CA 1
ATOM 3509 C C . TRP A 1 430 ? -0.729 -8.099 -3.361 1.00 90.12 430 TRP A C 1
ATOM 3511 O O . TRP A 1 430 ? -0.685 -8.426 -2.171 1.00 90.12 430 TRP A O 1
ATOM 3521 N N . MET A 1 431 ? -0.490 -8.962 -4.349 1.00 92.06 431 MET A N 1
ATOM 3522 C CA . MET A 1 431 ? -0.127 -10.353 -4.120 1.00 92.06 431 MET A CA 1
ATOM 3523 C C . MET A 1 431 ? 1.234 -10.465 -3.440 1.00 92.06 431 MET A C 1
ATOM 3525 O O . MET A 1 431 ? 1.314 -11.134 -2.412 1.00 92.06 431 MET A O 1
ATOM 3529 N N . GLU A 1 432 ? 2.278 -9.828 -3.977 1.00 88.31 432 GLU A N 1
ATOM 3530 C CA . GLU A 1 432 ? 3.635 -9.900 -3.418 1.00 88.31 432 GLU A CA 1
ATOM 3531 C C . GLU A 1 432 ? 3.666 -9.420 -1.966 1.00 88.31 432 GLU A C 1
ATOM 3533 O O . GLU A 1 432 ? 4.204 -10.110 -1.100 1.00 88.31 432 GLU A O 1
ATOM 3538 N N . GLU A 1 433 ? 2.998 -8.301 -1.672 1.00 89.56 433 GLU A N 1
ATOM 3539 C CA . GLU A 1 433 ? 2.889 -7.794 -0.305 1.00 89.56 433 GLU A CA 1
ATOM 3540 C C . GLU A 1 433 ? 2.190 -8.781 0.629 1.00 89.56 433 GLU A C 1
ATOM 3542 O O . GLU A 1 433 ? 2.668 -9.016 1.737 1.00 89.56 433 GLU A O 1
ATOM 3547 N N . ALA A 1 434 ? 1.084 -9.392 0.193 1.00 92.19 434 ALA A N 1
ATOM 3548 C CA . ALA A 1 434 ? 0.331 -10.332 1.017 1.00 92.19 434 ALA A CA 1
ATOM 3549 C C . ALA A 1 434 ? 1.094 -11.641 1.273 1.00 92.19 434 ALA A C 1
ATOM 3551 O O . ALA A 1 434 ? 1.119 -12.117 2.411 1.00 92.19 434 ALA A O 1
ATOM 3552 N N . VAL A 1 435 ? 1.709 -12.230 0.240 1.00 90.50 435 VAL A N 1
ATOM 3553 C CA . VAL A 1 435 ? 2.423 -13.514 0.366 1.00 90.50 435 VAL A CA 1
ATOM 3554 C C . VAL A 1 435 ? 3.729 -13.376 1.148 1.00 90.50 435 VAL A C 1
ATOM 3556 O O . VAL A 1 435 ? 4.130 -14.324 1.819 1.00 90.50 435 VAL A O 1
ATOM 3559 N N . ASP A 1 436 ? 4.366 -12.201 1.124 1.00 89.12 436 ASP A N 1
ATOM 3560 C CA . ASP A 1 436 ? 5.632 -11.956 1.823 1.00 89.12 436 ASP A CA 1
ATOM 3561 C C . ASP A 1 436 ? 5.445 -11.534 3.297 1.00 89.12 436 ASP A C 1
ATOM 3563 O O . ASP A 1 436 ? 6.419 -11.391 4.041 1.00 89.12 436 ASP A O 1
ATOM 3567 N N . LEU A 1 437 ? 4.204 -11.369 3.783 1.00 91.50 437 LEU A N 1
ATOM 3568 C CA . LEU A 1 437 ? 3.928 -10.972 5.176 1.00 91.50 437 LEU A CA 1
ATOM 3569 C C . LEU A 1 437 ? 4.559 -11.916 6.207 1.00 91.50 437 LEU A C 1
ATOM 3571 O O . LEU A 1 437 ? 5.053 -11.460 7.242 1.00 91.50 437 LEU A O 1
ATOM 3575 N N . SER A 1 438 ? 4.557 -13.228 5.954 1.00 91.44 438 SER A N 1
ATOM 3576 C CA . SER A 1 438 ? 5.155 -14.198 6.878 1.00 91.44 438 SER A CA 1
ATOM 3577 C C . SER A 1 438 ? 6.668 -14.033 6.982 1.00 91.44 438 SER A C 1
ATOM 3579 O O . SER A 1 438 ? 7.217 -14.150 8.076 1.00 91.44 438 SER A O 1
ATOM 3581 N N . ASN A 1 439 ? 7.334 -13.698 5.872 1.00 89.44 439 ASN A N 1
ATOM 3582 C CA . ASN A 1 439 ? 8.774 -13.433 5.850 1.00 89.44 439 ASN A CA 1
ATOM 3583 C C . ASN A 1 439 ? 9.121 -12.146 6.611 1.00 89.44 439 ASN A C 1
ATOM 3585 O O . ASN A 1 439 ? 10.197 -12.048 7.195 1.00 89.44 439 ASN A O 1
ATOM 3589 N N . HIS A 1 440 ? 8.178 -11.203 6.693 1.00 88.94 440 HIS A N 1
ATOM 3590 C CA . HIS A 1 440 ? 8.277 -10.016 7.543 1.00 88.94 440 HIS A CA 1
ATOM 3591 C C . HIS A 1 440 ? 7.933 -10.277 9.024 1.00 88.94 440 HIS A C 1
ATOM 3593 O O . HIS A 1 440 ? 8.079 -9.381 9.853 1.00 88.94 440 HIS A O 1
ATOM 3599 N N . GLY A 1 441 ? 7.509 -11.493 9.392 1.00 94.25 441 GLY A N 1
ATOM 3600 C CA . GLY A 1 441 ? 7.236 -11.882 10.780 1.00 94.25 441 GLY A CA 1
ATOM 3601 C C . GLY A 1 441 ? 5.762 -11.844 11.195 1.00 94.25 441 GLY A C 1
ATOM 3602 O O . GLY A 1 441 ? 5.475 -11.909 12.395 1.00 94.25 441 GLY A O 1
ATOM 3603 N N . MET A 1 442 ? 4.827 -11.758 10.240 1.00 94.75 442 MET A N 1
ATOM 3604 C CA . MET A 1 442 ? 3.394 -11.922 10.506 1.00 94.75 442 MET A CA 1
ATOM 3605 C C . MET A 1 442 ? 3.079 -13.374 10.919 1.00 94.75 442 MET A C 1
ATOM 3607 O O . MET A 1 442 ? 3.413 -14.303 10.179 1.00 94.75 442 MET A O 1
ATOM 3611 N N . PRO A 1 443 ? 2.389 -13.617 12.050 1.00 93.69 443 PRO A N 1
ATOM 3612 C CA . PRO A 1 443 ? 1.959 -14.966 12.413 1.00 93.69 443 PRO A CA 1
ATOM 3613 C C . PRO A 1 443 ? 0.905 -15.517 11.434 1.00 93.69 443 PRO A C 1
ATOM 3615 O O . PRO A 1 443 ? -0.104 -14.870 11.162 1.00 93.69 443 PRO A O 1
ATOM 3618 N N . LEU A 1 444 ? 1.102 -16.748 10.948 1.00 76.31 444 LEU A N 1
ATOM 3619 C CA . LEU A 1 444 ? 0.312 -17.358 9.863 1.00 76.31 444 LEU A CA 1
ATOM 3620 C C . LEU A 1 444 ? -1.219 -17.483 10.076 1.00 76.31 444 LEU A C 1
ATOM 3622 O O . LEU A 1 444 ? -1.923 -17.479 9.070 1.00 76.31 444 LEU A O 1
ATOM 3626 N N . PRO A 1 445 ? -1.796 -17.557 11.298 1.00 85.56 445 PRO A N 1
ATOM 3627 C CA . PRO A 1 445 ? -3.253 -17.503 11.454 1.00 85.56 445 PRO A CA 1
ATOM 3628 C C . PRO A 1 445 ? -3.795 -16.081 11.665 1.00 85.56 445 PRO A C 1
ATOM 3630 O O . PRO A 1 445 ? -5.007 -15.914 11.779 1.00 85.56 445 PRO A O 1
ATOM 3633 N N . SER A 1 446 ? -2.937 -15.065 11.788 1.00 92.31 446 SER A N 1
ATOM 3634 C CA . SER A 1 446 ? -3.353 -13.728 12.227 1.00 92.31 446 SER A CA 1
ATOM 3635 C C . SER A 1 446 ? -3.966 -12.872 11.129 1.00 92.31 446 SER A C 1
ATOM 3637 O O . SER A 1 446 ? -4.651 -11.905 11.453 1.00 92.31 446 SER A O 1
ATOM 3639 N N . CYS A 1 447 ? -3.761 -13.201 9.855 1.00 94.94 447 CYS A N 1
ATOM 3640 C CA . CYS A 1 447 ? -4.206 -12.354 8.758 1.00 94.94 447 CYS A CA 1
ATOM 3641 C C . CYS A 1 447 ? -4.795 -13.162 7.593 1.00 94.94 447 CYS A C 1
ATOM 3643 O O . CYS A 1 447 ? -4.410 -14.302 7.351 1.00 94.94 447 CYS A O 1
ATOM 3645 N N . GLN A 1 448 ? -5.750 -12.554 6.893 1.00 95.38 448 GLN A N 1
ATOM 3646 C CA . GLN A 1 448 ? -6.326 -13.013 5.635 1.00 95.38 448 GLN A CA 1
ATOM 3647 C C . GLN A 1 448 ? -6.577 -11.804 4.733 1.00 95.38 448 GLN A C 1
ATOM 3649 O O . GLN A 1 448 ? -7.077 -10.776 5.197 1.00 95.38 448 GLN A O 1
ATOM 3654 N N . VAL A 1 449 ? -6.277 -11.949 3.444 1.00 96.25 449 VAL A N 1
ATOM 3655 C CA . VAL A 1 449 ? -6.512 -10.925 2.419 1.00 96.25 449 VAL A CA 1
ATOM 3656 C C . VAL A 1 449 ? -7.524 -11.458 1.411 1.00 96.25 449 VAL A C 1
ATOM 3658 O O . VAL A 1 449 ? -7.403 -12.593 0.959 1.00 96.25 449 VAL A O 1
ATOM 3661 N N . ILE A 1 450 ? -8.535 -10.662 1.079 1.00 95.75 450 ILE A N 1
ATOM 3662 C CA . ILE A 1 450 ? -9.589 -11.005 0.122 1.00 95.75 450 ILE A CA 1
ATOM 3663 C C . ILE A 1 450 ? -9.640 -9.906 -0.940 1.00 95.75 450 ILE A C 1
ATOM 3665 O O . ILE A 1 450 ? -9.946 -8.759 -0.613 1.00 95.75 450 ILE A O 1
ATOM 3669 N N . LEU A 1 451 ? -9.347 -10.264 -2.188 1.00 93.94 451 LEU A N 1
ATOM 3670 C CA . LEU A 1 451 ? -9.398 -9.370 -3.345 1.00 93.94 451 LEU A CA 1
ATOM 3671 C C . LEU A 1 451 ? -10.734 -9.464 -4.086 1.00 93.94 451 LEU A C 1
ATOM 3673 O O . LEU A 1 451 ? -11.357 -10.528 -4.120 1.00 93.94 451 LEU A O 1
ATOM 3677 N N . GLY A 1 452 ? -11.118 -8.362 -4.726 1.00 86.94 452 GLY A N 1
ATOM 3678 C CA . GLY A 1 452 ? -12.278 -8.262 -5.607 1.00 86.94 452 GLY A CA 1
ATOM 3679 C C . GLY A 1 452 ? -13.624 -8.250 -4.893 1.00 86.94 452 GLY A C 1
ATOM 3680 O O . GLY A 1 452 ? -14.624 -8.742 -5.423 1.00 86.94 452 GLY A O 1
ATOM 3681 N N . THR A 1 453 ? -13.661 -7.753 -3.655 1.00 82.31 453 THR A N 1
ATOM 3682 C CA . THR A 1 453 ? -14.926 -7.611 -2.932 1.00 82.31 453 THR A CA 1
ATOM 3683 C C . THR A 1 453 ? -15.758 -6.490 -3.544 1.00 82.31 453 THR A C 1
ATOM 3685 O O . THR A 1 453 ? -15.268 -5.372 -3.623 1.00 82.31 453 THR A O 1
ATOM 3688 N N . ASN A 1 454 ? -17.022 -6.779 -3.872 1.00 79.12 454 ASN A N 1
ATOM 3689 C CA . ASN A 1 454 ? -17.994 -5.870 -4.502 1.00 79.12 454 ASN A CA 1
ATOM 3690 C C . ASN A 1 454 ? -17.805 -5.603 -6.008 1.00 79.12 454 ASN A C 1
ATOM 3692 O O . ASN A 1 454 ? -18.570 -4.815 -6.555 1.00 79.12 454 ASN A O 1
ATOM 3696 N N . ASP A 1 455 ? -16.871 -6.275 -6.697 1.00 78.38 455 ASP A N 1
ATOM 3697 C CA . ASP A 1 455 ? -16.627 -6.024 -8.132 1.00 78.38 455 ASP A CA 1
ATOM 3698 C C . ASP A 1 455 ? -17.158 -7.110 -9.087 1.00 78.38 455 ASP A C 1
ATOM 3700 O O . ASP A 1 455 ? -16.929 -7.010 -10.290 1.00 78.38 455 ASP A O 1
ATOM 3704 N N . GLY A 1 456 ? -17.872 -8.129 -8.583 1.00 81.06 456 GLY A N 1
ATOM 3705 C CA . GLY A 1 456 ? -18.589 -9.141 -9.380 1.00 81.06 456 GLY A CA 1
ATOM 3706 C C . GLY A 1 456 ? -17.825 -9.628 -10.621 1.00 81.06 456 GLY A C 1
ATOM 3707 O O . GLY A 1 456 ? -16.772 -10.257 -10.510 1.00 81.06 456 GLY A O 1
ATOM 3708 N N . ASP A 1 457 ? -18.342 -9.290 -11.804 1.00 83.62 457 ASP A N 1
ATOM 3709 C CA . ASP A 1 457 ? -17.788 -9.675 -13.109 1.00 83.62 457 ASP A CA 1
ATOM 3710 C C . ASP A 1 457 ? -16.353 -9.172 -13.353 1.00 83.62 457 ASP A C 1
ATOM 3712 O O . ASP A 1 457 ? -15.565 -9.859 -14.005 1.00 83.62 457 ASP A O 1
ATOM 3716 N N . ILE A 1 458 ? -15.979 -7.998 -12.824 1.00 83.00 458 ILE A N 1
ATOM 3717 C CA . ILE A 1 458 ? -14.616 -7.454 -12.962 1.00 83.00 458 ILE A CA 1
ATOM 3718 C C . ILE A 1 458 ? -13.625 -8.372 -12.246 1.00 83.00 458 ILE A C 1
ATOM 3720 O O . ILE A 1 458 ? -12.567 -8.682 -12.794 1.00 83.00 458 ILE A O 1
ATOM 3724 N N . THR A 1 459 ? -13.979 -8.844 -11.046 1.00 87.25 459 THR A N 1
ATOM 3725 C CA . THR A 1 459 ? -13.158 -9.790 -10.279 1.00 87.25 459 THR A CA 1
ATOM 3726 C C . THR A 1 459 ? -12.947 -11.088 -11.049 1.00 87.25 459 THR A C 1
ATOM 3728 O O . THR A 1 459 ? -11.820 -11.577 -11.106 1.00 87.25 459 THR A O 1
ATOM 3731 N N . GLN A 1 460 ? -14.005 -11.629 -11.661 1.00 88.38 460 GLN A N 1
ATOM 3732 C CA . GLN A 1 460 ? -13.927 -12.867 -12.439 1.00 88.38 460 GLN A CA 1
ATOM 3733 C C . GLN A 1 460 ? -13.016 -12.708 -13.666 1.00 88.38 460 GLN A C 1
ATOM 3735 O O . GLN A 1 460 ? -12.078 -13.487 -13.819 1.00 88.38 460 GLN A O 1
ATOM 3740 N N . LYS A 1 461 ? -13.206 -11.657 -14.476 1.00 85.81 461 LYS A N 1
ATOM 3741 C CA . LYS A 1 461 ? -12.363 -11.384 -15.658 1.00 85.81 461 LYS A CA 1
ATOM 3742 C C . LYS A 1 461 ? -10.896 -11.144 -15.294 1.00 85.81 461 LYS A C 1
ATOM 3744 O O . LYS A 1 461 ? -9.994 -11.679 -15.936 1.00 85.81 461 LYS A O 1
ATOM 3749 N N . ALA A 1 462 ? -10.644 -10.358 -14.245 1.00 86.12 462 ALA A N 1
ATOM 3750 C CA . ALA A 1 462 ? -9.290 -10.113 -13.755 1.00 86.12 462 ALA A CA 1
ATOM 3751 C C . ALA A 1 462 ? -8.620 -11.413 -13.286 1.00 86.12 462 ALA A C 1
ATOM 3753 O O . ALA A 1 462 ? -7.440 -11.641 -13.553 1.00 86.12 462 ALA A O 1
ATOM 3754 N N . TRP A 1 463 ? -9.375 -12.285 -12.613 1.00 90.44 463 TRP A N 1
ATOM 3755 C CA . TRP A 1 463 ? -8.870 -13.575 -12.159 1.00 90.44 463 TRP A CA 1
ATOM 3756 C C . TRP A 1 463 ? -8.568 -14.535 -13.311 1.00 90.44 463 TRP A C 1
ATOM 3758 O O . TRP A 1 463 ? -7.511 -15.162 -13.307 1.00 90.44 463 TRP A O 1
ATOM 3768 N N . GLU A 1 464 ? -9.432 -14.608 -14.323 1.00 88.69 464 GLU A N 1
ATOM 3769 C CA . GLU A 1 464 ? -9.197 -15.400 -15.538 1.00 88.69 464 GLU A CA 1
ATOM 3770 C C . GLU A 1 464 ? -7.904 -14.981 -16.243 1.00 88.69 464 GLU A C 1
ATOM 3772 O O . GLU A 1 464 ? -7.078 -15.835 -16.572 1.00 88.69 464 GLU A O 1
ATOM 3777 N N . LEU A 1 465 ? -7.673 -13.672 -16.390 1.00 88.94 465 LEU A N 1
ATOM 3778 C CA . LEU A 1 465 ? -6.424 -13.147 -16.938 1.00 88.94 465 LEU A CA 1
ATOM 3779 C C . LEU A 1 465 ? -5.212 -13.578 -16.102 1.00 88.94 465 LEU A C 1
ATOM 3781 O O . LEU A 1 465 ? -4.235 -14.082 -16.650 1.00 88.94 465 LEU A O 1
ATOM 3785 N N . VAL A 1 466 ? -5.265 -13.410 -14.777 1.00 91.69 466 VAL A N 1
ATOM 3786 C CA . VAL A 1 466 ? -4.169 -13.796 -13.869 1.00 91.69 466 VAL A CA 1
ATOM 3787 C C . VAL A 1 466 ? -3.857 -15.293 -13.970 1.00 91.69 466 VAL A C 1
ATOM 3789 O O . VAL A 1 466 ? -2.687 -15.682 -14.003 1.00 91.69 466 VAL A O 1
ATOM 3792 N N . MET A 1 467 ? -4.888 -16.133 -14.066 1.00 91.12 467 MET A N 1
ATOM 3793 C CA . MET A 1 467 ? -4.749 -17.580 -14.242 1.00 91.12 467 MET A CA 1
ATOM 3794 C C . MET A 1 467 ? -4.097 -17.922 -15.589 1.00 91.12 467 MET A C 1
ATOM 3796 O O . MET A 1 467 ? -3.152 -18.711 -15.627 1.00 91.12 467 MET A O 1
ATOM 3800 N N . GLN A 1 468 ? -4.537 -17.292 -16.684 1.00 89.50 468 GLN A N 1
ATOM 3801 C CA . GLN A 1 468 ? -3.931 -17.469 -18.010 1.00 89.50 468 GLN A CA 1
ATOM 3802 C C . GLN A 1 468 ? -2.461 -17.033 -18.019 1.00 89.50 468 GLN A C 1
ATOM 3804 O O . GLN A 1 468 ? -1.597 -17.762 -18.506 1.00 89.50 468 GLN A O 1
ATOM 3809 N N . VAL A 1 469 ? -2.154 -15.886 -17.412 1.00 91.44 469 VAL A N 1
ATOM 3810 C CA . VAL A 1 469 ? -0.785 -15.373 -17.275 1.00 91.44 469 VAL A CA 1
ATOM 3811 C C . VAL A 1 469 ? 0.108 -16.346 -16.507 1.00 91.44 469 VAL A C 1
ATOM 3813 O O . VAL A 1 469 ? 1.249 -16.581 -16.906 1.00 91.44 469 VAL A O 1
ATOM 3816 N N . ALA A 1 470 ? -0.402 -16.950 -15.434 1.00 92.69 470 ALA A N 1
ATOM 3817 C CA . ALA A 1 470 ? 0.347 -17.936 -14.666 1.00 92.69 470 ALA A CA 1
ATOM 3818 C C . ALA A 1 470 ? 0.657 -19.202 -15.483 1.00 92.69 470 ALA A C 1
ATOM 3820 O O . ALA A 1 470 ? 1.785 -19.701 -15.437 1.00 92.69 470 ALA A O 1
ATOM 3821 N N . VAL A 1 471 ? -0.306 -19.682 -16.282 1.00 91.00 471 VAL A N 1
ATOM 3822 C CA . VAL A 1 471 ? -0.098 -20.800 -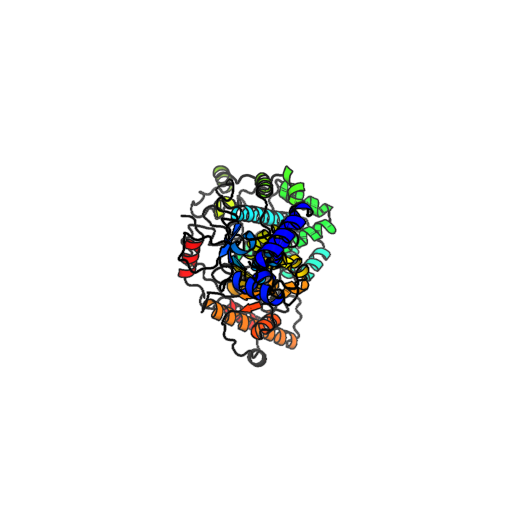17.219 1.00 91.00 471 VAL A CA 1
ATOM 3823 C C . VAL A 1 471 ? 0.967 -20.449 -18.258 1.00 91.00 471 VAL A C 1
ATOM 3825 O O . VAL A 1 471 ? 1.868 -21.253 -18.509 1.00 91.00 471 VAL A O 1
ATOM 3828 N N . VAL A 1 472 ? 0.907 -19.241 -18.824 1.00 90.69 472 VAL A N 1
ATOM 3829 C CA . VAL A 1 472 ? 1.879 -18.751 -19.809 1.00 90.69 472 VAL A CA 1
ATOM 3830 C C . VAL A 1 472 ? 3.281 -18.653 -19.207 1.00 90.69 472 VAL A C 1
ATOM 3832 O O . VAL A 1 472 ? 4.233 -19.104 -19.841 1.00 90.69 472 VAL A O 1
ATOM 3835 N N . GLN A 1 473 ? 3.432 -18.144 -17.979 1.00 90.25 473 GLN A N 1
ATOM 3836 C CA . GLN A 1 473 ? 4.729 -18.082 -17.296 1.00 90.25 473 GLN A CA 1
ATOM 3837 C C . GLN A 1 473 ? 5.337 -19.478 -17.097 1.00 90.25 473 GLN A C 1
ATOM 3839 O O . GLN A 1 473 ? 6.517 -19.691 -17.404 1.00 90.25 473 GLN A O 1
ATOM 3844 N N . ASP A 1 474 ? 4.548 -20.441 -16.611 1.00 89.94 474 ASP A N 1
ATOM 3845 C CA . ASP A 1 474 ? 5.015 -21.816 -16.411 1.00 89.94 474 ASP A CA 1
ATOM 3846 C C . ASP A 1 474 ? 5.391 -22.479 -17.737 1.00 89.94 474 ASP A C 1
ATOM 3848 O O . ASP A 1 474 ? 6.441 -23.126 -17.842 1.00 89.94 474 ASP A O 1
ATOM 3852 N N . ALA A 1 475 ? 4.551 -22.311 -18.758 1.00 90.06 475 ALA A N 1
ATOM 3853 C CA . ALA A 1 475 ? 4.776 -22.898 -20.066 1.00 90.06 475 ALA A CA 1
ATOM 3854 C C . ALA A 1 475 ? 6.009 -22.305 -20.754 1.00 90.06 475 ALA A C 1
ATOM 3856 O O . ALA A 1 475 ? 6.854 -23.057 -21.247 1.00 90.06 475 ALA A O 1
ATOM 3857 N N . PHE A 1 476 ? 6.160 -20.979 -20.711 1.00 88.44 476 PHE A N 1
ATOM 3858 C CA . PHE A 1 476 ? 7.340 -20.277 -21.209 1.00 88.44 476 PHE A CA 1
ATOM 3859 C C . PHE A 1 476 ? 8.600 -20.753 -20.484 1.00 88.44 476 PHE A C 1
ATOM 3861 O O . PHE A 1 476 ? 9.584 -21.111 -21.125 1.00 88.44 476 PHE A O 1
ATOM 3868 N N . THR A 1 477 ? 8.557 -20.868 -19.152 1.00 86.12 477 THR A N 1
ATOM 3869 C CA . THR A 1 477 ? 9.687 -21.356 -18.346 1.00 86.12 477 THR A CA 1
ATOM 3870 C C . THR A 1 477 ? 10.091 -22.786 -18.720 1.00 86.12 477 THR A C 1
ATOM 3872 O O . THR A 1 477 ? 11.283 -23.107 -18.758 1.00 86.12 477 THR A O 1
ATOM 3875 N N . GLN A 1 478 ? 9.126 -23.670 -18.992 1.00 87.62 478 GLN A N 1
ATOM 3876 C CA . GLN A 1 478 ? 9.396 -25.041 -19.440 1.00 87.62 478 GLN A CA 1
ATOM 3877 C C . GLN A 1 478 ? 9.967 -25.078 -20.858 1.00 87.62 478 GLN A C 1
ATOM 3879 O O . GLN A 1 478 ? 11.001 -25.711 -21.079 1.00 87.62 478 GLN A O 1
ATOM 3884 N N . TRP A 1 479 ? 9.331 -24.377 -21.799 1.00 87.12 479 TRP A N 1
ATOM 3885 C CA . TRP A 1 479 ? 9.803 -24.242 -23.176 1.00 87.12 479 TRP A CA 1
ATOM 3886 C C . TRP A 1 479 ? 11.236 -23.707 -23.219 1.00 87.12 479 TRP A C 1
ATOM 3888 O O . TRP A 1 479 ? 12.106 -24.317 -23.838 1.00 87.12 479 TRP A O 1
ATOM 3898 N N . TYR A 1 480 ? 11.518 -22.648 -22.462 1.00 81.25 480 TYR A N 1
ATOM 3899 C CA . TYR A 1 480 ? 12.830 -22.014 -22.394 1.00 81.25 480 TYR A CA 1
ATOM 3900 C C . TYR A 1 480 ? 13.925 -22.988 -21.937 1.00 81.25 480 TYR A C 1
ATOM 3902 O O . TYR A 1 480 ? 14.987 -23.085 -22.557 1.00 81.25 480 TYR A O 1
ATOM 3910 N N . LYS A 1 481 ? 13.644 -23.775 -20.887 1.00 83.19 481 LYS A N 1
ATOM 3911 C CA . LYS A 1 481 ? 14.556 -24.818 -20.387 1.00 83.19 481 LYS A CA 1
ATOM 3912 C C . LYS A 1 481 ? 14.817 -25.915 -21.421 1.00 83.19 481 LYS A C 1
ATOM 3914 O O . LYS A 1 481 ? 15.943 -26.398 -21.503 1.00 83.19 481 LYS A O 1
ATOM 3919 N N . MET A 1 482 ? 13.804 -26.314 -22.192 1.00 83.38 482 MET A N 1
ATOM 3920 C CA . MET A 1 482 ? 13.946 -27.334 -23.241 1.00 83.38 482 MET A CA 1
ATOM 3921 C C . MET A 1 482 ? 14.732 -26.825 -24.453 1.00 83.38 482 MET A C 1
ATOM 3923 O O . MET A 1 482 ? 15.485 -27.589 -25.053 1.00 83.38 482 MET A O 1
ATOM 3927 N N . SER A 1 483 ? 14.582 -25.546 -24.797 1.00 78.12 483 SER A N 1
ATOM 3928 C CA . SER A 1 483 ? 15.211 -24.927 -25.969 1.00 78.12 483 SER A CA 1
ATOM 3929 C C . SER A 1 483 ? 16.717 -24.684 -25.814 1.00 78.12 483 SER A C 1
ATOM 3931 O O . SER A 1 483 ? 17.383 -24.360 -26.795 1.00 78.12 483 SER A O 1
ATOM 3933 N N . GLY A 1 484 ? 17.280 -24.834 -24.606 1.00 71.81 484 GLY A N 1
ATOM 3934 C CA . GLY A 1 484 ? 18.721 -24.685 -24.359 1.00 71.81 484 GLY A CA 1
ATOM 3935 C C . GLY A 1 484 ? 19.264 -23.271 -24.611 1.00 71.81 484 GLY A C 1
ATOM 3936 O O . GLY A 1 484 ? 20.470 -23.100 -24.789 1.00 71.81 484 GLY A O 1
ATOM 3937 N N . LEU A 1 485 ? 18.385 -22.265 -24.649 1.00 67.94 485 LEU A N 1
ATOM 3938 C CA . LEU A 1 485 ? 18.746 -20.865 -24.857 1.00 67.94 485 LEU A CA 1
ATOM 3939 C C . LEU A 1 485 ? 19.420 -20.298 -23.595 1.00 67.94 485 LEU A C 1
ATOM 3941 O O . LEU A 1 485 ? 18.983 -20.540 -22.469 1.00 67.94 485 LEU A O 1
ATOM 3945 N N . SER A 1 486 ? 20.501 -19.534 -23.773 1.00 55.22 486 SER A N 1
ATOM 3946 C CA . SER A 1 486 ? 21.144 -18.797 -22.679 1.00 55.22 486 SER A CA 1
ATOM 3947 C C . SER A 1 486 ? 20.423 -17.465 -22.467 1.00 55.22 486 SER A C 1
ATOM 3949 O O . SER A 1 486 ? 20.246 -16.723 -23.426 1.00 55.22 486 SER A O 1
ATOM 3951 N N . LEU A 1 487 ? 20.062 -17.140 -21.214 1.00 51.94 487 LEU A N 1
ATOM 3952 C CA . LEU A 1 487 ? 19.418 -15.866 -20.803 1.00 51.94 487 LEU A CA 1
ATOM 3953 C C . LEU A 1 487 ? 20.292 -14.629 -21.076 1.00 51.94 487 LEU A C 1
ATOM 3955 O O . LEU A 1 487 ? 19.886 -13.493 -20.845 1.00 51.94 487 LEU A O 1
ATOM 3959 N N . THR A 1 488 ? 21.523 -14.844 -21.533 1.00 43.56 488 THR A N 1
ATOM 3960 C CA . THR A 1 488 ? 22.462 -13.789 -21.879 1.00 43.56 488 THR A CA 1
ATOM 3961 C C . THR A 1 488 ? 22.025 -13.116 -23.176 1.00 43.56 488 THR A C 1
ATOM 3963 O O . THR A 1 488 ? 22.268 -13.643 -24.260 1.00 43.56 488 THR A O 1
ATOM 3966 N N . HIS A 1 489 ? 21.453 -11.925 -23.014 1.00 45.94 489 HIS A N 1
ATOM 3967 C CA . HIS A 1 489 ? 21.120 -10.940 -24.041 1.00 45.94 489 HIS A CA 1
ATOM 3968 C C . HIS A 1 489 ? 19.807 -11.186 -24.790 1.00 45.94 489 HIS A C 1
ATOM 3970 O O . HIS A 1 489 ? 19.777 -11.431 -25.996 1.00 45.94 489 HIS A O 1
ATOM 3976 N N . LEU A 1 490 ? 18.695 -10.961 -24.083 1.00 47.03 490 LEU A N 1
ATOM 3977 C CA . LEU A 1 490 ? 17.616 -10.192 -24.698 1.00 47.03 490 LEU A CA 1
ATOM 3978 C C . LEU A 1 490 ? 18.223 -8.826 -25.068 1.00 47.03 490 LEU A C 1
ATOM 3980 O O . LEU A 1 490 ? 18.490 -8.002 -24.203 1.00 47.03 490 LEU A O 1
ATOM 3984 N N . ASP A 1 491 ? 18.577 -8.643 -26.339 1.00 45.75 491 ASP A N 1
ATOM 3985 C CA . ASP A 1 491 ? 19.031 -7.362 -26.890 1.00 45.75 491 ASP A CA 1
ATOM 3986 C C . ASP A 1 491 ? 17.849 -6.381 -26.850 1.00 45.75 491 ASP A C 1
ATOM 3988 O O . ASP A 1 491 ? 17.066 -6.339 -27.802 1.00 45.75 491 ASP A O 1
ATOM 3992 N N . GLU A 1 492 ? 17.678 -5.659 -25.728 1.00 46.25 492 GLU A N 1
ATOM 3993 C CA . GLU A 1 492 ? 16.560 -4.738 -25.424 1.00 46.25 492 GLU A CA 1
ATOM 3994 C C . GLU A 1 492 ? 16.297 -3.720 -26.554 1.00 46.25 492 GLU A C 1
ATOM 3996 O O . GLU A 1 492 ? 15.158 -3.299 -26.761 1.00 46.25 492 GLU A O 1
ATOM 4001 N N . ARG A 1 493 ? 17.282 -3.457 -27.426 1.00 44.66 493 ARG A N 1
ATOM 4002 C CA . ARG A 1 493 ? 17.114 -2.624 -28.632 1.00 44.66 493 ARG A CA 1
ATOM 4003 C C . ARG A 1 493 ? 16.089 -3.168 -29.629 1.00 44.66 493 ARG A C 1
ATOM 4005 O O . ARG A 1 493 ? 15.482 -2.386 -30.358 1.00 44.66 493 ARG A O 1
ATOM 4012 N N . ARG A 1 494 ? 15.852 -4.484 -29.674 1.00 45.47 494 ARG A N 1
ATOM 4013 C CA . ARG A 1 494 ? 14.753 -5.077 -30.468 1.00 45.47 494 ARG A CA 1
ATOM 4014 C C . ARG A 1 494 ? 13.379 -4.903 -29.811 1.00 45.47 494 ARG A C 1
ATOM 4016 O O . ARG A 1 494 ? 12.366 -4.999 -30.499 1.00 45.47 494 ARG A O 1
ATOM 4023 N N . TYR A 1 495 ? 13.346 -4.619 -28.511 1.00 49.56 495 TYR A N 1
ATOM 4024 C CA . TYR A 1 495 ? 12.149 -4.584 -27.665 1.00 49.56 495 TYR A CA 1
ATOM 4025 C C . TYR A 1 495 ? 11.622 -3.159 -27.428 1.00 49.56 495 TYR A C 1
ATOM 4027 O O . TYR A 1 495 ? 10.509 -2.999 -26.927 1.00 49.56 495 TYR A O 1
ATOM 4035 N N . LEU A 1 496 ? 12.347 -2.139 -27.912 1.00 46.81 496 LEU A N 1
ATOM 4036 C CA . LEU A 1 496 ? 11.962 -0.718 -27.949 1.00 46.81 496 LEU A CA 1
ATOM 4037 C C . LEU A 1 496 ? 10.559 -0.447 -28.528 1.00 46.81 496 LEU A C 1
ATOM 4039 O O . LEU A 1 496 ? 9.955 0.581 -28.235 1.00 46.81 496 LEU A O 1
ATOM 4043 N N . LYS A 1 497 ? 10.002 -1.363 -29.333 1.00 44.41 497 LYS A N 1
ATOM 4044 C CA . LYS A 1 497 ? 8.646 -1.226 -29.894 1.00 44.41 497 LYS A CA 1
ATOM 4045 C C . LYS A 1 497 ? 7.528 -1.448 -28.856 1.00 44.41 497 LYS A C 1
ATOM 4047 O O . LYS A 1 497 ? 6.417 -0.970 -29.069 1.00 44.41 497 LYS A O 1
ATOM 4052 N N . TYR A 1 498 ? 7.813 -2.139 -27.747 1.00 48.72 498 TYR A N 1
ATOM 4053 C CA . TYR A 1 498 ? 6.826 -2.577 -26.743 1.00 48.72 498 TYR A CA 1
ATOM 4054 C C . TYR A 1 498 ? 7.185 -2.148 -25.306 1.00 48.72 498 TYR A C 1
ATOM 4056 O O . TYR A 1 498 ? 6.640 -2.673 -24.335 1.00 48.72 498 TYR A O 1
ATOM 4064 N N . THR A 1 499 ? 8.078 -1.166 -25.160 1.00 51.16 499 THR A N 1
ATOM 4065 C CA . THR A 1 499 ? 8.682 -0.683 -23.900 1.00 51.16 499 THR A CA 1
ATOM 4066 C C . THR A 1 499 ? 7.713 -0.198 -22.828 1.00 51.16 499 THR A C 1
ATOM 4068 O O . THR A 1 499 ? 8.120 -0.037 -21.683 1.00 51.16 499 THR A O 1
ATOM 4071 N N . ARG A 1 500 ? 6.427 -0.027 -23.140 1.00 51.97 500 ARG A N 1
ATOM 4072 C CA . ARG A 1 500 ? 5.426 0.447 -22.174 1.00 51.97 500 ARG A CA 1
ATOM 4073 C C . ARG A 1 500 ? 5.053 -0.579 -21.099 1.00 51.97 500 ARG A C 1
ATOM 4075 O O . ARG A 1 500 ? 4.468 -0.190 -20.100 1.00 51.97 500 ARG A O 1
ATOM 4082 N N . SER A 1 501 ? 5.375 -1.864 -21.265 1.00 62.19 501 SER A N 1
ATOM 4083 C CA . SER A 1 501 ? 4.988 -2.896 -20.292 1.00 62.19 501 SER A CA 1
ATOM 4084 C C . SER A 1 501 ? 6.014 -3.088 -19.168 1.00 62.19 501 SER A C 1
ATOM 4086 O O . SER A 1 501 ? 7.207 -3.247 -19.444 1.00 62.19 501 SER A O 1
ATOM 4088 N N . VAL A 1 502 ? 5.553 -3.194 -17.913 1.00 63.78 502 VAL A N 1
ATOM 4089 C CA . VAL A 1 502 ? 6.356 -3.660 -16.754 1.00 63.78 502 VAL A CA 1
ATOM 4090 C C . VAL A 1 502 ? 6.884 -5.073 -16.950 1.00 63.78 502 VAL A C 1
ATOM 4092 O O . VAL A 1 502 ? 8.033 -5.373 -16.614 1.00 63.78 502 VAL A O 1
ATOM 4095 N N . PHE A 1 503 ? 6.055 -5.926 -17.545 1.00 74.75 503 PHE A N 1
ATOM 4096 C CA . PHE A 1 503 ? 6.329 -7.330 -17.801 1.00 74.75 503 PHE A CA 1
ATOM 4097 C C . PHE A 1 503 ? 6.366 -7.501 -19.322 1.00 74.75 503 PHE A C 1
ATOM 4099 O O . PHE A 1 503 ? 5.342 -7.802 -19.924 1.00 74.75 503 PHE A O 1
ATOM 4106 N N . PRO A 1 504 ? 7.510 -7.253 -19.981 1.00 71.75 504 PRO A N 1
ATOM 4107 C CA . PRO A 1 504 ? 7.596 -7.263 -21.436 1.00 71.75 504 PRO A CA 1
ATOM 4108 C C . PRO A 1 504 ? 7.554 -8.698 -21.988 1.00 71.75 504 PRO A C 1
ATOM 4110 O O . PRO A 1 504 ? 7.278 -8.888 -23.166 1.00 71.75 504 PRO A O 1
ATOM 4113 N N . MET A 1 505 ? 7.821 -9.684 -21.125 1.00 77.75 505 MET A N 1
ATOM 4114 C CA . MET A 1 505 ? 7.802 -11.120 -21.361 1.00 77.75 505 MET A CA 1
ATOM 4115 C C . MET A 1 505 ? 7.376 -11.848 -20.070 1.00 77.75 505 MET A C 1
ATOM 4117 O O . MET A 1 505 ? 7.523 -11.281 -18.977 1.00 77.75 505 MET A O 1
ATOM 4121 N N . PRO A 1 506 ? 6.898 -13.106 -20.159 1.00 84.12 506 PRO A N 1
ATOM 4122 C CA . PRO A 1 506 ? 6.424 -13.863 -18.996 1.00 84.12 506 PRO A CA 1
ATOM 4123 C C . PRO A 1 506 ? 7.482 -14.088 -17.902 1.00 84.12 506 PRO A C 1
ATOM 4125 O O . PRO A 1 506 ? 7.144 -14.206 -16.728 1.00 84.12 506 PRO A O 1
ATOM 4128 N N . ASP A 1 507 ? 8.767 -14.147 -18.249 1.00 77.06 507 ASP A N 1
ATOM 4129 C CA . ASP A 1 507 ? 9.880 -14.378 -17.317 1.00 77.06 507 ASP A CA 1
ATOM 4130 C C . ASP A 1 507 ? 10.285 -13.146 -16.491 1.00 77.06 507 ASP A C 1
ATOM 4132 O O . ASP A 1 507 ? 11.028 -13.288 -15.520 1.00 77.06 507 ASP A O 1
ATOM 4136 N N . TYR A 1 508 ? 9.763 -11.959 -16.820 1.00 75.62 508 TYR A N 1
ATOM 4137 C CA . TYR A 1 508 ? 9.924 -10.756 -15.992 1.00 75.62 508 TYR A CA 1
ATOM 4138 C C . TYR A 1 508 ? 8.945 -10.718 -14.814 1.00 75.62 508 TYR A C 1
ATOM 4140 O O . TYR A 1 508 ? 9.144 -9.942 -13.879 1.00 75.62 508 TYR A O 1
ATOM 4148 N N . LEU A 1 509 ? 7.887 -11.533 -14.829 1.00 78.94 509 LEU A N 1
ATOM 4149 C CA . LEU A 1 509 ? 7.019 -11.685 -13.664 1.00 78.94 509 LEU A CA 1
ATOM 4150 C C . LEU A 1 509 ? 7.812 -12.192 -12.451 1.00 78.94 509 LEU A C 1
ATOM 4152 O O . LEU A 1 509 ? 8.853 -12.837 -12.618 1.00 78.94 509 LEU A O 1
ATOM 4156 N N . PRO A 1 510 ? 7.311 -11.969 -11.222 1.00 81.19 510 PRO A N 1
ATOM 4157 C CA . PRO A 1 510 ? 7.923 -12.546 -10.036 1.00 81.19 510 PRO A CA 1
ATOM 4158 C C . PRO A 1 510 ? 8.165 -14.046 -10.220 1.00 81.19 510 PRO A C 1
ATOM 4160 O O . PRO A 1 510 ? 7.303 -14.779 -10.708 1.00 81.19 510 PRO A O 1
ATOM 4163 N N . LYS A 1 511 ? 9.349 -14.515 -9.821 1.00 80.75 511 LYS A N 1
ATOM 4164 C CA . LYS A 1 511 ? 9.800 -15.897 -10.059 1.00 80.75 511 LYS A CA 1
ATOM 4165 C C . LYS A 1 511 ? 8.815 -16.956 -9.553 1.00 80.75 511 LYS A C 1
ATOM 4167 O O . LYS A 1 511 ? 8.708 -18.027 -10.137 1.00 80.75 511 LYS A O 1
ATOM 4172 N N . ASP A 1 512 ? 8.133 -16.654 -8.452 1.00 86.44 512 ASP A N 1
ATOM 4173 C CA . ASP A 1 512 ? 7.171 -17.541 -7.803 1.00 86.44 512 ASP A CA 1
ATOM 4174 C C . ASP A 1 512 ? 5.708 -17.183 -8.136 1.00 86.44 512 ASP A C 1
ATOM 4176 O O . ASP A 1 512 ? 4.796 -17.684 -7.480 1.00 86.44 512 ASP A O 1
ATOM 4180 N N . PHE A 1 513 ? 5.465 -16.321 -9.132 1.00 90.81 513 PHE A N 1
ATOM 4181 C CA . PHE A 1 513 ? 4.130 -15.831 -9.485 1.00 90.81 513 PHE A CA 1
ATOM 4182 C C . PHE A 1 513 ? 3.159 -16.977 -9.790 1.00 90.81 513 PHE A C 1
ATOM 4184 O O . PHE A 1 513 ? 2.141 -17.092 -9.108 1.00 90.81 513 PHE A O 1
ATOM 4191 N N . SER A 1 514 ? 3.488 -17.875 -10.723 1.00 93.12 514 SER A N 1
ATOM 4192 C CA . SER A 1 514 ? 2.624 -19.009 -11.077 1.00 93.12 514 SER A CA 1
ATOM 4193 C C . SER A 1 514 ? 2.296 -19.912 -9.883 1.00 93.12 514 SER A C 1
ATOM 4195 O O . SER A 1 514 ? 1.136 -20.273 -9.668 1.00 93.12 514 SER A O 1
ATOM 4197 N N . ARG A 1 515 ? 3.296 -20.208 -9.040 1.00 93.38 515 ARG A N 1
ATOM 4198 C CA . ARG A 1 515 ? 3.122 -20.972 -7.795 1.00 93.38 515 ARG A CA 1
ATOM 4199 C C . ARG A 1 515 ? 2.169 -20.264 -6.835 1.00 93.38 515 ARG A C 1
ATOM 4201 O O . ARG A 1 515 ? 1.278 -20.909 -6.287 1.00 93.38 515 ARG A O 1
ATOM 4208 N N . ASN A 1 516 ? 2.343 -18.959 -6.640 1.00 94.31 516 ASN A N 1
ATOM 4209 C CA . ASN A 1 516 ? 1.507 -18.167 -5.742 1.00 94.31 516 ASN A CA 1
ATOM 4210 C C . ASN A 1 516 ? 0.055 -18.112 -6.239 1.00 94.31 516 ASN A C 1
ATOM 4212 O O . ASN A 1 516 ? -0.861 -18.323 -5.446 1.00 94.31 516 ASN A O 1
ATOM 4216 N N . VAL A 1 517 ? -0.168 -17.905 -7.543 1.00 94.94 517 VAL A N 1
ATOM 4217 C CA . VAL A 1 517 ? -1.508 -17.937 -8.159 1.00 94.94 517 VAL A CA 1
ATOM 4218 C C . VAL A 1 517 ? -2.160 -19.306 -7.967 1.00 94.94 517 VAL A C 1
ATOM 4220 O O . VAL A 1 517 ? -3.312 -19.394 -7.543 1.00 94.94 517 VAL A O 1
ATOM 4223 N N . HIS A 1 518 ? -1.410 -20.386 -8.179 1.00 92.88 518 HIS A N 1
ATOM 4224 C CA . HIS A 1 518 ? -1.894 -21.741 -7.938 1.00 92.88 518 HIS A CA 1
ATOM 4225 C C . HIS A 1 518 ? -2.244 -21.986 -6.454 1.00 92.88 518 HIS A C 1
ATOM 4227 O O . HIS A 1 518 ? -3.268 -22.599 -6.143 1.00 92.88 518 HIS A O 1
ATOM 4233 N N . ASP A 1 519 ? -1.446 -21.477 -5.511 1.00 93.62 519 ASP A N 1
ATOM 4234 C CA . ASP A 1 519 ? -1.742 -21.554 -4.073 1.00 93.62 519 ASP A CA 1
ATOM 4235 C C . ASP A 1 519 ? -3.000 -20.769 -3.686 1.00 93.62 519 ASP A C 1
ATOM 4237 O O . ASP A 1 519 ? -3.765 -21.223 -2.828 1.00 93.62 519 ASP A O 1
ATOM 4241 N N . ILE A 1 520 ? -3.247 -19.628 -4.330 1.00 94.69 520 ILE A N 1
ATOM 4242 C CA . ILE A 1 520 ? -4.480 -18.847 -4.179 1.00 94.69 520 ILE A CA 1
ATOM 4243 C C . ILE A 1 520 ? -5.678 -19.645 -4.708 1.00 94.69 520 ILE A C 1
ATOM 4245 O O . ILE A 1 520 ? -6.653 -19.825 -3.974 1.00 94.69 520 ILE A O 1
ATOM 4249 N N . ALA A 1 521 ? -5.585 -20.199 -5.922 1.00 92.69 521 ALA A N 1
ATOM 4250 C CA . ALA A 1 521 ? -6.646 -20.998 -6.541 1.00 92.69 521 ALA A CA 1
ATOM 4251 C C . ALA A 1 521 ? -7.034 -22.223 -5.691 1.00 92.69 521 ALA A C 1
ATOM 4253 O O . ALA A 1 521 ? -8.209 -22.576 -5.585 1.00 92.69 521 ALA A O 1
ATOM 4254 N N . GLN A 1 522 ? -6.055 -22.855 -5.036 1.00 91.62 522 GLN A N 1
ATOM 4255 C CA . GLN A 1 522 ? -6.270 -24.008 -4.152 1.00 91.62 522 GLN A CA 1
ATOM 4256 C C . GLN A 1 522 ? -6.664 -23.637 -2.713 1.00 91.62 522 GLN A C 1
ATOM 4258 O O . GLN A 1 522 ? -6.852 -24.528 -1.882 1.00 91.62 522 GLN A O 1
ATOM 4263 N N . GLY A 1 523 ? -6.761 -22.346 -2.383 1.00 90.62 523 GLY A N 1
ATOM 4264 C CA . GLY A 1 523 ? -7.082 -21.879 -1.032 1.00 90.62 523 GLY A CA 1
ATOM 4265 C C . GLY A 1 523 ? -5.986 -22.146 0.006 1.00 90.62 523 GLY A C 1
ATOM 4266 O O . GLY A 1 523 ? -6.280 -22.191 1.202 1.00 90.62 523 GLY A O 1
ATOM 4267 N N . ARG A 1 524 ? -4.736 -22.338 -0.437 1.00 91.69 524 ARG A N 1
ATOM 4268 C CA . ARG A 1 524 ? -3.547 -22.543 0.412 1.00 91.69 524 ARG A CA 1
ATOM 4269 C C . ARG A 1 524 ? -2.829 -21.239 0.763 1.00 91.69 524 ARG A C 1
ATOM 4271 O O . ARG A 1 524 ? -2.002 -21.235 1.669 1.00 91.69 524 ARG A O 1
ATOM 4278 N N . SER A 1 525 ? -3.139 -20.152 0.059 1.00 92.50 525 SER A N 1
ATOM 4279 C CA . SER A 1 525 ? -2.579 -18.824 0.309 1.00 92.50 525 SER A CA 1
ATOM 4280 C C . SER A 1 525 ? -3.350 -18.050 1.388 1.00 92.50 525 SER A C 1
ATOM 4282 O O . SER A 1 525 ? -4.544 -18.261 1.618 1.00 92.50 525 SER A O 1
ATOM 4284 N N . ILE A 1 526 ? -2.657 -17.106 2.032 1.00 92.75 526 ILE A N 1
ATOM 4285 C CA . ILE A 1 526 ? -3.262 -16.056 2.866 1.00 92.75 526 ILE A CA 1
ATOM 4286 C C . ILE A 1 526 ? -4.186 -15.141 2.050 1.00 92.75 526 ILE A C 1
ATOM 4288 O O . ILE A 1 526 ? -5.166 -14.605 2.580 1.00 92.75 526 ILE A O 1
ATOM 4292 N N . LEU A 1 527 ? -3.867 -14.976 0.765 1.00 94.75 527 LEU A N 1
ATOM 4293 C CA . LEU A 1 527 ? -4.648 -14.217 -0.192 1.00 94.75 527 LEU A CA 1
ATOM 4294 C C . LEU A 1 527 ? -5.709 -15.112 -0.830 1.00 94.75 527 LEU A C 1
ATOM 4296 O O . LEU A 1 527 ? -5.440 -16.242 -1.234 1.00 94.75 527 LEU A O 1
ATOM 4300 N N . LYS A 1 528 ? -6.920 -14.578 -0.939 1.00 94.88 528 LYS A N 1
ATOM 4301 C CA . LYS A 1 528 ? -8.066 -15.193 -1.603 1.00 94.88 528 LYS A CA 1
ATOM 4302 C C . LYS A 1 528 ? -8.666 -14.212 -2.594 1.00 94.88 528 LYS A C 1
ATOM 4304 O O . LYS A 1 528 ? -8.611 -13.004 -2.378 1.00 94.88 528 LYS A O 1
ATOM 4309 N N . VAL A 1 529 ? -9.301 -14.741 -3.629 1.00 93.62 529 VAL A N 1
ATOM 4310 C CA . VAL A 1 529 ? -10.107 -13.953 -4.563 1.00 93.62 529 VAL A CA 1
ATOM 4311 C C . VAL A 1 529 ? -11.577 -14.262 -4.304 1.00 93.62 529 VAL A C 1
ATOM 4313 O O . VAL A 1 529 ? -11.948 -15.413 -4.061 1.00 93.62 529 VAL A O 1
ATOM 4316 N N . HIS A 1 530 ? -12.396 -13.219 -4.225 1.00 92.00 530 HIS A N 1
ATOM 4317 C CA . HIS A 1 530 ? -13.785 -13.324 -3.805 1.00 92.00 530 HIS A CA 1
ATOM 4318 C C . HIS A 1 530 ? -14.666 -13.926 -4.907 1.00 92.00 530 HIS A C 1
ATOM 4320 O O . HIS A 1 530 ? -14.726 -13.381 -5.999 1.00 92.00 530 HIS A O 1
ATOM 4326 N N . GLU A 1 531 ? -15.363 -15.023 -4.588 1.00 87.00 531 GLU A N 1
ATOM 4327 C CA . GLU A 1 531 ? -16.456 -15.596 -5.399 1.00 87.00 531 GLU A CA 1
ATOM 4328 C C . GLU A 1 531 ? -16.115 -15.896 -6.870 1.00 87.00 531 GLU A C 1
ATOM 4330 O O . GLU A 1 531 ? -16.976 -15.840 -7.740 1.00 87.00 531 GLU A O 1
ATOM 4335 N N . VAL A 1 532 ? -14.869 -16.289 -7.141 1.00 86.69 532 VAL A N 1
ATOM 4336 C CA . VAL A 1 532 ? -14.430 -16.662 -8.491 1.00 86.69 532 VAL A CA 1
ATOM 4337 C C . VAL A 1 532 ? -14.543 -18.152 -8.767 1.00 86.69 532 VAL A C 1
ATOM 4339 O O . VAL A 1 532 ? -14.375 -18.998 -7.881 1.00 86.69 532 VAL A O 1
ATOM 4342 N N . THR A 1 533 ? -14.776 -18.475 -10.035 1.00 83.12 533 THR A N 1
ATOM 4343 C CA . THR A 1 533 ? -14.630 -19.840 -10.539 1.00 83.12 533 THR A CA 1
ATOM 4344 C C . THR A 1 533 ? -13.193 -20.083 -10.984 1.00 83.12 533 THR A C 1
ATOM 4346 O O . THR A 1 533 ? -12.555 -19.226 -11.592 1.00 83.12 533 THR A O 1
ATOM 4349 N N . ASN A 1 534 ? -12.673 -21.265 -10.657 1.00 82.12 534 ASN A N 1
ATOM 4350 C CA . ASN A 1 534 ? -11.358 -21.693 -11.109 1.00 82.12 534 ASN A CA 1
ATOM 4351 C C . ASN A 1 534 ? -11.534 -22.574 -12.341 1.00 82.12 534 ASN A C 1
ATOM 4353 O O . ASN A 1 534 ? -12.051 -23.691 -12.239 1.00 82.12 534 ASN A O 1
ATOM 4357 N N . GLU A 1 535 ? -11.096 -22.079 -13.493 1.00 70.88 535 GLU A N 1
ATOM 4358 C CA . GLU A 1 535 ? -10.990 -22.901 -14.692 1.00 70.88 535 GLU A CA 1
ATOM 4359 C C . GLU A 1 535 ? -9.862 -23.935 -14.572 1.00 70.88 535 GLU A C 1
ATOM 4361 O O . GLU A 1 535 ? -9.024 -23.913 -13.662 1.00 70.88 535 GLU A O 1
ATOM 4366 N N . ARG A 1 536 ? -9.867 -24.901 -15.493 1.00 64.31 536 ARG A N 1
ATOM 4367 C CA . ARG A 1 536 ? -8.926 -26.016 -15.479 1.00 64.31 536 ARG A CA 1
ATOM 4368 C C . ARG A 1 536 ? -7.521 -25.546 -15.869 1.00 64.31 536 ARG A C 1
ATOM 4370 O O . ARG A 1 536 ? -7.298 -25.050 -16.964 1.00 64.31 536 ARG A O 1
ATOM 4377 N N . TRP A 1 537 ? -6.570 -25.792 -14.974 1.00 73.00 537 TRP A N 1
ATOM 4378 C CA . TRP A 1 537 ? -5.144 -25.506 -15.137 1.00 73.00 537 TRP A CA 1
ATOM 4379 C C . TRP A 1 537 ? -4.435 -26.659 -15.873 1.00 73.00 537 TRP A C 1
ATOM 4381 O O . TRP A 1 537 ? -4.121 -27.671 -15.243 1.00 73.00 537 TRP A O 1
ATOM 4391 N N . ASP A 1 538 ? -4.182 -26.547 -17.185 1.00 76.88 538 ASP A N 1
ATOM 4392 C CA . ASP A 1 538 ? -3.421 -27.556 -17.955 1.00 76.88 538 ASP A CA 1
ATOM 4393 C C . ASP A 1 538 ? -2.207 -26.955 -18.685 1.00 76.88 538 ASP A C 1
ATOM 4395 O O . ASP A 1 538 ? -2.206 -26.673 -19.883 1.00 76.88 538 ASP A O 1
ATOM 4399 N N . VAL A 1 539 ? -1.127 -26.764 -17.927 1.00 79.50 539 VAL A N 1
ATOM 4400 C CA . VAL A 1 539 ? 0.153 -26.266 -18.455 1.00 79.50 539 VAL A CA 1
ATOM 4401 C C . VAL A 1 539 ? 0.769 -27.244 -19.460 1.00 79.50 539 VAL A C 1
ATOM 4403 O O . VAL A 1 539 ? 1.449 -26.821 -20.392 1.00 79.50 539 VAL A O 1
ATOM 4406 N N . ALA A 1 540 ? 0.561 -28.553 -19.290 1.00 78.81 540 ALA A N 1
ATOM 4407 C CA . ALA A 1 540 ? 1.198 -29.562 -20.133 1.00 78.81 540 ALA A CA 1
ATOM 4408 C C . ALA A 1 540 ? 0.633 -29.541 -21.559 1.00 78.81 540 ALA A C 1
ATOM 4410 O O . ALA A 1 540 ? 1.394 -29.638 -22.527 1.00 78.81 540 ALA A O 1
ATOM 4411 N N . GLU A 1 541 ? -0.684 -29.375 -21.688 1.00 83.31 541 GLU A N 1
ATOM 4412 C CA . GLU A 1 541 ? -1.339 -29.140 -22.973 1.00 83.31 541 GLU A CA 1
ATOM 4413 C C . GLU A 1 541 ? -0.851 -27.829 -23.608 1.00 83.31 541 GLU A C 1
ATOM 4415 O O . GLU A 1 541 ? -0.391 -27.841 -24.753 1.00 83.31 541 GLU A O 1
ATOM 4420 N N . PHE A 1 542 ? -0.801 -26.740 -22.832 1.00 84.75 542 PHE A N 1
ATOM 4421 C CA . PHE A 1 542 ? -0.356 -25.426 -23.312 1.00 84.75 542 PHE A CA 1
ATOM 4422 C C . PHE A 1 542 ? 1.089 -25.432 -23.850 1.00 84.75 542 PHE A C 1
ATOM 4424 O O . PHE A 1 542 ? 1.370 -24.859 -24.906 1.00 84.75 542 PHE A O 1
ATOM 4431 N N . VAL A 1 543 ? 2.012 -26.122 -23.163 1.00 81.31 543 VAL A N 1
ATOM 4432 C CA . VAL A 1 543 ? 3.406 -26.312 -23.613 1.00 81.31 543 VAL A CA 1
ATOM 4433 C C . VAL A 1 543 ? 3.466 -27.129 -24.899 1.00 81.31 543 VAL A C 1
ATOM 4435 O O . VAL A 1 543 ? 4.234 -26.800 -25.804 1.00 81.31 543 VAL A O 1
ATOM 4438 N N . LYS A 1 544 ? 2.673 -28.202 -24.993 1.00 83.81 544 LYS A N 1
ATOM 4439 C CA . LYS A 1 544 ? 2.675 -29.103 -26.151 1.00 83.81 544 LYS A CA 1
ATOM 4440 C C . LYS A 1 544 ? 2.250 -28.382 -27.430 1.00 83.81 544 LYS A C 1
ATOM 4442 O O . LYS A 1 544 ? 2.864 -28.597 -28.473 1.00 83.81 544 LYS A O 1
ATOM 4447 N N . GLU A 1 545 ? 1.243 -27.517 -27.353 1.00 87.31 545 GLU A N 1
ATOM 4448 C CA . GLU A 1 545 ? 0.768 -26.720 -28.494 1.00 87.31 545 GLU A CA 1
ATOM 4449 C C . GLU A 1 545 ? 1.809 -25.717 -29.006 1.00 87.31 545 GLU A C 1
ATOM 4451 O O . GLU A 1 545 ? 1.845 -25.407 -30.197 1.00 87.31 545 GLU A O 1
ATOM 4456 N N . ARG A 1 546 ? 2.679 -25.232 -28.114 1.00 88.44 546 ARG A N 1
ATOM 4457 C CA . ARG A 1 546 ? 3.647 -24.154 -28.381 1.00 88.44 546 ARG A CA 1
ATOM 4458 C C . ARG A 1 546 ? 5.091 -24.643 -28.436 1.00 88.44 546 ARG A C 1
ATOM 4460 O O . ARG A 1 546 ? 6.029 -23.851 -28.452 1.00 88.44 546 ARG A O 1
ATOM 4467 N N . GLN A 1 547 ? 5.305 -25.957 -28.490 1.00 85.12 547 GLN A N 1
ATOM 4468 C CA . GLN A 1 547 ? 6.643 -26.543 -28.402 1.00 85.12 547 GLN A CA 1
ATOM 4469 C C . GLN A 1 547 ? 7.558 -26.106 -29.559 1.00 85.12 547 GLN A C 1
ATOM 4471 O O . GLN A 1 547 ? 8.762 -25.947 -29.367 1.00 85.12 547 GLN A O 1
ATOM 4476 N N . SER A 1 548 ? 6.990 -25.886 -30.748 1.00 87.56 548 SER A N 1
ATOM 4477 C CA . SER A 1 548 ? 7.713 -25.438 -31.944 1.00 87.56 548 SER A CA 1
ATOM 4478 C C . SER A 1 548 ? 7.782 -23.917 -32.101 1.00 87.56 548 SER A C 1
ATOM 4480 O O . SER A 1 548 ? 8.220 -23.452 -33.153 1.00 87.56 548 SER A O 1
ATOM 4482 N N . TRP A 1 549 ? 7.290 -23.146 -31.128 1.00 90.44 549 TRP A N 1
ATOM 4483 C CA . TRP A 1 549 ? 7.254 -21.692 -31.240 1.00 90.44 549 TRP A CA 1
ATOM 4484 C C . TRP A 1 549 ? 8.649 -21.075 -31.165 1.00 90.44 549 TRP A C 1
ATOM 4486 O O . TRP A 1 549 ? 9.547 -21.602 -30.507 1.00 90.44 549 TRP A O 1
ATOM 4496 N N . THR A 1 550 ? 8.819 -19.938 -31.835 1.00 87.12 550 THR A N 1
ATOM 4497 C CA . THR A 1 550 ? 9.980 -19.057 -31.682 1.00 87.12 550 THR A CA 1
ATOM 4498 C C . THR A 1 550 ? 9.780 -18.102 -30.503 1.00 87.12 550 THR A C 1
ATOM 4500 O O . THR A 1 550 ? 8.667 -17.917 -30.015 1.00 87.12 550 THR A O 1
ATOM 4503 N N . LEU A 1 551 ? 10.859 -17.448 -30.060 1.00 82.50 551 LEU A N 1
ATOM 4504 C CA . LEU A 1 551 ? 10.774 -16.399 -29.037 1.00 82.50 551 LEU A CA 1
ATOM 4505 C C . LEU A 1 551 ? 9.856 -15.239 -29.469 1.00 82.50 551 LEU A C 1
ATOM 4507 O O . LEU A 1 551 ? 9.113 -14.715 -28.650 1.00 82.50 551 LEU A O 1
ATOM 4511 N N . GLU A 1 552 ? 9.875 -14.879 -30.755 1.00 82.19 552 GLU A N 1
ATOM 4512 C CA . GLU A 1 552 ? 9.023 -13.827 -31.330 1.00 82.19 552 GLU A CA 1
ATOM 4513 C C . GLU A 1 552 ? 7.537 -14.199 -31.253 1.00 82.19 552 GLU A C 1
ATOM 4515 O O . GLU A 1 552 ? 6.719 -13.381 -30.853 1.00 82.19 552 GLU A O 1
ATOM 4520 N N . GLN A 1 553 ? 7.188 -15.461 -31.519 1.00 88.12 553 GLN A N 1
ATOM 4521 C CA . GLN A 1 553 ? 5.807 -15.935 -31.386 1.00 88.12 553 GLN A CA 1
ATOM 4522 C C . GLN A 1 553 ? 5.317 -15.904 -29.934 1.00 88.12 553 GLN A C 1
ATOM 4524 O O . GLN A 1 553 ? 4.179 -15.521 -29.683 1.00 88.12 553 GLN A O 1
ATOM 4529 N N . TRP A 1 554 ? 6.177 -16.259 -28.973 1.00 87.38 554 TRP A N 1
ATOM 4530 C CA . TRP A 1 554 ? 5.868 -16.104 -27.547 1.00 87.38 554 TRP A CA 1
ATOM 4531 C C . TRP A 1 554 ? 5.652 -14.642 -27.155 1.00 87.38 554 TRP A C 1
ATOM 4533 O O . TRP A 1 554 ? 4.760 -14.346 -26.365 1.00 87.38 554 TRP A O 1
ATOM 4543 N N . GLN A 1 555 ? 6.461 -13.735 -27.701 1.00 81.38 555 GLN A N 1
ATOM 4544 C CA . GLN A 1 555 ? 6.338 -12.307 -27.443 1.00 81.38 555 GLN A CA 1
ATOM 4545 C C . GLN A 1 555 ? 5.043 -11.733 -28.023 1.00 81.38 555 GLN A C 1
ATOM 4547 O O . GLN A 1 555 ? 4.339 -11.008 -27.325 1.00 81.38 555 GLN A O 1
ATOM 4552 N N . ASP A 1 556 ? 4.713 -12.066 -29.270 1.00 83.88 556 ASP A N 1
ATOM 4553 C CA . ASP A 1 556 ? 3.485 -11.600 -29.914 1.00 83.88 556 ASP A CA 1
ATOM 4554 C C . A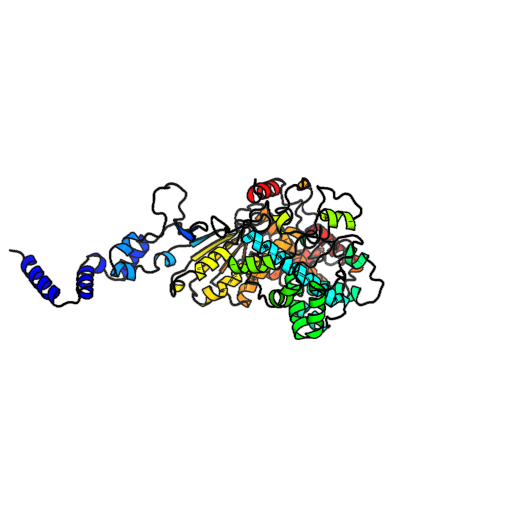SP A 1 556 ? 2.237 -12.101 -29.166 1.00 83.88 556 ASP A C 1
ATOM 4556 O O . ASP A 1 556 ? 1.318 -11.318 -28.922 1.00 83.88 556 ASP A O 1
ATOM 4560 N N . ASP A 1 557 ? 2.227 -13.367 -28.730 1.00 87.06 557 ASP A N 1
ATOM 4561 C CA . ASP A 1 557 ? 1.146 -13.947 -27.912 1.00 87.06 557 ASP A CA 1
ATOM 4562 C C . ASP A 1 557 ? 1.036 -13.258 -26.544 1.00 87.06 557 ASP A C 1
ATOM 4564 O O . ASP A 1 557 ? -0.062 -12.938 -26.092 1.00 87.06 557 ASP A O 1
ATOM 4568 N N . TRP A 1 558 ? 2.170 -12.954 -25.906 1.00 86.75 558 TRP A N 1
ATOM 4569 C CA . TRP A 1 558 ? 2.209 -12.228 -24.636 1.00 86.75 558 TRP A CA 1
ATOM 4570 C C . TRP A 1 558 ? 1.679 -10.795 -24.764 1.00 86.75 558 TRP A C 1
ATOM 4572 O O . TRP A 1 558 ? 0.843 -10.366 -23.968 1.00 86.75 558 TRP A O 1
ATOM 4582 N N . VAL A 1 559 ? 2.121 -10.055 -25.785 1.00 81.50 559 VAL A N 1
ATOM 4583 C CA . VAL A 1 559 ? 1.642 -8.694 -26.066 1.00 81.50 559 VAL A CA 1
ATOM 4584 C C . VAL A 1 559 ? 0.147 -8.713 -26.371 1.00 81.50 559 VAL A C 1
ATOM 4586 O O . VAL A 1 559 ? -0.591 -7.881 -25.848 1.00 81.50 559 VAL A O 1
ATOM 4589 N N . HIS A 1 560 ? -0.319 -9.679 -27.162 1.00 83.56 560 HIS A N 1
ATOM 4590 C CA . HIS A 1 560 ? -1.741 -9.867 -27.421 1.00 83.56 560 HIS A CA 1
ATOM 4591 C C . HIS A 1 560 ? -2.499 -10.120 -26.105 1.00 83.56 560 HIS A C 1
ATOM 4593 O O . HIS A 1 560 ? -3.393 -9.357 -25.753 1.00 83.56 560 HIS A O 1
ATOM 4599 N N . LEU A 1 561 ? -2.071 -11.086 -25.288 1.00 85.19 561 LEU A N 1
ATOM 4600 C CA . LEU A 1 561 ? -2.690 -11.368 -23.987 1.00 85.19 561 LEU A CA 1
ATOM 4601 C C . LEU A 1 561 ? -2.766 -10.134 -23.068 1.00 85.19 561 LEU A C 1
ATOM 4603 O O . LEU A 1 561 ? -3.762 -9.958 -22.368 1.00 85.19 561 LEU A O 1
ATOM 4607 N N . MET A 1 562 ? -1.737 -9.282 -23.065 1.00 80.62 562 MET A N 1
ATOM 4608 C CA . MET A 1 562 ? -1.667 -8.092 -22.208 1.00 80.62 562 MET A CA 1
ATOM 4609 C C . MET A 1 562 ? -2.485 -6.903 -22.720 1.00 80.62 562 MET A C 1
ATOM 4611 O O . MET A 1 562 ? -3.036 -6.168 -21.900 1.00 80.62 562 MET A O 1
ATOM 4615 N N . PHE A 1 563 ? -2.561 -6.700 -24.039 1.00 76.44 563 PHE A N 1
ATOM 4616 C CA . PHE A 1 563 ? -3.036 -5.442 -24.633 1.00 76.44 563 PHE A CA 1
ATOM 4617 C C . PHE A 1 563 ? -4.233 -5.577 -25.580 1.00 76.44 563 PHE A C 1
ATOM 4619 O O . PHE A 1 563 ? -4.827 -4.564 -25.932 1.00 76.44 563 PHE A O 1
ATOM 4626 N N . SER A 1 564 ? -4.591 -6.785 -26.022 1.00 66.81 564 SER A N 1
ATOM 4627 C CA . SER A 1 564 ? -5.698 -6.997 -26.968 1.00 66.81 564 SER A CA 1
ATOM 4628 C C . SER A 1 564 ? -6.968 -7.554 -26.324 1.00 66.81 564 SER A C 1
ATOM 4630 O O . SER A 1 564 ? -7.940 -7.814 -27.033 1.00 66.81 564 SER A O 1
ATOM 4632 N N . GLN A 1 565 ? -6.961 -7.790 -25.011 1.00 61.22 565 GLN A N 1
ATOM 4633 C CA . GLN A 1 565 ? -8.184 -8.067 -24.263 1.00 61.22 565 GLN A CA 1
ATOM 4634 C C . GLN A 1 565 ? -9.076 -6.821 -24.362 1.00 61.22 565 GLN A C 1
ATOM 4636 O O . GLN A 1 565 ? -8.594 -5.718 -24.103 1.00 61.22 565 GLN A O 1
ATOM 4641 N N . GLU A 1 566 ? -10.343 -6.979 -24.775 1.00 56.38 566 GLU A N 1
ATOM 4642 C CA . GLU A 1 566 ? -11.313 -5.873 -24.764 1.00 56.38 566 GLU A CA 1
ATOM 4643 C C . GLU A 1 566 ? -11.273 -5.196 -23.390 1.00 56.38 566 GLU A C 1
ATOM 4645 O O . GLU A 1 566 ? -11.234 -5.888 -22.367 1.00 56.38 566 GLU A O 1
ATOM 4650 N N . SER A 1 567 ? -11.227 -3.858 -23.367 1.00 54.94 567 SER A N 1
ATOM 4651 C CA . SER A 1 567 ? -11.044 -3.120 -22.119 1.00 54.94 567 SER A CA 1
ATOM 4652 C C . SER A 1 567 ? -12.095 -3.566 -21.098 1.00 54.94 567 SER A C 1
ATOM 4654 O O . SER A 1 567 ? -13.301 -3.581 -21.347 1.00 54.94 567 SER A O 1
ATOM 4656 N N . VAL A 1 568 ? -11.621 -4.023 -19.939 1.00 52.91 568 VAL A N 1
ATOM 4657 C CA . VAL A 1 568 ? -12.496 -4.600 -18.905 1.00 52.91 568 VAL A CA 1
ATOM 4658 C C . VAL A 1 568 ? -13.294 -3.495 -18.193 1.00 52.91 568 VAL A C 1
ATOM 4660 O O . VAL A 1 568 ? -14.260 -3.780 -17.486 1.00 52.91 568 VAL A O 1
ATOM 4663 N N . ILE A 1 569 ? -12.920 -2.227 -18.404 1.00 56.97 569 ILE A N 1
ATOM 4664 C CA . ILE A 1 569 ? -13.459 -1.060 -17.707 1.00 56.97 569 ILE A CA 1
ATOM 4665 C C . ILE A 1 569 ? -14.356 -0.235 -18.624 1.00 56.97 569 ILE A C 1
ATOM 4667 O O . ILE A 1 569 ? -13.901 0.407 -19.568 1.00 56.97 569 ILE A O 1
ATOM 4671 N N . ASP A 1 570 ? -15.634 -0.206 -18.256 1.00 61.34 570 ASP A N 1
ATOM 4672 C CA . ASP A 1 570 ? -16.654 0.675 -18.814 1.00 61.34 570 ASP A CA 1
ATOM 4673 C C . ASP A 1 570 ? -16.349 2.152 -18.486 1.00 61.34 570 ASP A C 1
ATOM 4675 O O . ASP A 1 570 ? -15.857 2.478 -17.401 1.00 61.34 570 ASP A O 1
ATOM 4679 N N . LYS A 1 571 ? -16.707 3.074 -19.386 1.00 64.06 571 LYS A N 1
ATOM 4680 C CA . LYS A 1 571 ? -16.675 4.528 -19.141 1.00 64.06 571 LYS A CA 1
ATOM 4681 C C . LYS A 1 571 ? -17.415 4.914 -17.855 1.00 64.06 571 LYS A C 1
ATOM 4683 O O . LYS A 1 571 ? -17.052 5.895 -17.200 1.00 64.06 571 LYS A O 1
ATOM 4688 N N . ASP A 1 572 ? -18.415 4.127 -17.471 1.00 69.50 572 ASP A N 1
ATOM 4689 C CA . ASP A 1 572 ? -19.182 4.315 -16.242 1.00 69.50 572 ASP A CA 1
ATOM 4690 C C . ASP A 1 572 ? -18.330 4.206 -14.962 1.00 69.50 572 ASP A C 1
ATOM 4692 O O . ASP A 1 572 ? -18.598 4.917 -13.989 1.00 69.50 572 ASP A O 1
ATOM 4696 N N . LEU A 1 573 ? -17.253 3.407 -14.957 1.00 75.06 573 LEU A N 1
ATOM 4697 C CA . LEU A 1 573 ? -16.325 3.310 -13.819 1.00 75.06 573 LEU A CA 1
ATOM 4698 C C . LEU A 1 573 ? -15.521 4.600 -13.625 1.00 75.06 573 LEU A C 1
ATOM 4700 O O . LEU A 1 573 ? -15.422 5.098 -12.503 1.00 75.06 573 LEU A O 1
ATOM 4704 N N . TRP A 1 574 ? -15.009 5.186 -14.713 1.00 73.75 574 TRP A N 1
ATOM 4705 C CA . TRP A 1 574 ? -14.297 6.469 -14.666 1.00 73.75 574 TRP A CA 1
ATOM 4706 C C . TRP A 1 574 ? -15.191 7.590 -14.142 1.00 73.75 574 TRP A C 1
ATOM 4708 O O . TRP A 1 574 ? -14.775 8.372 -13.286 1.00 73.75 574 TRP A O 1
ATOM 4718 N N . LYS A 1 575 ? -16.446 7.634 -14.601 1.00 74.06 575 LYS A N 1
ATOM 4719 C CA . LYS A 1 575 ? -17.438 8.579 -14.083 1.00 74.06 575 LYS A CA 1
ATOM 4720 C C . LYS A 1 575 ? -17.708 8.353 -12.592 1.00 74.06 575 LYS A C 1
ATOM 4722 O O . LYS A 1 575 ? -17.741 9.317 -11.828 1.00 74.06 575 LYS A O 1
ATOM 4727 N N . GLY A 1 576 ? -17.837 7.096 -12.166 1.00 78.75 576 GLY A N 1
ATOM 4728 C CA . GLY A 1 576 ? -18.002 6.737 -10.758 1.00 78.75 576 GLY A CA 1
ATOM 4729 C C . GLY A 1 576 ? -16.834 7.203 -9.884 1.00 78.75 576 GLY A C 1
ATOM 4730 O O . GLY A 1 576 ? -17.051 7.735 -8.794 1.00 78.75 576 GLY A O 1
ATOM 4731 N N . TRP A 1 577 ? -15.593 7.079 -10.359 1.00 79.38 577 TRP A N 1
ATOM 4732 C CA . TRP A 1 577 ? -14.428 7.636 -9.664 1.00 79.38 577 TRP A CA 1
ATOM 4733 C C . TRP A 1 577 ? -14.448 9.156 -9.626 1.00 79.38 577 TRP A C 1
ATOM 4735 O O . TRP A 1 577 ? -14.197 9.727 -8.563 1.00 79.38 577 TRP A O 1
ATOM 4745 N N . ALA A 1 578 ? -14.802 9.803 -10.738 1.00 74.44 578 ALA A N 1
ATOM 4746 C CA . ALA A 1 578 ? -14.897 11.251 -10.790 1.00 74.44 578 ALA A CA 1
ATOM 4747 C C . ALA A 1 578 ? -15.869 11.779 -9.711 1.00 74.44 578 ALA A C 1
ATOM 4749 O O . ALA A 1 578 ? -15.528 12.640 -8.903 1.00 74.44 578 ALA A O 1
ATOM 4750 N N . GLU A 1 579 ? -17.057 11.183 -9.609 1.00 77.56 579 GLU A N 1
ATOM 4751 C CA . GLU A 1 579 ? -18.057 11.536 -8.591 1.00 77.56 579 GLU A CA 1
ATOM 4752 C C . GLU A 1 579 ? -17.604 11.202 -7.156 1.00 77.56 579 GLU A C 1
ATOM 4754 O O . GLU A 1 579 ? -17.920 11.919 -6.200 1.00 77.56 579 GLU A O 1
ATOM 4759 N N . LYS A 1 580 ? -16.857 10.106 -6.982 1.00 81.25 580 LYS A N 1
ATOM 4760 C CA . LYS A 1 580 ? -16.404 9.626 -5.669 1.00 81.25 580 LYS A CA 1
ATOM 4761 C C . LYS A 1 580 ? -15.285 10.486 -5.084 1.00 81.25 580 LYS A C 1
ATOM 4763 O O . LYS A 1 580 ? -15.297 10.741 -3.871 1.00 81.25 580 LYS A O 1
ATOM 4768 N N . TYR A 1 581 ? -14.339 10.903 -5.924 1.00 81.31 581 TYR A N 1
ATOM 4769 C CA . TYR A 1 581 ? -13.097 11.547 -5.503 1.00 81.31 581 TYR A CA 1
ATOM 4770 C C . TYR A 1 581 ? -13.050 13.048 -5.772 1.00 81.31 581 TYR A C 1
ATOM 4772 O O . TYR A 1 581 ? -12.354 13.727 -5.029 1.00 81.31 581 TYR A O 1
ATOM 4780 N N . HIS A 1 582 ? -13.780 13.608 -6.738 1.00 78.75 582 HIS A N 1
ATOM 4781 C CA . HIS A 1 582 ? -13.678 15.048 -6.985 1.00 78.75 582 HIS A CA 1
ATOM 4782 C C . HIS A 1 582 ? -14.497 15.865 -5.982 1.00 78.75 582 HIS A C 1
ATOM 4784 O O . HIS A 1 582 ? -15.584 15.479 -5.536 1.00 78.75 582 HIS A O 1
ATOM 4790 N N . ILE A 1 583 ? -13.948 17.017 -5.612 1.00 69.75 583 ILE A N 1
ATOM 4791 C CA . ILE A 1 583 ? -14.616 18.034 -4.806 1.00 69.75 583 ILE A CA 1
ATOM 4792 C C . ILE A 1 583 ? -15.338 18.978 -5.776 1.00 69.75 583 ILE A C 1
ATOM 4794 O O . ILE A 1 583 ? -14.723 19.494 -6.705 1.00 69.75 583 ILE A O 1
ATOM 4798 N N . SER A 1 584 ? -16.649 19.143 -5.574 1.00 58.41 584 SER A N 1
ATOM 4799 C CA . SER A 1 584 ? -17.533 20.004 -6.375 1.00 58.41 584 SER A CA 1
ATOM 4800 C C . SER A 1 584 ? -17.274 21.488 -6.181 1.00 58.41 584 SER A C 1
ATOM 4802 O O . SER A 1 584 ? -17.103 21.859 -4.994 1.00 58.41 584 SER A O 1
#